Protein AF-A0A972ZQZ0-F1 (afdb_monomer_lite)

Radius of gyration: 25.95 Å; chains: 1; bounding box: 68×60×72 Å

Structure (mmCIF, N/CA/C/O backbone):
data_AF-A0A972ZQZ0-F1
#
_entry.id   AF-A0A972ZQZ0-F1
#
loop_
_atom_site.group_PDB
_atom_site.id
_atom_site.type_symbol
_atom_site.label_atom_id
_atom_site.label_alt_id
_atom_site.label_comp_id
_atom_site.label_asym_id
_atom_site.label_entity_id
_atom_site.label_seq_id
_atom_site.pdbx_PDB_ins_code
_atom_site.Cartn_x
_atom_site.Cartn_y
_atom_site.Cartn_z
_atom_site.occupancy
_atom_site.B_iso_or_equiv
_atom_site.auth_seq_id
_atom_site.auth_comp_id
_atom_site.auth_asym_id
_atom_site.auth_atom_id
_atom_site.pdbx_PDB_model_num
ATOM 1 N N . PRO A 1 1 ? -12.548 24.910 26.470 1.00 71.94 1 PRO A N 1
ATOM 2 C CA . PRO A 1 1 ? -13.348 24.689 25.246 1.00 71.94 1 PRO A CA 1
ATOM 3 C C . PRO A 1 1 ? -12.476 24.756 23.987 1.00 71.94 1 PRO A C 1
ATOM 5 O O . PRO A 1 1 ? -11.760 25.735 23.789 1.00 71.94 1 PRO A O 1
ATOM 8 N N . TYR A 1 2 ? -12.510 23.690 23.186 1.00 85.50 2 TYR A N 1
ATOM 9 C CA . TYR A 1 2 ? -11.886 23.642 21.864 1.00 85.50 2 TYR A CA 1
ATOM 10 C C . TYR A 1 2 ? -12.899 24.105 20.814 1.00 85.50 2 TYR A C 1
ATOM 12 O O . TYR A 1 2 ? -14.102 23.963 21.014 1.00 85.50 2 TYR A O 1
ATOM 20 N N . SER A 1 3 ? -12.414 24.681 19.718 1.00 85.44 3 SER A N 1
ATOM 21 C CA . SER A 1 3 ? -13.227 25.019 18.551 1.00 85.44 3 SER A CA 1
ATOM 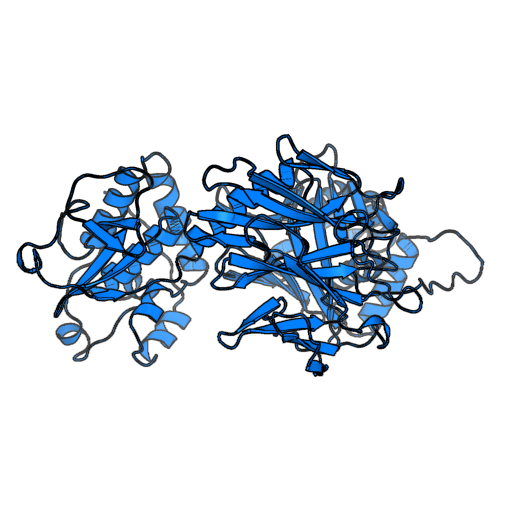22 C C . SER A 1 3 ? -12.524 24.463 17.324 1.00 85.44 3 SER A C 1
ATOM 24 O O . SER A 1 3 ? -11.323 24.682 17.158 1.00 85.44 3 SER A O 1
ATOM 26 N N . LEU A 1 4 ? -13.256 23.707 16.513 1.00 89.62 4 LEU A N 1
ATOM 27 C CA . LEU A 1 4 ? -12.742 22.997 15.349 1.00 89.62 4 LEU A CA 1
ATOM 28 C C . LEU A 1 4 ? -13.530 23.447 14.126 1.00 89.62 4 LEU A C 1
ATOM 30 O O . LEU A 1 4 ? -14.753 23.548 14.179 1.00 89.62 4 LEU A O 1
ATOM 34 N N . ASN A 1 5 ? -12.828 23.708 13.028 1.00 92.12 5 ASN A N 1
ATOM 35 C CA . ASN A 1 5 ? -13.459 23.991 11.747 1.00 92.12 5 ASN A CA 1
ATOM 36 C C . ASN A 1 5 ? -13.368 22.737 10.876 1.00 92.12 5 ASN A C 1
ATOM 38 O O . ASN A 1 5 ? -12.341 22.506 10.238 1.00 92.12 5 ASN A O 1
ATOM 42 N N . ILE A 1 6 ? -14.417 21.918 10.909 1.00 93.12 6 ILE A N 1
ATOM 43 C CA . ILE A 1 6 ? -14.504 20.696 10.110 1.00 93.12 6 ILE A CA 1
ATOM 44 C C . ILE A 1 6 ? -15.183 21.017 8.788 1.00 93.12 6 ILE A C 1
ATOM 46 O O . ILE A 1 6 ? -16.228 21.665 8.744 1.00 93.12 6 ILE A O 1
ATOM 50 N N . LYS A 1 7 ? -14.570 20.552 7.708 1.00 95.06 7 LYS A N 1
ATOM 51 C CA . LYS A 1 7 ? -15.108 20.677 6.361 1.00 95.06 7 LYS A CA 1
ATOM 52 C C . LYS A 1 7 ? -15.752 19.367 5.922 1.00 95.06 7 LYS A C 1
ATOM 54 O O . LYS A 1 7 ? -15.367 18.299 6.393 1.00 95.06 7 LYS A O 1
ATOM 59 N N . TYR A 1 8 ? -16.709 19.448 5.004 1.00 94.56 8 TYR A N 1
ATOM 60 C CA . TYR A 1 8 ? -17.386 18.287 4.431 1.00 94.56 8 TYR A CA 1
ATOM 61 C C . TYR A 1 8 ? -17.749 18.503 2.966 1.00 94.56 8 TYR A C 1
ATOM 63 O O . TYR A 1 8 ? -17.941 19.632 2.506 1.00 94.56 8 TYR A O 1
ATOM 71 N N . ASN A 1 9 ? -17.861 17.403 2.230 1.00 94.38 9 ASN A N 1
ATOM 72 C CA . ASN A 1 9 ? -18.181 17.402 0.816 1.00 94.38 9 ASN A CA 1
ATOM 73 C C . ASN A 1 9 ? -19.699 17.408 0.600 1.00 94.38 9 ASN A C 1
ATOM 75 O O . ASN A 1 9 ? -20.378 16.389 0.723 1.00 94.38 9 ASN A O 1
ATOM 79 N N . GLN A 1 10 ? -20.236 18.557 0.188 1.00 94.69 10 GLN A N 1
ATOM 80 C CA . GLN A 1 10 ? -21.672 18.723 -0.048 1.00 94.69 10 GLN A CA 1
ATOM 81 C C . GLN A 1 10 ? -22.249 17.751 -1.097 1.00 94.69 10 GLN A C 1
ATOM 83 O O . GLN A 1 10 ? -23.418 17.374 -0.996 1.00 94.69 10 GLN A O 1
ATOM 88 N N . ASN A 1 11 ? -21.465 17.327 -2.094 1.00 94.56 11 ASN A N 1
ATOM 89 C CA . ASN A 1 11 ? -21.932 16.361 -3.093 1.00 94.56 11 ASN A CA 1
ATOM 90 C C . ASN A 1 11 ? -22.111 14.969 -2.482 1.00 94.56 11 ASN A C 1
ATOM 92 O O . ASN A 1 11 ? -23.092 14.300 -2.802 1.00 94.56 11 ASN A O 1
ATOM 96 N N . LEU A 1 12 ? -21.218 14.562 -1.573 1.00 94.31 12 LEU A N 1
ATOM 97 C CA . LEU A 1 12 ? -21.374 13.311 -0.831 1.00 94.31 12 LEU A CA 1
ATOM 98 C C . LEU A 1 12 ? -22.579 13.371 0.105 1.00 94.31 12 LEU A C 1
ATOM 100 O O . LEU A 1 12 ? -23.392 12.459 0.078 1.00 94.31 12 LEU A O 1
ATOM 104 N N . ILE A 1 13 ? -22.781 14.476 0.829 1.00 95.69 13 ILE A N 1
ATOM 105 C CA . ILE A 1 13 ? -23.988 14.665 1.656 1.00 95.69 13 ILE A CA 1
ATOM 106 C C . ILE A 1 13 ? -25.270 14.523 0.819 1.00 95.69 13 ILE A C 1
ATOM 108 O O . ILE A 1 13 ? -26.214 13.838 1.214 1.00 95.69 13 ILE A O 1
ATOM 112 N N . ASN A 1 14 ? -25.304 15.132 -0.371 1.00 95.19 14 ASN A N 1
ATOM 113 C CA . ASN A 1 14 ? -26.447 15.009 -1.277 1.00 95.19 14 ASN A CA 1
ATOM 114 C C . ASN A 1 14 ? -26.666 13.564 -1.744 1.00 95.19 14 ASN A C 1
ATOM 116 O O . ASN A 1 14 ? -27.812 13.143 -1.871 1.00 95.19 14 ASN A O 1
ATOM 120 N N . PHE A 1 15 ? -25.587 12.821 -1.990 1.00 94.81 15 PHE A N 1
ATOM 121 C CA . PHE A 1 15 ? -25.642 11.406 -2.345 1.00 94.81 15 PHE A CA 1
ATOM 122 C C . PHE A 1 15 ? -26.149 10.543 -1.178 1.00 94.81 15 PHE A C 1
ATOM 124 O O . PHE A 1 15 ? -27.064 9.743 -1.369 1.00 94.81 15 PHE A O 1
ATOM 131 N N . TYR A 1 16 ? -25.630 10.742 0.037 1.00 95.00 16 TYR A N 1
ATOM 132 C CA . TYR A 1 16 ? -26.002 9.969 1.226 1.00 95.00 16 TYR A CA 1
ATOM 133 C C . TYR A 1 16 ? -27.465 10.143 1.638 1.00 95.00 16 TYR A C 1
ATOM 135 O O . TYR A 1 16 ? -28.089 9.208 2.142 1.00 95.00 16 TYR A O 1
ATOM 143 N N . ARG A 1 17 ? -28.055 11.312 1.367 1.00 90.56 17 ARG A N 1
ATOM 144 C CA . ARG A 1 17 ? -29.486 11.555 1.600 1.00 90.56 17 ARG A CA 1
ATOM 145 C C . ARG A 1 17 ? -30.377 10.532 0.889 1.00 90.56 17 ARG A C 1
ATOM 147 O O . ARG A 1 17 ? -31.392 10.117 1.450 1.00 90.56 17 ARG A O 1
ATOM 154 N N . ASP A 1 18 ? -29.988 10.148 -0.324 1.00 90.25 18 ASP A N 1
ATOM 155 C CA . ASP A 1 18 ? -30.760 9.273 -1.206 1.00 90.25 18 ASP A CA 1
ATOM 156 C C . ASP A 1 18 ? -30.187 7.834 -1.233 1.00 90.25 18 ASP A C 1
ATOM 158 O O . ASP A 1 18 ? -30.716 6.961 -1.927 1.00 90.25 18 ASP A O 1
ATOM 162 N N . TYR A 1 19 ? -29.127 7.567 -0.457 1.00 92.44 19 TYR A N 1
ATOM 163 C CA . TYR A 1 19 ? -28.485 6.257 -0.358 1.00 92.44 19 TYR A CA 1
ATOM 164 C C . TYR A 1 19 ? -29.377 5.258 0.404 1.00 92.44 19 TYR A C 1
ATOM 166 O O . TYR A 1 19 ? -29.914 5.597 1.464 1.00 92.44 19 TYR A O 1
ATOM 174 N N . PRO A 1 20 ? -29.571 4.025 -0.107 1.00 92.88 20 PRO A N 1
ATOM 175 C CA . PRO A 1 20 ? -30.397 3.031 0.569 1.00 92.88 20 PRO A CA 1
ATOM 176 C C . PRO A 1 20 ? -29.756 2.592 1.888 1.00 92.88 20 PRO A C 1
ATOM 178 O O . PRO A 1 20 ? -28.543 2.413 1.964 1.00 92.88 20 PRO A O 1
ATOM 181 N N . GLN A 1 21 ? -30.578 2.356 2.913 1.00 92.50 21 GLN A N 1
ATOM 182 C CA . GLN A 1 21 ? -30.082 1.814 4.175 1.00 92.50 21 GLN A CA 1
ATOM 183 C C . GLN A 1 21 ? -29.556 0.391 3.960 1.00 92.50 21 GLN A C 1
ATOM 185 O O . GLN A 1 21 ? -30.251 -0.471 3.414 1.00 92.50 21 GLN A O 1
ATOM 190 N N . VAL A 1 22 ? -28.311 0.166 4.369 1.00 94.75 22 VAL A N 1
ATOM 191 C CA . VAL A 1 22 ? -27.612 -1.122 4.270 1.00 94.75 22 VAL A CA 1
ATOM 192 C C . VAL A 1 22 ? -27.175 -1.594 5.657 1.00 94.75 22 VAL A C 1
ATOM 194 O O . VAL A 1 22 ? -27.547 -1.006 6.670 1.00 94.75 22 VAL A O 1
ATOM 197 N N . ASN A 1 23 ? -26.412 -2.685 5.724 1.00 94.31 23 ASN A N 1
ATOM 198 C CA . ASN A 1 23 ? -25.876 -3.162 6.993 1.00 94.31 23 ASN A CA 1
ATOM 199 C C . ASN A 1 23 ? -24.971 -2.096 7.638 1.00 94.31 23 ASN A C 1
ATOM 201 O O . ASN A 1 23 ? -24.177 -1.449 6.955 1.00 94.31 23 ASN A O 1
ATOM 205 N N . ILE A 1 24 ? -25.100 -1.935 8.956 1.00 95.00 24 ILE A N 1
ATOM 206 C CA . ILE A 1 24 ? -24.404 -0.918 9.746 1.00 95.00 24 ILE A CA 1
ATOM 207 C C . ILE A 1 24 ? -22.873 -1.008 9.636 1.00 95.00 24 ILE A C 1
ATOM 209 O O . ILE A 1 24 ? -22.195 0.014 9.706 1.00 95.00 24 ILE A O 1
ATOM 213 N N . ASN A 1 25 ? -22.309 -2.199 9.393 1.00 94.00 25 ASN A N 1
ATOM 214 C CA . ASN A 1 25 ? -20.861 -2.362 9.226 1.00 94.00 25 ASN A CA 1
ATOM 215 C C . ASN A 1 25 ? -20.307 -1.521 8.058 1.00 94.00 25 ASN A C 1
ATOM 217 O O . ASN A 1 25 ? -19.212 -0.977 8.165 1.00 94.00 25 ASN A O 1
ATOM 221 N N . ILE A 1 26 ? -21.093 -1.327 6.990 1.00 94.81 26 ILE A N 1
ATOM 222 C CA . ILE A 1 26 ? -20.721 -0.469 5.854 1.00 94.81 26 ILE A CA 1
ATOM 223 C C . ILE A 1 26 ? -20.531 0.989 6.289 1.00 94.81 26 ILE A C 1
ATOM 225 O O . ILE A 1 26 ? -19.649 1.668 5.774 1.00 94.81 26 ILE A O 1
ATOM 229 N N . TYR A 1 27 ? -21.323 1.469 7.249 1.00 96.81 27 TYR A N 1
ATOM 230 C CA . TYR A 1 27 ? -21.218 2.832 7.775 1.00 96.81 27 TYR A CA 1
ATOM 231 C C . TYR A 1 27 ? -20.006 2.974 8.691 1.00 96.81 27 TYR A C 1
ATOM 233 O O . TYR A 1 27 ? -19.242 3.927 8.554 1.00 96.81 27 TYR A O 1
ATOM 241 N N . PHE A 1 28 ? -19.780 1.992 9.572 1.00 96.38 28 PHE A N 1
ATOM 242 C CA . PHE A 1 28 ? -18.595 1.957 10.428 1.00 96.38 28 PHE A CA 1
ATOM 243 C C . PHE A 1 28 ? -17.288 1.944 9.628 1.00 96.38 28 PHE A C 1
ATOM 245 O O . PHE A 1 28 ? -16.308 2.555 10.060 1.00 96.38 28 PHE A O 1
ATOM 252 N N . ASP A 1 29 ? -17.247 1.239 8.496 1.00 93.44 29 ASP A N 1
ATOM 253 C CA . ASP A 1 29 ? -16.049 1.090 7.664 1.00 93.44 29 ASP A CA 1
ATOM 254 C C . ASP A 1 29 ? -15.950 2.076 6.500 1.00 93.44 29 ASP A C 1
ATOM 256 O O . ASP A 1 29 ? -14.954 2.071 5.776 1.00 93.44 29 ASP A O 1
ATOM 260 N N . ALA A 1 30 ? -16.909 2.991 6.370 1.00 92.25 30 ALA A N 1
ATOM 261 C CA . ALA A 1 30 ? -16.839 4.049 5.379 1.00 92.25 30 ALA A CA 1
ATOM 262 C C . ALA A 1 30 ? -15.668 5.010 5.642 1.00 92.25 30 ALA A C 1
ATOM 264 O O . ALA A 1 30 ? -15.423 5.457 6.767 1.00 92.25 30 ALA A O 1
ATOM 265 N N . ALA A 1 31 ? -14.969 5.368 4.566 1.00 89.81 31 ALA A N 1
ATOM 266 C CA . ALA A 1 31 ? -14.071 6.512 4.550 1.00 89.81 31 ALA A CA 1
ATOM 267 C C . ALA A 1 31 ? -14.872 7.822 4.443 1.00 89.81 31 ALA A C 1
ATOM 269 O O . ALA A 1 31 ? -16.035 7.832 4.037 1.00 89.81 31 ALA A O 1
ATOM 270 N N . VAL A 1 32 ? -14.228 8.937 4.780 1.00 92.06 32 VAL A N 1
ATOM 271 C CA . VAL A 1 32 ? -14.764 10.289 4.553 1.00 92.06 32 VAL A CA 1
ATOM 272 C C . VAL A 1 32 ? -14.061 10.939 3.367 1.00 92.06 32 VAL A C 1
ATOM 274 O O . VAL A 1 32 ? -13.000 10.479 2.935 1.00 92.06 32 VAL A O 1
ATOM 277 N N . SER A 1 33 ? -14.617 12.035 2.850 1.00 91.12 33 SER A N 1
ATOM 278 C CA . SER A 1 33 ? -13.927 12.828 1.835 1.00 91.12 33 SER A CA 1
ATOM 279 C C . SER A 1 33 ? -12.542 13.281 2.303 1.00 91.12 33 SER A C 1
ATOM 281 O O . SER A 1 33 ? -12.309 13.536 3.488 1.00 91.12 33 SER A O 1
ATOM 283 N N . LEU A 1 34 ? -11.613 13.446 1.358 1.00 86.31 34 LEU A N 1
ATOM 284 C CA . LEU A 1 34 ? -10.268 13.923 1.676 1.00 86.31 34 LEU A CA 1
ATOM 285 C C . LEU A 1 34 ? -10.286 15.263 2.426 1.00 86.31 34 LEU A C 1
ATOM 287 O O . LEU A 1 34 ? -9.530 15.444 3.374 1.00 86.31 34 LEU A O 1
ATOM 291 N N . GLU A 1 35 ? -11.163 16.190 2.039 1.00 89.00 35 GLU A N 1
ATOM 292 C CA . GLU A 1 35 ? -11.263 17.494 2.698 1.00 89.00 35 GLU A CA 1
ATOM 293 C C . GLU A 1 35 ? -11.736 17.365 4.160 1.00 89.00 35 GLU A C 1
ATOM 295 O O . GLU A 1 35 ? -11.209 18.041 5.052 1.00 89.00 35 GLU A O 1
ATOM 300 N N . THR A 1 36 ? -12.670 16.450 4.441 1.00 93.06 36 THR A N 1
ATOM 301 C CA . THR A 1 36 ? -13.059 16.109 5.816 1.00 93.06 36 THR A CA 1
ATOM 302 C C . THR A 1 36 ? -11.910 15.480 6.576 1.00 93.06 36 THR A C 1
ATOM 304 O O . THR A 1 36 ? -11.582 15.945 7.666 1.00 93.06 36 THR A O 1
ATOM 307 N N . LYS A 1 37 ? -11.251 14.477 5.992 1.00 91.00 37 LYS A N 1
ATOM 308 C CA . LYS A 1 37 ? -10.104 13.799 6.598 1.00 91.00 37 LYS A CA 1
ATOM 309 C C . LYS A 1 37 ? -9.005 14.794 6.972 1.00 91.00 37 LYS A C 1
ATOM 311 O O . LYS A 1 37 ? -8.588 14.829 8.126 1.00 91.00 37 LYS A O 1
ATOM 316 N N . GLU A 1 38 ? -8.585 15.647 6.037 1.00 88.25 38 GLU A N 1
ATOM 317 C CA . GLU A 1 38 ? -7.567 16.676 6.273 1.00 88.25 38 GLU A CA 1
ATOM 318 C C . GLU A 1 38 ? -7.996 17.643 7.386 1.00 88.25 38 GLU A C 1
ATOM 320 O O . GLU A 1 38 ? -7.231 17.851 8.325 1.00 88.25 38 GLU A O 1
ATOM 325 N N . SER A 1 39 ? -9.226 18.172 7.351 1.00 92.69 39 SER A N 1
ATOM 326 C CA . SER A 1 39 ? -9.695 19.126 8.372 1.00 92.69 39 SER A CA 1
ATOM 327 C C . SER A 1 39 ? -9.831 18.516 9.777 1.00 92.69 39 SER A C 1
ATOM 329 O O . SER A 1 39 ? -9.485 19.167 10.766 1.00 92.69 39 SER A O 1
ATOM 331 N N . ILE A 1 40 ? -10.255 17.250 9.885 1.00 93.94 40 ILE A N 1
ATOM 332 C CA . ILE A 1 40 ? -10.285 16.497 11.149 1.00 93.94 40 ILE A CA 1
ATOM 333 C C . ILE A 1 40 ? -8.867 16.323 11.689 1.00 93.94 40 ILE A C 1
ATOM 335 O O . ILE A 1 40 ? -8.610 16.614 12.860 1.00 93.94 40 ILE A O 1
ATOM 339 N N . VAL A 1 41 ? -7.937 15.863 10.847 1.00 91.00 41 VAL A N 1
ATOM 340 C CA . VAL A 1 41 ? -6.547 15.633 11.252 1.00 91.00 41 VAL A CA 1
ATOM 341 C C . VAL A 1 41 ? -5.886 16.952 11.667 1.00 91.00 41 VAL A C 1
ATOM 343 O O . VAL A 1 41 ? -5.242 16.997 12.714 1.00 91.00 41 VAL A O 1
ATOM 346 N N . GLU A 1 42 ? -6.076 18.035 10.913 1.00 90.12 42 GLU A N 1
ATOM 347 C CA . GLU A 1 42 ? -5.555 19.366 11.247 1.00 90.12 42 GLU A CA 1
ATOM 348 C C . GLU A 1 42 ? -6.120 19.907 12.569 1.00 90.12 42 GLU A C 1
ATOM 350 O O . GLU A 1 42 ? -5.384 20.524 13.343 1.00 90.12 42 GLU A O 1
ATOM 355 N N . GLY A 1 43 ? -7.403 19.663 12.851 1.00 91.62 43 GLY A N 1
ATOM 356 C CA . GLY A 1 43 ? -8.068 20.150 14.058 1.00 91.62 43 GLY A CA 1
ATOM 357 C C . GLY A 1 43 ? -7.754 19.343 15.321 1.00 91.62 43 GLY A C 1
ATOM 358 O O . GLY A 1 43 ? -7.494 19.921 16.377 1.00 91.62 43 GLY A O 1
ATOM 359 N N . LEU A 1 44 ? -7.780 18.010 15.234 1.00 93.94 44 LEU A N 1
ATOM 360 C CA . LEU A 1 44 ? -7.715 17.126 16.405 1.00 93.94 44 LEU A CA 1
ATOM 361 C C . LEU A 1 44 ? -6.310 16.602 16.700 1.00 93.94 44 LEU A C 1
ATOM 363 O O . LEU A 1 44 ? -5.927 16.510 17.869 1.00 93.94 44 LEU A O 1
ATOM 367 N N . LYS A 1 45 ? -5.513 16.281 15.674 1.00 90.62 45 LYS A N 1
ATOM 368 C CA . LYS A 1 45 ? -4.205 15.631 15.864 1.00 90.62 45 LYS A CA 1
ATOM 369 C C . LYS A 1 45 ? -3.227 16.466 16.707 1.00 90.62 45 LYS A C 1
ATOM 371 O O . LYS A 1 45 ? -2.598 15.897 17.599 1.00 90.62 45 LYS A O 1
ATOM 376 N N . PRO A 1 46 ? -3.128 17.804 16.543 1.00 90.88 46 PRO A N 1
ATOM 377 C CA . PRO A 1 46 ? -2.276 18.631 17.404 1.00 90.88 46 PRO A CA 1
ATOM 378 C C . PRO A 1 46 ? -2.657 18.601 18.891 1.00 90.88 46 PRO A C 1
ATOM 380 O O . PRO A 1 46 ? -1.795 18.829 19.738 1.00 90.88 46 PRO A O 1
ATOM 383 N N . ILE A 1 47 ? -3.928 18.330 19.211 1.00 92.69 47 ILE A N 1
ATOM 384 C CA . ILE A 1 47 ? -4.429 18.271 20.589 1.00 92.69 47 ILE A CA 1
ATOM 385 C C . ILE A 1 47 ? -4.025 16.941 21.232 1.00 92.69 47 ILE A C 1
ATOM 387 O O . ILE A 1 47 ? -3.450 16.925 22.319 1.00 92.69 47 ILE A O 1
ATOM 391 N N . ILE A 1 48 ? -4.295 15.833 20.541 1.00 95.00 48 ILE A N 1
ATOM 392 C CA . ILE A 1 48 ? -4.124 14.479 21.085 1.00 95.00 48 ILE A CA 1
ATOM 393 C C . ILE A 1 48 ? -2.683 13.957 21.010 1.00 95.00 48 ILE A C 1
ATOM 395 O O . ILE A 1 48 ? -2.330 13.067 21.770 1.00 95.00 48 ILE A O 1
ATOM 399 N N . ASN A 1 49 ? -1.817 14.510 20.150 1.00 90.31 49 ASN A N 1
ATOM 400 C CA . ASN A 1 49 ? -0.440 14.016 19.971 1.00 90.31 49 ASN A CA 1
ATOM 401 C C . ASN A 1 49 ? 0.424 14.046 21.246 1.00 90.31 49 ASN A C 1
ATOM 403 O O . ASN A 1 49 ? 1.421 13.334 21.321 1.00 90.31 49 ASN A O 1
ATOM 407 N N . ASN A 1 50 ? 0.080 14.891 22.220 1.00 90.81 50 ASN A N 1
ATOM 408 C CA . ASN A 1 50 ? 0.801 14.992 23.493 1.00 90.81 50 ASN A CA 1
ATOM 409 C C . ASN A 1 50 ? 0.142 14.179 24.621 1.00 90.81 50 ASN A C 1
ATOM 411 O O . ASN A 1 50 ? 0.582 14.269 25.765 1.00 90.81 50 ASN A O 1
ATOM 415 N N . MET A 1 51 ? -0.926 13.443 24.315 1.00 95.88 51 MET A N 1
ATOM 416 C CA . MET A 1 51 ? -1.674 12.623 25.263 1.00 95.88 51 MET A CA 1
ATOM 417 C C . MET A 1 51 ? -1.180 11.174 25.224 1.00 95.88 51 MET A C 1
ATOM 419 O O . MET A 1 51 ? -0.680 10.690 24.207 1.00 95.88 51 MET A O 1
ATOM 423 N N . THR A 1 52 ? -1.349 10.460 26.332 1.00 94.94 52 THR A N 1
ATOM 424 C CA . THR A 1 52 ? -1.289 8.993 26.331 1.00 94.94 52 THR A CA 1
ATOM 425 C C . THR A 1 52 ? -2.442 8.408 25.509 1.00 94.94 52 THR A C 1
ATOM 427 O O . THR A 1 52 ? -3.437 9.084 25.251 1.00 94.94 52 THR A O 1
ATOM 430 N N . GLU A 1 53 ? -2.342 7.133 25.119 1.00 94.38 53 GLU A N 1
ATOM 431 C CA . GLU A 1 53 ? -3.400 6.432 24.370 1.00 94.38 53 GLU A CA 1
ATOM 432 C C . GLU A 1 53 ? -4.777 6.567 25.044 1.00 94.38 53 GLU A C 1
ATOM 434 O O . GLU A 1 53 ? -5.746 6.976 24.407 1.00 94.38 53 GLU A O 1
ATOM 439 N N . THR A 1 54 ? -4.859 6.292 26.349 1.00 94.56 54 THR A N 1
ATOM 440 C CA . THR A 1 54 ? -6.115 6.350 27.109 1.00 94.56 54 THR A CA 1
ATOM 441 C C . THR A 1 54 ? -6.649 7.776 27.251 1.00 94.56 54 THR A C 1
ATOM 443 O O . THR A 1 54 ? -7.861 7.984 27.179 1.00 94.56 54 THR A O 1
ATOM 446 N N . GLU A 1 55 ? -5.775 8.772 27.432 1.00 95.88 55 GLU A N 1
ATOM 447 C CA . GLU A 1 55 ? -6.170 10.187 27.485 1.00 95.88 55 GLU A CA 1
ATOM 448 C C . GLU A 1 55 ? -6.716 10.661 26.136 1.00 95.88 55 GLU A C 1
ATOM 450 O O . GLU A 1 55 ? -7.772 11.289 26.091 1.00 95.88 55 GLU A O 1
ATOM 455 N N . ALA A 1 56 ? -6.040 10.309 25.040 1.00 97.06 56 ALA A N 1
ATOM 456 C CA . ALA A 1 56 ? -6.474 10.637 23.691 1.00 97.06 56 ALA A CA 1
ATOM 457 C C . ALA A 1 56 ? -7.816 9.969 23.356 1.00 97.06 56 ALA A C 1
ATOM 459 O O . ALA A 1 56 ? -8.724 10.623 22.843 1.00 97.06 56 ALA A O 1
ATOM 460 N N . LEU A 1 57 ? -7.979 8.689 23.702 1.00 96.94 57 LEU A N 1
ATOM 461 C CA . LEU A 1 57 ? -9.223 7.957 23.476 1.00 96.94 57 LEU A CA 1
ATOM 462 C C . LEU A 1 57 ? -10.380 8.527 24.307 1.00 96.94 57 LEU A C 1
ATOM 464 O O . LEU A 1 57 ? -11.474 8.726 23.781 1.00 96.94 57 LEU A O 1
ATOM 468 N N . SER A 1 58 ? -10.129 8.856 25.577 1.00 96.12 58 SER A N 1
ATOM 469 C CA . SER A 1 58 ? -11.119 9.509 26.445 1.00 96.12 58 SER A CA 1
ATOM 470 C C . SER A 1 58 ? -11.505 10.888 25.914 1.00 96.12 58 SER A C 1
ATOM 472 O O . SER A 1 58 ? -12.676 11.256 25.947 1.00 96.12 58 SER A O 1
ATOM 474 N N . PHE A 1 59 ? -10.534 11.645 25.395 1.00 97.00 59 PHE A N 1
ATOM 475 C CA . PHE A 1 59 ? -10.774 12.943 24.777 1.00 97.00 59 PHE A CA 1
ATOM 476 C C . PHE A 1 59 ? -11.679 12.826 23.546 1.00 97.00 59 PHE A C 1
ATOM 478 O O . PHE A 1 59 ? -12.647 13.576 23.439 1.00 97.00 59 PHE A O 1
ATOM 485 N N . LEU A 1 60 ? -11.406 11.876 22.643 1.00 97.56 60 LEU A N 1
ATOM 486 C CA . LEU A 1 60 ? -12.244 11.643 21.461 1.00 97.56 60 LEU A CA 1
ATOM 487 C C . LEU A 1 60 ? -13.647 11.153 21.839 1.00 97.56 60 LEU A C 1
ATOM 489 O O . LEU A 1 60 ? -14.624 11.586 21.232 1.00 97.56 60 LEU A O 1
ATOM 493 N N . LEU A 1 61 ? -13.759 10.298 22.859 1.00 97.62 61 LEU A N 1
ATOM 494 C CA . LEU A 1 61 ? -15.046 9.801 23.341 1.00 97.62 61 LEU A CA 1
ATOM 495 C C . LEU A 1 61 ? -15.896 10.954 23.881 1.00 97.62 61 LEU A C 1
ATOM 497 O O . LEU A 1 61 ? -17.035 11.149 23.459 1.00 97.62 61 LEU A O 1
ATOM 501 N N . TYR A 1 62 ? -15.301 11.771 24.749 1.00 96.12 62 TYR A N 1
ATOM 502 C CA . TYR A 1 62 ? -15.943 12.954 25.308 1.00 96.12 62 TYR A CA 1
ATOM 503 C C . TYR A 1 62 ? -16.303 13.988 24.233 1.00 96.12 62 TYR A C 1
ATOM 505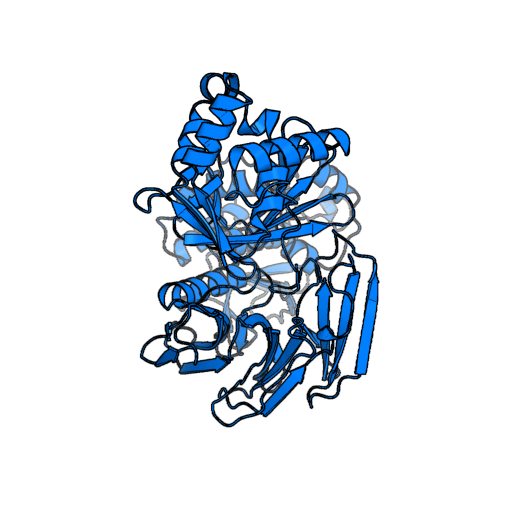 O O . TYR A 1 62 ? -17.376 14.592 24.280 1.00 96.12 62 TYR A O 1
ATOM 513 N N . PHE A 1 63 ? -15.430 14.174 23.237 1.00 95.25 63 PHE A N 1
ATOM 514 C CA . PHE A 1 63 ? -15.689 15.036 22.087 1.00 95.25 63 PHE A CA 1
ATOM 515 C C . PHE A 1 63 ? -16.972 14.616 21.362 1.00 95.25 63 PHE A C 1
ATOM 517 O O . PHE A 1 63 ? -17.845 15.460 21.168 1.00 95.25 63 PHE A O 1
ATOM 524 N N . VAL A 1 64 ? -17.140 13.333 21.027 1.00 96.12 64 VAL A N 1
ATOM 525 C CA . VAL A 1 64 ? -18.354 12.860 20.337 1.00 96.12 64 VAL A CA 1
ATOM 526 C C . VAL A 1 64 ? -19.588 12.938 21.243 1.00 96.12 64 VAL A C 1
ATOM 528 O O . VAL A 1 64 ? -20.642 13.378 20.790 1.00 96.12 64 VAL A O 1
ATOM 531 N N . GLN A 1 65 ? -19.461 12.602 22.530 1.00 95.38 65 GLN A N 1
ATOM 532 C CA . GLN A 1 65 ? -20.574 12.675 23.488 1.00 95.38 65 GLN A CA 1
ATOM 533 C C . GLN A 1 65 ? -21.168 14.088 23.615 1.00 95.38 65 GLN A C 1
ATOM 535 O O . GLN A 1 65 ? -22.373 14.218 23.832 1.00 95.38 65 GLN A O 1
ATOM 540 N N . THR A 1 66 ? -20.335 15.132 23.494 1.00 92.25 66 THR A N 1
ATOM 541 C CA . THR A 1 66 ? -20.699 16.514 23.863 1.00 92.25 66 THR A CA 1
ATOM 542 C C . THR A 1 66 ? -20.758 17.510 22.706 1.00 92.25 66 THR A C 1
ATOM 544 O O . THR A 1 66 ? -21.280 18.608 22.893 1.00 92.25 66 THR A O 1
ATOM 547 N N . SER A 1 67 ? -20.240 17.168 21.522 1.00 91.38 67 SER A N 1
ATOM 548 C CA . SER A 1 67 ? -20.195 18.105 20.384 1.00 91.38 67 SER A CA 1
ATOM 549 C C . SER A 1 67 ? -21.473 18.129 19.547 1.00 91.38 67 SER A C 1
ATOM 551 O O . SER A 1 67 ? -21.647 19.049 18.750 1.00 91.38 67 SER A O 1
ATOM 553 N N . PHE A 1 68 ? -22.353 17.142 19.718 1.00 91.25 68 PHE A N 1
ATOM 554 C CA . PHE A 1 68 ? -23.562 16.972 18.914 1.00 91.25 68 PHE A CA 1
ATOM 555 C C . PHE A 1 68 ? -24.780 16.828 19.823 1.00 91.25 68 PHE A C 1
ATOM 557 O O . PHE A 1 68 ? -24.731 16.110 20.827 1.00 91.25 68 PHE A O 1
ATOM 564 N N . ASP A 1 69 ? -25.887 17.473 19.463 1.00 93.44 69 ASP A N 1
ATOM 565 C CA . ASP A 1 69 ? -27.148 17.314 20.184 1.00 93.44 69 ASP A CA 1
ATOM 566 C C . ASP A 1 69 ? -27.757 15.930 19.882 1.00 93.44 69 ASP A C 1
ATOM 568 O O . ASP A 1 69 ? -27.595 15.380 18.790 1.00 93.44 69 ASP A O 1
ATOM 572 N N . TYR A 1 70 ? -28.427 15.324 20.866 1.00 93.81 70 TYR A N 1
ATOM 573 C CA . TYR A 1 70 ? -29.020 13.989 20.719 1.00 93.81 70 TYR A CA 1
ATOM 574 C C . TYR A 1 70 ? -30.483 14.063 20.276 1.00 93.81 70 TYR A C 1
ATOM 576 O O . TYR A 1 70 ? -31.308 14.696 20.943 1.00 93.81 70 TYR A O 1
ATOM 584 N N . GLN A 1 71 ? -30.833 13.348 19.207 1.00 94.00 71 GLN A N 1
ATOM 585 C CA . GLN A 1 71 ? -32.216 13.126 18.791 1.00 94.00 71 GLN A CA 1
ATOM 586 C C . GLN A 1 71 ? -32.313 11.829 17.989 1.00 94.00 71 GLN A C 1
ATOM 588 O O . GLN A 1 71 ? -31.537 11.628 17.071 1.00 94.00 71 GLN A O 1
ATOM 593 N N . THR A 1 72 ? -33.298 10.988 18.314 1.00 91.81 72 THR A N 1
ATOM 594 C CA . THR A 1 72 ? -33.576 9.751 17.570 1.00 91.81 72 THR A CA 1
ATOM 595 C C . THR A 1 72 ? -33.993 10.052 16.137 1.00 91.81 72 THR A C 1
ATOM 597 O O . THR A 1 72 ? -34.845 10.930 15.928 1.00 91.81 72 THR A O 1
ATOM 600 N N . ASP A 1 73 ? -33.556 9.221 15.206 1.00 89.00 73 ASP A N 1
ATOM 601 C CA . ASP A 1 73 ? -33.930 9.275 13.796 1.00 89.00 73 ASP A CA 1
ATOM 602 C C . ASP A 1 73 ? -35.431 9.405 13.524 1.00 89.00 73 ASP A C 1
ATOM 604 O O . ASP A 1 73 ? -35.861 10.265 12.755 1.00 89.00 73 ASP A O 1
ATOM 608 N N . GLU A 1 74 ? -36.272 8.644 14.228 1.00 91.50 74 GLU A N 1
ATOM 609 C CA . GLU A 1 74 ? -37.729 8.707 14.050 1.00 91.50 74 GLU A CA 1
ATOM 610 C C . GLU A 1 74 ? -38.283 10.124 14.291 1.00 91.50 74 GLU A C 1
ATOM 612 O O . GLU A 1 74 ? -39.221 10.566 13.631 1.00 91.50 74 GLU A O 1
ATOM 617 N N . LYS A 1 75 ? -37.668 10.894 15.197 1.00 91.56 75 LYS A N 1
ATOM 618 C CA . LYS A 1 75 ? -38.063 12.287 15.441 1.00 91.56 75 LYS A CA 1
ATOM 619 C C . LYS A 1 75 ? -37.516 13.247 14.387 1.00 91.56 75 LYS A C 1
ATOM 621 O O . LYS A 1 75 ? -38.105 14.309 14.204 1.00 91.56 75 LYS A O 1
ATOM 626 N N . GLN A 1 76 ? -36.373 12.944 13.777 1.00 92.44 76 GLN A N 1
ATOM 627 C CA . GLN A 1 76 ? -35.722 13.820 12.800 1.00 92.44 76 GLN A CA 1
ATOM 628 C C . GLN A 1 76 ? -36.219 13.570 11.371 1.00 92.44 76 GLN A C 1
ATOM 630 O O . GLN A 1 76 ? -36.484 14.519 10.634 1.00 92.44 76 GLN A O 1
ATOM 635 N N . PHE A 1 77 ? -36.380 12.305 10.990 1.00 91.50 77 PHE A N 1
ATOM 636 C CA . PHE A 1 77 ? -36.676 11.867 9.628 1.00 91.50 77 PHE A CA 1
ATOM 637 C C . PHE A 1 77 ? -37.970 11.059 9.494 1.00 91.50 77 PHE A C 1
ATOM 639 O O . PHE A 1 77 ? -38.383 10.801 8.362 1.00 91.50 77 PHE A O 1
ATOM 646 N N . ASN A 1 78 ? -38.622 10.676 10.602 1.00 91.81 78 ASN A N 1
ATOM 647 C CA . ASN A 1 78 ? -39.806 9.800 10.599 1.00 91.81 78 ASN A CA 1
ATOM 648 C C . ASN A 1 78 ? -39.532 8.438 9.920 1.00 91.81 78 ASN A C 1
ATOM 650 O O . ASN A 1 78 ? -40.379 7.891 9.205 1.00 91.81 78 ASN A O 1
ATOM 654 N N . LYS A 1 79 ? -38.290 7.968 10.064 1.00 90.25 79 LYS A N 1
ATOM 655 C CA . LYS A 1 79 ? -37.768 6.650 9.698 1.00 90.25 79 LYS A CA 1
ATOM 656 C C . LYS A 1 79 ? -36.392 6.482 10.347 1.00 90.25 79 LYS A C 1
ATOM 658 O O . LYS A 1 79 ? -35.763 7.490 10.649 1.00 90.25 79 LYS A O 1
ATOM 663 N N . GLU A 1 80 ? -35.914 5.247 10.450 1.00 90.44 80 GLU A N 1
ATOM 664 C CA . GLU A 1 80 ? -34.504 4.934 10.734 1.00 90.44 80 GLU A CA 1
ATOM 665 C C . GLU A 1 80 ? -33.603 5.398 9.566 1.00 90.44 80 GLU A C 1
ATOM 667 O O . GLU A 1 80 ? -33.984 5.285 8.390 1.00 90.44 80 GLU A O 1
ATOM 672 N N . LYS A 1 81 ? -32.443 5.982 9.880 1.00 92.38 81 LYS A N 1
ATOM 673 C CA . LYS A 1 81 ? -31.424 6.469 8.943 1.00 92.38 81 LYS A CA 1
ATOM 674 C C . LYS A 1 81 ? -30.052 6.565 9.632 1.00 92.38 81 LYS A C 1
ATOM 676 O O . LYS A 1 81 ? -29.649 7.615 10.106 1.00 92.38 81 LYS A O 1
ATOM 681 N N . PHE A 1 82 ? -29.239 5.537 9.432 1.00 95.06 82 PHE A N 1
ATOM 682 C CA . PHE A 1 82 ? -27.835 5.580 9.841 1.00 95.06 82 PHE A CA 1
ATOM 683 C C . PHE A 1 82 ? -27.034 6.614 9.039 1.00 95.06 82 PHE A C 1
ATOM 685 O O . PHE A 1 82 ? -27.204 6.732 7.814 1.00 95.06 82 PHE A O 1
ATOM 692 N N . PHE A 1 83 ? -26.134 7.327 9.715 1.00 96.94 83 PHE A N 1
ATOM 693 C CA . PHE A 1 83 ? -25.217 8.278 9.097 1.00 96.94 83 PHE A CA 1
ATOM 694 C C . PHE A 1 83 ? -23.875 7.650 8.746 1.00 96.94 83 PHE A C 1
ATOM 696 O O . PHE A 1 83 ? -23.278 6.887 9.506 1.00 96.94 83 PHE A O 1
ATOM 703 N N . PHE A 1 84 ? -23.341 8.045 7.592 1.00 97.38 84 PHE A N 1
ATOM 704 C CA . PHE A 1 84 ? -21.905 7.940 7.351 1.00 97.38 84 PHE A CA 1
ATOM 705 C C . PHE A 1 84 ? -21.142 8.909 8.277 1.00 97.38 84 PHE A C 1
ATOM 707 O O . PHE A 1 84 ? -21.693 9.953 8.636 1.00 97.38 84 PHE A O 1
ATOM 714 N N . PRO A 1 85 ? -19.862 8.652 8.626 1.00 95.94 85 PRO A N 1
ATOM 715 C CA . PRO A 1 85 ? -19.125 9.502 9.570 1.00 95.94 85 PRO A CA 1
ATOM 716 C C . PRO A 1 85 ? -19.114 10.993 9.187 1.00 95.94 85 PRO A C 1
ATOM 718 O O . PRO A 1 85 ? -19.130 11.865 10.052 1.00 95.94 85 PRO A O 1
ATOM 721 N N . GLU A 1 86 ? -19.109 11.293 7.885 1.00 95.69 86 GLU A N 1
ATOM 722 C CA . GLU A 1 86 ? -19.126 12.660 7.356 1.00 95.69 86 GLU A CA 1
ATOM 723 C C . GLU A 1 86 ? -20.498 13.355 7.503 1.00 95.69 86 GLU A C 1
ATOM 725 O O . GLU A 1 86 ? -20.541 14.572 7.677 1.00 95.69 86 GLU A O 1
ATOM 730 N N . GLU A 1 87 ? -21.615 12.611 7.498 1.00 96.12 87 GLU A N 1
ATOM 731 C CA . GLU A 1 87 ? -22.973 13.170 7.664 1.00 96.12 87 GLU A CA 1
ATOM 732 C C . GLU A 1 87 ? -23.212 13.737 9.069 1.00 96.12 87 GLU A C 1
ATOM 734 O O . GLU A 1 87 ? -23.985 14.688 9.217 1.00 96.12 87 GLU A O 1
ATOM 739 N N . VAL A 1 88 ? -22.508 13.220 10.084 1.00 95.94 88 VAL A N 1
ATOM 740 C CA . VAL A 1 88 ? -22.615 13.680 11.481 1.00 95.94 88 VAL A CA 1
ATOM 741 C C . VAL A 1 88 ? -22.220 15.156 11.629 1.00 95.94 88 VAL A C 1
ATOM 743 O O . VAL A 1 88 ? -22.732 15.854 12.498 1.00 95.94 88 VAL A O 1
ATOM 746 N N . PHE A 1 89 ? -21.349 15.673 10.755 1.00 95.31 89 PHE A N 1
ATOM 747 C CA . PHE A 1 89 ? -20.961 17.090 10.752 1.00 95.31 89 PHE A CA 1
ATOM 748 C C . PHE A 1 89 ? -21.948 18.003 10.007 1.00 95.31 89 PHE A C 1
ATOM 750 O O . PHE A 1 89 ? -21.818 19.226 10.077 1.00 95.31 89 PHE A O 1
ATOM 757 N N . TYR A 1 90 ? -22.903 17.430 9.271 1.00 95.31 90 TYR A N 1
ATOM 758 C CA . TYR A 1 90 ? -23.893 18.173 8.494 1.00 95.31 90 TYR A CA 1
ATOM 759 C C . TYR A 1 90 ? -25.225 18.315 9.235 1.00 95.31 90 TYR A C 1
ATOM 761 O O . TYR A 1 90 ? -25.799 19.407 9.277 1.00 95.31 90 TYR A O 1
ATOM 769 N N . TYR A 1 91 ? -25.736 17.218 9.797 1.00 94.19 91 TYR A N 1
ATOM 770 C CA . TYR A 1 91 ? -27.019 17.225 10.491 1.00 94.19 91 TYR A CA 1
ATOM 771 C C . TYR A 1 91 ? -26.897 17.798 11.915 1.00 94.19 91 TYR A C 1
ATOM 773 O O . TYR A 1 91 ? -25.879 17.613 12.575 1.00 94.19 91 TYR A O 1
ATOM 781 N N . PRO A 1 92 ? -27.930 18.507 12.411 1.00 91.81 92 PRO A N 1
ATOM 782 C CA . PRO A 1 92 ? -27.879 19.161 13.721 1.00 91.81 92 PRO A CA 1
ATOM 783 C C . PRO A 1 92 ? -27.972 18.192 14.908 1.00 91.81 92 PRO A C 1
ATOM 785 O O . PRO A 1 92 ? -27.606 18.573 16.018 1.00 91.81 92 PRO A O 1
ATOM 788 N N . TYR A 1 93 ? -28.459 16.969 14.686 1.00 95.44 93 TYR A N 1
ATOM 789 C CA . TYR A 1 93 ? -28.582 15.943 15.716 1.00 95.44 93 TYR A CA 1
ATOM 790 C C . TYR A 1 93 ? -28.038 14.603 15.224 1.00 95.44 93 TYR A C 1
ATOM 792 O O . TYR A 1 93 ? -27.946 14.379 14.018 1.00 95.44 93 TYR A O 1
ATOM 800 N N . SER A 1 94 ? -27.689 13.744 16.180 1.00 95.50 94 SER A N 1
ATOM 801 C CA . SER A 1 94 ? -27.227 12.366 15.973 1.00 95.50 94 SER A CA 1
ATOM 802 C C . SER A 1 94 ? -27.688 11.476 17.124 1.00 95.50 94 SER A C 1
ATOM 804 O O . SER A 1 94 ? -27.760 11.942 18.273 1.00 95.50 94 SER A O 1
ATOM 806 N N . ASP A 1 95 ? -27.948 10.202 16.851 1.00 93.75 95 ASP A N 1
ATOM 807 C CA . ASP A 1 95 ? -28.235 9.193 17.871 1.00 93.75 95 ASP A CA 1
ATOM 808 C C . ASP A 1 95 ? -27.103 8.157 18.012 1.00 93.75 95 ASP A C 1
ATOM 810 O O . ASP A 1 95 ? -25.924 8.517 17.931 1.00 93.75 95 ASP A O 1
ATOM 814 N N . CYS A 1 96 ? -27.416 6.924 18.428 1.00 96.38 96 CYS A N 1
ATOM 815 C CA . CYS A 1 96 ? -26.413 6.041 19.025 1.00 96.38 96 CYS A CA 1
ATOM 816 C C . CYS A 1 96 ? -25.470 5.409 18.002 1.00 96.38 96 CYS A C 1
ATOM 818 O O . CYS A 1 96 ? -24.255 5.334 18.221 1.00 96.38 96 CYS A O 1
ATOM 820 N N . GLU A 1 97 ? -26.016 5.006 16.865 1.00 96.25 97 GLU A N 1
ATOM 821 C CA . GLU A 1 97 ? -25.302 4.474 15.720 1.00 96.25 97 GLU A CA 1
ATOM 822 C C . GLU A 1 97 ? -24.400 5.532 15.091 1.00 96.25 97 GLU A C 1
ATOM 824 O O . GLU A 1 97 ? -23.223 5.257 14.876 1.00 96.25 97 GLU A O 1
ATOM 829 N N . ASP A 1 98 ? -24.892 6.755 14.895 1.00 97.50 98 ASP A N 1
ATOM 830 C CA . ASP A 1 98 ? -24.185 7.845 14.225 1.00 97.50 98 ASP A CA 1
ATOM 831 C C . ASP A 1 98 ? -22.937 8.244 15.012 1.00 97.50 98 ASP A C 1
ATOM 833 O O . ASP A 1 98 ? -21.827 8.363 14.480 1.00 97.50 98 ASP A O 1
ATOM 837 N N . ARG A 1 99 ? -23.112 8.400 16.329 1.00 97.81 99 ARG A N 1
ATOM 838 C CA . ARG A 1 99 ? -22.028 8.707 17.266 1.00 97.81 99 ARG A CA 1
ATOM 839 C C . ARG A 1 99 ? -21.020 7.570 17.328 1.00 97.81 99 ARG A C 1
ATOM 841 O O . ARG A 1 99 ? -19.816 7.827 17.353 1.00 97.81 99 ARG A O 1
ATOM 848 N N . SER A 1 100 ? -21.488 6.324 17.331 1.00 98.12 100 SER A N 1
ATOM 849 C CA . SER A 1 100 ? -20.619 5.145 17.335 1.00 98.12 100 SER A CA 1
ATOM 850 C C . SER A 1 100 ? -19.811 5.030 16.041 1.00 98.12 100 SER A C 1
ATOM 852 O O . SER A 1 100 ? -18.610 4.763 16.097 1.00 98.12 100 SER A O 1
ATOM 854 N N . VAL A 1 101 ? -20.433 5.296 14.890 1.00 98.06 101 VAL A N 1
ATOM 855 C CA . VAL A 1 101 ? -19.795 5.321 13.569 1.00 98.06 101 VAL A CA 1
ATOM 856 C C . VAL A 1 101 ? -18.722 6.411 13.506 1.00 98.06 101 VAL A C 1
ATOM 858 O O . VAL A 1 101 ? -17.575 6.118 13.153 1.00 98.06 101 VAL A O 1
ATOM 861 N N . LEU A 1 102 ? -19.032 7.646 13.925 1.00 98.12 102 LEU A N 1
ATOM 862 C CA . LEU A 1 102 ? -18.044 8.728 13.969 1.00 98.12 102 LEU A CA 1
ATOM 863 C C . LEU A 1 102 ? -16.902 8.420 14.945 1.00 98.12 102 LEU A C 1
ATOM 865 O O . LEU A 1 102 ? -15.732 8.602 14.604 1.00 98.12 102 LEU A O 1
ATOM 869 N N . PHE A 1 103 ? -17.211 7.941 16.151 1.00 98.25 103 PHE A N 1
ATOM 870 C CA . PHE A 1 103 ? -16.186 7.608 17.136 1.00 98.25 103 PHE A CA 1
ATOM 871 C C . PHE A 1 103 ? -15.255 6.503 16.622 1.00 98.25 103 PHE A C 1
ATOM 873 O O . PHE A 1 103 ? -14.036 6.660 16.679 1.00 98.25 103 PHE A O 1
ATOM 880 N N . ALA A 1 104 ? -15.797 5.432 16.036 1.00 98.06 104 ALA A N 1
ATOM 881 C CA . ALA A 1 104 ? -14.993 4.375 15.433 1.00 98.06 104 ALA A CA 1
ATOM 882 C C . ALA A 1 104 ? -14.090 4.899 14.305 1.00 98.06 104 ALA A C 1
ATOM 884 O O . ALA A 1 104 ? -12.923 4.507 14.233 1.00 98.06 104 ALA A O 1
ATOM 885 N N . TYR A 1 105 ? -14.587 5.807 13.455 1.00 97.06 105 TYR A N 1
ATOM 886 C CA . TYR A 1 105 ? -13.765 6.478 12.446 1.00 97.06 105 TYR A CA 1
ATOM 887 C C . TYR A 1 105 ? -12.608 7.258 13.090 1.00 97.06 105 TYR A C 1
ATOM 889 O O . TYR A 1 105 ? -11.455 7.045 12.722 1.00 97.06 105 TYR A O 1
ATOM 897 N N . LEU A 1 106 ? -12.881 8.101 14.093 1.00 97.12 106 LEU A N 1
ATOM 898 C CA . LEU A 1 106 ? -11.854 8.906 14.768 1.00 97.12 106 LEU A CA 1
ATOM 899 C C . LEU A 1 106 ? -10.793 8.038 15.455 1.00 97.12 106 LEU A C 1
ATOM 901 O O . LEU A 1 106 ? -9.604 8.343 15.381 1.00 97.12 106 LEU A O 1
ATOM 905 N N . VAL A 1 107 ? -11.202 6.941 16.093 1.00 96.88 107 VAL A N 1
ATOM 906 C CA . VAL A 1 107 ? -10.289 5.991 16.742 1.00 96.88 107 VAL A CA 1
ATOM 907 C C . VAL A 1 107 ? -9.382 5.306 15.720 1.00 96.88 107 VAL A C 1
ATOM 909 O O . VAL A 1 107 ? -8.167 5.245 15.929 1.00 96.88 107 VAL A O 1
ATOM 912 N N . LYS A 1 108 ? -9.942 4.842 14.594 1.00 94.06 108 LYS A N 1
ATOM 913 C CA . LYS A 1 108 ? -9.160 4.252 13.497 1.00 94.06 108 LYS A CA 1
ATOM 914 C C . LYS A 1 108 ? -8.194 5.277 12.902 1.00 94.06 108 LYS A C 1
ATOM 916 O O . LYS A 1 108 ? -7.001 5.001 12.821 1.00 94.06 108 LYS A O 1
ATOM 921 N N . GLU A 1 109 ? -8.692 6.455 12.533 1.00 91.56 109 GLU A N 1
ATOM 922 C CA . GLU A 1 109 ? -7.949 7.485 11.796 1.00 91.56 109 GLU A CA 1
ATOM 923 C C . GLU A 1 109 ? -6.850 8.152 12.631 1.00 91.56 109 GLU A C 1
ATOM 925 O O . GLU A 1 109 ? -5.736 8.381 12.153 1.00 91.56 109 GLU A O 1
ATOM 930 N N . LEU A 1 110 ? -7.155 8.497 13.883 1.00 93.00 110 LEU A N 1
ATOM 931 C CA . LEU A 1 110 ? -6.295 9.369 14.680 1.00 93.00 110 LEU A CA 1
ATOM 932 C C . LEU A 1 110 ? -5.416 8.617 15.671 1.00 93.00 110 LEU A C 1
ATOM 934 O O . LEU A 1 110 ? -4.294 9.061 15.922 1.00 93.00 110 LEU A O 1
ATOM 938 N N . LEU A 1 111 ? -5.912 7.509 16.225 1.00 92.94 111 LEU A N 1
ATOM 939 C CA . LEU A 1 111 ? -5.207 6.740 17.255 1.00 92.94 111 LEU A CA 1
ATOM 940 C C . LEU A 1 111 ? -4.669 5.410 16.745 1.00 92.94 111 LEU A C 1
ATOM 942 O O . LEU A 1 111 ? -3.776 4.838 17.367 1.00 92.94 111 LEU A O 1
ATOM 946 N N . ASN A 1 112 ? -5.159 4.948 15.590 1.00 91.62 112 ASN A N 1
ATOM 947 C CA . ASN A 1 112 ? -4.738 3.690 14.998 1.00 91.62 112 ASN A CA 1
ATOM 948 C C . ASN A 1 112 ? -4.975 2.498 15.951 1.00 91.62 112 ASN A C 1
ATOM 950 O O . ASN A 1 112 ? -4.162 1.584 16.063 1.00 91.62 112 ASN A O 1
ATOM 954 N N . ASN A 1 113 ? -6.103 2.499 16.661 1.00 93.75 113 ASN A N 1
ATOM 955 C CA . ASN A 1 113 ? -6.523 1.379 17.501 1.00 93.75 113 ASN A CA 1
ATOM 956 C C . ASN A 1 113 ? -7.490 0.462 16.747 1.00 93.75 113 ASN A C 1
ATOM 958 O O . ASN A 1 113 ? -8.235 0.919 15.877 1.00 93.75 113 ASN A O 1
ATOM 962 N N . LYS A 1 114 ? -7.524 -0.829 17.119 1.00 94.75 114 LYS A N 1
ATOM 963 C CA . LYS A 1 114 ? -8.637 -1.687 16.694 1.00 94.75 114 LYS A CA 1
ATOM 964 C C . LYS A 1 114 ? -9.908 -1.256 17.421 1.00 94.75 114 LYS A C 1
ATOM 966 O O . LYS A 1 114 ? -9.888 -1.052 18.634 1.00 94.75 114 LYS A O 1
ATOM 971 N N . VAL A 1 115 ? -11.012 -1.206 16.698 1.00 96.94 115 VAL A N 1
ATOM 972 C CA . VAL A 1 115 ? -12.350 -0.939 17.219 1.00 96.94 115 VAL A CA 1
ATOM 973 C C . VAL A 1 115 ? -13.317 -1.987 16.680 1.00 96.94 115 VAL A C 1
ATOM 975 O O . VAL A 1 115 ? -13.146 -2.496 15.570 1.00 96.94 115 VAL A O 1
ATOM 978 N N . ILE A 1 116 ? -14.314 -2.324 17.489 1.00 98.00 116 ILE A N 1
ATOM 979 C CA . ILE A 1 116 ? -15.459 -3.151 17.109 1.00 98.00 116 ILE A CA 1
ATOM 980 C C . ILE A 1 116 ? -16.745 -2.398 17.440 1.00 98.00 116 ILE A C 1
ATOM 982 O O . ILE A 1 116 ? -16.785 -1.625 18.403 1.00 98.00 116 ILE A O 1
ATOM 986 N N . GLY A 1 117 ? -17.793 -2.631 16.656 1.00 97.94 117 GLY A N 1
ATOM 987 C CA . GLY A 1 117 ? -19.135 -2.195 17.021 1.00 97.94 117 GLY A CA 1
ATOM 988 C C . GLY A 1 117 ? -19.793 -3.207 17.958 1.00 97.94 117 GLY A C 1
ATOM 989 O O . GLY A 1 117 ? -19.486 -4.402 17.933 1.00 97.94 117 GLY A O 1
ATOM 990 N N . ILE A 1 118 ? -20.702 -2.718 18.792 1.00 96.94 118 ILE A N 1
ATOM 991 C CA . ILE A 1 118 ? -21.492 -3.521 19.720 1.00 96.94 118 ILE A CA 1
ATOM 992 C C . ILE A 1 118 ? -22.964 -3.224 19.462 1.00 96.94 118 ILE A C 1
ATOM 994 O O . ILE A 1 118 ? -23.380 -2.071 19.546 1.00 96.94 118 ILE A O 1
ATOM 998 N N . GLU A 1 119 ? -23.749 -4.262 19.197 1.00 96.81 119 GLU A N 1
ATOM 999 C CA . GLU A 1 119 ? -25.205 -4.173 19.096 1.00 96.81 119 GLU A CA 1
ATOM 1000 C C . GLU A 1 119 ? -25.843 -4.794 20.344 1.00 96.81 119 GLU A C 1
ATOM 1002 O O . GLU A 1 119 ? -25.821 -6.015 20.541 1.00 96.81 119 GLU A O 1
ATOM 1007 N N . TYR A 1 120 ? -26.430 -3.940 21.179 1.00 95.44 120 TYR A N 1
ATOM 1008 C CA . TYR A 1 120 ? -27.388 -4.328 22.208 1.00 95.44 120 TYR A CA 1
ATOM 1009 C C . TYR A 1 120 ? -28.816 -4.240 21.646 1.00 95.44 120 TYR A C 1
ATOM 1011 O O . TYR A 1 120 ? -29.050 -3.564 20.642 1.00 95.44 120 TYR A O 1
ATOM 1019 N N . PRO A 1 121 ? -29.817 -4.872 22.288 1.00 91.62 121 PRO A N 1
ATOM 1020 C CA . PRO A 1 121 ? -31.212 -4.690 21.897 1.00 91.62 121 PRO A CA 1
ATOM 1021 C C . PRO A 1 121 ? -31.642 -3.213 21.975 1.00 91.62 121 PRO A C 1
ATOM 1023 O O . PRO A 1 121 ? -31.940 -2.715 23.058 1.00 91.62 121 PRO A O 1
ATOM 1026 N N . GLY A 1 122 ? -31.697 -2.540 20.821 1.00 90.00 122 GLY A N 1
ATOM 1027 C CA . GLY A 1 122 ? -32.106 -1.138 20.688 1.00 90.00 122 GLY A CA 1
ATOM 1028 C C . GLY A 1 122 ? -31.011 -0.097 20.945 1.00 90.00 122 GLY A C 1
ATOM 1029 O O . GLY A 1 122 ? -31.356 1.067 21.116 1.00 90.00 122 GLY A O 1
ATOM 1030 N N . HIS A 1 123 ? -29.731 -0.487 20.998 1.00 95.81 123 HIS A N 1
ATOM 1031 C CA . HIS A 1 123 ? -28.625 0.451 21.225 1.00 95.81 123 HIS A CA 1
ATOM 1032 C C . HIS A 1 123 ? -27.329 -0.009 20.561 1.00 95.81 123 HIS A C 1
ATOM 1034 O O . HIS A 1 123 ? -26.947 -1.177 20.676 1.00 95.81 123 HIS A O 1
ATOM 1040 N N . ILE A 1 124 ? -26.638 0.922 19.910 1.00 96.94 124 ILE A N 1
ATOM 1041 C CA . ILE A 1 124 ? -25.332 0.703 19.290 1.00 96.94 124 ILE A CA 1
ATOM 1042 C C . ILE A 1 124 ? -24.259 1.443 20.091 1.00 96.94 124 ILE A C 1
ATOM 1044 O O . ILE A 1 124 ? -24.416 2.607 20.457 1.00 96.94 124 ILE A O 1
ATOM 1048 N N . ALA A 1 125 ? -23.151 0.753 20.347 1.00 97.50 125 ALA A N 1
ATOM 1049 C CA . ALA A 1 125 ? -21.969 1.301 21.003 1.00 97.50 125 ALA A CA 1
ATOM 1050 C C . ALA A 1 125 ? -20.690 0.790 20.323 1.00 97.50 125 ALA A C 1
ATOM 1052 O O . ALA A 1 125 ? -20.736 0.057 19.331 1.00 97.50 125 ALA A O 1
ATOM 1053 N N . THR A 1 126 ? -19.526 1.138 20.876 1.00 98.25 126 THR A N 1
ATOM 1054 C CA . THR A 1 126 ? -18.236 0.612 20.411 1.00 98.25 126 THR A CA 1
ATOM 1055 C C . THR A 1 126 ? -17.420 0.007 21.546 1.00 98.25 126 THR A C 1
ATOM 1057 O O . THR A 1 126 ? -17.653 0.279 22.726 1.00 98.25 126 THR A O 1
ATOM 1060 N N . ALA A 1 127 ? -16.444 -0.821 21.182 1.00 97.88 127 ALA A N 1
ATOM 1061 C CA . ALA A 1 127 ? -15.386 -1.274 22.073 1.00 97.88 127 ALA A CA 1
ATOM 1062 C C . ALA A 1 127 ? -14.026 -1.094 21.390 1.00 97.88 127 ALA A C 1
ATOM 1064 O O . ALA A 1 127 ? -13.892 -1.355 20.194 1.00 97.88 127 ALA A O 1
ATOM 1065 N N . VAL A 1 128 ? -13.002 -0.685 22.136 1.00 97.81 128 VAL A N 1
ATOM 1066 C CA . VAL A 1 128 ? -11.679 -0.355 21.585 1.00 97.81 128 VAL A CA 1
ATOM 1067 C C . VAL A 1 128 ? -10.603 -1.235 22.205 1.00 97.81 128 VAL A C 1
ATOM 1069 O O . VAL A 1 128 ? -10.563 -1.435 23.418 1.00 97.81 128 VAL A O 1
ATOM 1072 N N . LYS A 1 129 ? -9.704 -1.766 21.376 1.00 95.44 129 LYS A N 1
ATOM 1073 C CA . LYS A 1 129 ? -8.517 -2.479 21.845 1.00 95.44 129 LYS A CA 1
ATOM 1074 C C . LYS A 1 129 ? -7.435 -1.471 22.210 1.00 95.44 129 LYS A C 1
ATOM 1076 O O . LYS A 1 129 ? -6.969 -0.722 21.350 1.00 95.44 129 LYS A O 1
ATOM 1081 N N . LEU A 1 130 ? -7.006 -1.511 23.464 1.00 92.56 130 LEU A N 1
ATOM 1082 C CA . LEU A 1 130 ? -5.884 -0.722 23.966 1.00 92.56 130 LEU A CA 1
ATOM 1083 C C . LEU A 1 130 ? -4.576 -1.511 23.866 1.00 92.56 130 LEU A C 1
ATOM 1085 O O . LEU A 1 130 ? -4.575 -2.743 23.915 1.00 92.56 130 LEU A O 1
ATOM 1089 N N . ASN A 1 131 ? -3.455 -0.800 23.739 1.00 86.00 131 ASN A N 1
ATOM 1090 C CA . ASN A 1 131 ? -2.125 -1.410 23.759 1.00 86.00 131 ASN A CA 1
ATOM 1091 C C . ASN A 1 131 ? -1.721 -1.858 25.169 1.00 86.00 131 ASN A C 1
ATOM 1093 O O . ASN A 1 131 ? -0.911 -2.773 25.326 1.00 86.00 131 ASN A O 1
ATOM 1097 N N . GLN A 1 132 ? -2.277 -1.209 26.193 1.00 85.00 132 GLN A N 1
ATOM 1098 C CA . GLN A 1 132 ? -2.095 -1.567 27.596 1.00 85.00 132 GLN A CA 1
ATOM 1099 C C . GLN A 1 132 ? -3.427 -1.968 28.221 1.00 85.00 132 GLN A C 1
ATOM 1101 O O . GLN A 1 132 ? -4.487 -1.461 27.855 1.00 85.00 132 GLN A O 1
ATOM 1106 N N . ASP A 1 133 ? -3.364 -2.881 29.187 1.00 80.81 133 ASP A N 1
ATOM 1107 C CA . ASP A 1 133 ? -4.541 -3.286 29.940 1.00 80.81 133 ASP A CA 1
ATOM 1108 C C . ASP A 1 133 ? -5.163 -2.084 30.663 1.00 80.81 133 ASP A C 1
ATOM 1110 O O . ASP A 1 133 ? -4.488 -1.367 31.401 1.00 80.81 133 ASP A O 1
ATOM 1114 N N . SER A 1 134 ? -6.468 -1.896 30.469 1.00 85.06 134 SER A N 1
ATOM 1115 C CA . SER A 1 134 ? -7.263 -0.890 31.175 1.00 85.06 134 SER A CA 1
ATOM 1116 C C . SER A 1 134 ? -8.262 -1.547 32.119 1.00 85.06 134 SER A C 1
ATOM 1118 O O . SER A 1 134 ? -8.763 -2.653 31.861 1.00 85.06 134 SER A O 1
ATOM 1120 N N . GLU A 1 135 ? -8.556 -0.839 33.206 1.00 88.31 135 GLU A N 1
ATOM 1121 C CA . GLU A 1 135 ? -9.693 -1.113 34.080 1.00 88.31 135 GLU A CA 1
ATOM 1122 C C . GLU A 1 135 ? -11.005 -0.696 33.393 1.00 88.31 135 GLU A C 1
ATOM 1124 O O . GLU A 1 135 ? -10.994 0.122 32.470 1.00 88.31 135 GLU A O 1
ATOM 1129 N N . GLY A 1 136 ? -12.123 -1.268 33.847 1.00 92.88 136 GLY A N 1
ATOM 1130 C CA . GLY A 1 136 ? -13.466 -1.029 33.311 1.00 92.88 136 GLY A CA 1
ATOM 1131 C C . GLY A 1 136 ? -14.112 -2.271 32.694 1.00 92.88 136 GLY A C 1
ATOM 1132 O O . GLY A 1 136 ? -13.509 -3.344 32.626 1.00 92.88 136 GLY A O 1
ATOM 1133 N N . ASP A 1 137 ? -15.368 -2.129 32.282 1.00 94.69 137 ASP A N 1
ATOM 1134 C CA . ASP A 1 137 ? -16.114 -3.155 31.563 1.00 94.69 137 ASP A CA 1
ATOM 1135 C C . ASP A 1 137 ? -15.510 -3.360 30.161 1.00 94.69 137 ASP A C 1
ATOM 1137 O O . ASP A 1 137 ? -15.133 -2.410 29.466 1.00 94.69 137 ASP A O 1
ATOM 1141 N N . TYR A 1 138 ? -15.421 -4.621 29.743 1.00 94.31 138 TYR A N 1
ATOM 1142 C CA . TYR A 1 138 ? -14.794 -5.031 28.490 1.00 94.31 138 TYR A CA 1
ATOM 1143 C C . TYR A 1 138 ? -15.522 -6.225 27.871 1.00 94.31 138 TYR A C 1
ATOM 1145 O O . TYR A 1 138 ? -16.271 -6.938 28.541 1.00 94.31 138 TYR A O 1
ATOM 1153 N N . LEU A 1 139 ? -15.233 -6.471 26.597 1.00 92.81 139 LEU A N 1
ATOM 1154 C CA . LEU A 1 139 ? -15.586 -7.690 25.875 1.00 92.81 139 LEU A CA 1
ATOM 1155 C C . LEU A 1 139 ? -14.307 -8.387 25.405 1.00 92.81 139 LEU A C 1
ATOM 1157 O O . LEU A 1 139 ? -13.279 -7.742 25.196 1.00 92.81 139 LEU A O 1
ATOM 1161 N N . VAL A 1 140 ? -14.368 -9.708 25.248 1.00 92.38 140 VAL A N 1
ATOM 1162 C CA . VAL A 1 140 ? -13.298 -10.486 24.613 1.00 92.38 140 VAL A CA 1
ATOM 1163 C C . VAL A 1 140 ? -13.807 -10.965 23.266 1.00 92.38 140 VAL A C 1
ATOM 1165 O O . VAL A 1 140 ? -14.805 -11.680 23.203 1.00 92.38 140 VAL A O 1
ATOM 1168 N N . TYR A 1 141 ? -13.123 -10.565 22.202 1.00 91.69 141 TYR A N 1
ATOM 1169 C CA . TYR A 1 141 ? -13.436 -10.941 20.830 1.00 91.69 141 TYR A CA 1
ATOM 1170 C C . TYR A 1 141 ? -12.147 -11.356 20.128 1.00 91.69 141 TYR A C 1
ATOM 1172 O O . TYR A 1 141 ? -11.147 -10.649 20.223 1.00 91.69 141 TYR A O 1
ATOM 1180 N N . ASP A 1 142 ? -12.163 -12.518 19.471 1.00 87.75 142 ASP A N 1
ATOM 1181 C CA . ASP A 1 142 ? -10.995 -13.082 18.779 1.00 87.75 142 ASP A CA 1
ATOM 1182 C C . ASP A 1 142 ? -9.734 -13.167 19.670 1.00 87.75 142 ASP A C 1
ATOM 1184 O O . ASP A 1 142 ? -8.638 -12.759 19.306 1.00 87.75 142 ASP A O 1
ATOM 1188 N N . GLY A 1 143 ? -9.917 -13.609 20.922 1.00 86.56 143 GLY A N 1
ATOM 1189 C CA . GLY A 1 143 ? -8.835 -13.719 21.913 1.00 86.56 143 GLY A CA 1
ATOM 1190 C C . GLY A 1 143 ? -8.313 -12.386 22.464 1.00 86.56 143 GLY A C 1
ATOM 1191 O O . GLY A 1 143 ? -7.431 -12.387 23.321 1.00 86.56 143 GLY A O 1
ATOM 1192 N N . GLU A 1 144 ? -8.871 -11.258 22.027 1.00 89.62 144 GLU A N 1
ATOM 1193 C CA . GLU A 1 144 ? -8.407 -9.916 22.362 1.00 89.62 144 GLU A CA 1
ATOM 1194 C C . GLU A 1 144 ? -9.420 -9.170 23.233 1.00 89.62 144 GLU A C 1
ATOM 1196 O O . GLU A 1 144 ? -10.634 -9.283 23.057 1.00 89.62 144 GLU A O 1
ATOM 1201 N N . LYS A 1 145 ? -8.915 -8.388 24.191 1.00 94.00 145 LYS A N 1
ATOM 1202 C CA . LYS A 1 145 ? -9.731 -7.588 25.111 1.00 94.00 145 LYS A CA 1
ATOM 1203 C C . LYS A 1 145 ? -10.020 -6.210 24.513 1.00 94.00 145 LYS A C 1
ATOM 1205 O O . LYS A 1 145 ? -9.094 -5.480 24.164 1.00 94.00 145 LYS A O 1
ATOM 1210 N N . TYR A 1 146 ? -11.297 -5.835 24.469 1.00 96.44 146 TYR A N 1
ATOM 1211 C CA . TYR A 1 146 ? -11.768 -4.527 24.015 1.00 96.44 146 TYR A CA 1
ATOM 1212 C C . TYR A 1 146 ? -12.526 -3.820 25.137 1.00 96.44 146 TYR A C 1
ATOM 1214 O O . TYR A 1 146 ? -13.500 -4.358 25.665 1.00 96.44 146 TYR A O 1
ATOM 1222 N N . ILE A 1 147 ? -12.088 -2.617 25.505 1.00 97.06 147 ILE A N 1
ATOM 1223 C CA . ILE A 1 147 ? -12.740 -1.804 26.534 1.00 97.06 147 ILE A CA 1
ATOM 1224 C C . ILE A 1 147 ? -13.994 -1.139 25.959 1.00 97.06 147 ILE A C 1
ATOM 1226 O O . ILE A 1 147 ? -13.963 -0.657 24.827 1.00 97.06 147 ILE A O 1
ATOM 1230 N N . ILE A 1 148 ? -15.092 -1.105 26.718 1.00 97.06 148 ILE A N 1
ATOM 1231 C CA . ILE A 1 148 ? -16.331 -0.445 26.280 1.00 97.06 148 ILE A CA 1
ATOM 1232 C C . ILE A 1 148 ? -16.094 1.061 26.100 1.00 97.06 148 ILE A C 1
ATOM 1234 O O . ILE A 1 148 ? -15.510 1.711 26.965 1.00 97.06 148 ILE A O 1
ATOM 1238 N N . ALA A 1 149 ? -16.561 1.624 24.991 1.00 97.50 149 ALA A N 1
ATOM 1239 C CA . ALA A 1 149 ? -16.495 3.048 24.691 1.00 97.50 149 ALA A CA 1
ATOM 1240 C C . ALA A 1 149 ? -17.821 3.489 24.054 1.00 97.50 149 ALA A C 1
ATOM 1242 O O . ALA A 1 149 ? -18.053 3.337 22.853 1.00 97.50 149 ALA A O 1
ATOM 1243 N N . ASP A 1 150 ? -18.727 3.993 24.887 1.00 97.06 150 ASP A N 1
ATOM 1244 C CA . ASP A 1 150 ? -20.067 4.385 24.462 1.00 97.06 150 ASP A CA 1
ATOM 1245 C C . ASP A 1 150 ? -20.126 5.888 24.162 1.00 97.06 150 ASP A C 1
ATOM 1247 O O . ASP A 1 150 ? -20.068 6.728 25.065 1.00 97.06 150 ASP A O 1
ATOM 1251 N N . ALA A 1 151 ? -20.222 6.230 22.878 1.00 96.44 151 ALA A N 1
ATOM 1252 C CA . ALA A 1 151 ? -20.238 7.612 22.404 1.00 96.44 151 ALA A CA 1
ATOM 1253 C C . ALA A 1 151 ? -21.575 8.338 22.661 1.00 96.44 151 ALA A C 1
ATOM 1255 O O . ALA A 1 151 ? -21.686 9.544 22.429 1.00 96.44 151 ALA A O 1
ATOM 1256 N N . THR A 1 152 ? -22.580 7.624 23.169 1.00 94.69 152 THR A N 1
ATOM 1257 C CA . THR A 1 152 ? -23.923 8.142 23.460 1.00 94.69 152 THR A CA 1
ATOM 1258 C C . THR A 1 152 ? -24.142 8.331 24.953 1.00 94.69 152 THR A C 1
ATOM 1260 O O . THR A 1 152 ? -24.916 9.197 25.360 1.00 94.69 152 THR A O 1
ATOM 1263 N N . PHE A 1 153 ? -23.458 7.546 25.790 1.00 94.00 153 PHE A N 1
ATOM 1264 C CA . PHE A 1 153 ? -23.564 7.678 27.236 1.00 94.00 153 PHE A CA 1
ATOM 1265 C C . PHE A 1 153 ? -22.860 8.951 27.716 1.00 94.00 153 PHE A C 1
ATOM 1267 O O . PHE A 1 153 ? -21.652 8.982 27.925 1.00 94.00 153 PHE A O 1
ATOM 1274 N N . GLU A 1 154 ? -23.631 10.023 27.880 1.00 90.81 154 GLU A N 1
ATOM 1275 C CA . GLU A 1 154 ? -23.110 11.350 28.200 1.00 90.81 154 GLU A CA 1
ATOM 1276 C C . GLU A 1 154 ? -22.186 11.347 29.433 1.00 90.81 154 GLU A C 1
ATOM 1278 O O . GLU A 1 154 ? -22.563 10.893 30.516 1.00 90.81 154 GLU A O 1
ATOM 1283 N N . ASN A 1 155 ? -20.979 11.900 29.271 1.00 90.69 155 ASN A N 1
ATOM 1284 C CA . ASN A 1 155 ? -19.931 11.988 30.295 1.00 90.69 155 ASN A CA 1
ATOM 1285 C C . ASN A 1 155 ? -19.412 10.632 30.815 1.00 90.69 155 ASN A C 1
ATOM 1287 O O . ASN A 1 155 ? -18.700 10.598 31.825 1.00 90.69 155 ASN A O 1
ATOM 1291 N N . ALA A 1 156 ? -19.749 9.518 30.163 1.00 93.50 156 ALA A N 1
ATOM 1292 C CA . ALA A 1 156 ? -19.258 8.211 30.562 1.00 93.50 156 ALA A CA 1
ATOM 1293 C C . ALA A 1 156 ? -17.768 8.063 30.217 1.00 93.50 156 ALA A C 1
ATOM 1295 O O . ALA A 1 156 ? -17.380 8.307 29.069 1.00 93.50 156 ALA A O 1
ATOM 1296 N N . PRO A 1 157 ? -16.921 7.654 31.180 1.00 94.88 157 PRO A N 1
ATOM 1297 C CA . PRO A 1 157 ? -15.529 7.344 30.903 1.00 94.88 157 PRO A CA 1
ATOM 1298 C C . PRO A 1 157 ? -15.404 6.034 30.117 1.00 94.88 157 PRO A C 1
ATOM 1300 O O . PRO A 1 157 ? -16.337 5.229 30.035 1.00 94.88 157 PRO A O 1
ATOM 1303 N N . LEU A 1 158 ? -14.201 5.786 29.597 1.00 95.38 158 LEU A N 1
ATOM 1304 C CA . LEU A 1 158 ? -13.850 4.489 29.024 1.00 95.38 158 LEU A CA 1
ATOM 1305 C C . LEU A 1 158 ? -14.103 3.357 30.024 1.00 95.38 158 LEU A C 1
ATOM 1307 O O . LEU A 1 158 ? -13.819 3.474 31.216 1.00 95.38 158 LEU A O 1
ATOM 1311 N N . GLY A 1 159 ? -14.636 2.251 29.517 1.00 95.69 159 GLY A N 1
ATOM 1312 C CA . GLY A 1 159 ? -14.978 1.072 30.299 1.00 95.69 159 GLY A CA 1
ATOM 1313 C C . GLY A 1 159 ? -16.262 1.201 31.113 1.00 95.69 159 GLY A C 1
ATOM 1314 O O . GLY A 1 159 ? -16.504 0.364 31.979 1.00 95.69 159 GLY A O 1
ATOM 1315 N N . MET A 1 160 ? -17.094 2.217 30.878 1.00 96.00 160 MET A N 1
ATOM 1316 C CA . MET A 1 160 ? -18.399 2.315 31.527 1.00 96.00 160 MET A CA 1
ATOM 1317 C C . MET A 1 160 ? -19.511 1.845 30.587 1.00 96.00 160 MET A C 1
ATOM 1319 O O . MET A 1 160 ? -19.881 2.542 29.646 1.00 96.00 160 MET A O 1
ATOM 1323 N N . THR A 1 161 ? -20.090 0.677 30.874 1.00 94.62 161 THR A N 1
ATOM 1324 C CA . THR A 1 161 ? -21.325 0.239 30.207 1.00 94.62 161 THR A CA 1
ATOM 1325 C C . THR A 1 161 ? -22.512 1.004 30.782 1.00 94.62 161 THR A C 1
ATOM 1327 O O . THR A 1 161 ? -22.603 1.182 32.004 1.00 94.62 161 THR A O 1
ATOM 1330 N N . MET A 1 162 ? -23.465 1.411 29.938 1.00 94.31 162 MET A N 1
ATOM 1331 C CA . MET A 1 162 ? -24.732 1.946 30.438 1.00 94.31 162 MET A CA 1
ATOM 1332 C C . MET A 1 162 ? -25.394 0.936 31.396 1.00 94.31 162 MET A C 1
ATOM 1334 O O . MET A 1 162 ? -25.449 -0.261 31.086 1.00 94.31 162 MET A O 1
ATOM 1338 N N . PRO A 1 163 ? -25.929 1.380 32.551 1.00 94.06 163 PRO A N 1
ATOM 1339 C CA . PRO A 1 163 ? -26.483 0.474 33.556 1.00 94.06 163 PRO A CA 1
ATOM 1340 C C . PRO A 1 163 ? -27.550 -0.497 33.030 1.00 94.06 163 PRO A C 1
ATOM 1342 O O . PRO A 1 163 ? -27.628 -1.628 33.505 1.00 94.06 163 PRO A O 1
ATOM 1345 N N . GLU A 1 164 ? -28.352 -0.079 32.047 1.00 94.31 164 GLU A N 1
ATOM 1346 C CA . GLU A 1 164 ? -29.429 -0.887 31.460 1.00 94.31 164 GLU A CA 1
ATOM 1347 C C . GLU A 1 164 ? -28.943 -2.061 30.594 1.00 94.31 164 GLU A C 1
ATOM 1349 O O . GLU A 1 164 ? -29.624 -3.090 30.514 1.00 94.31 164 GLU A O 1
ATOM 1354 N N . TYR A 1 165 ? -27.744 -1.949 30.011 1.00 93.75 165 TYR A N 1
ATOM 1355 C CA . TYR A 1 165 ? -27.140 -2.988 29.170 1.00 93.75 165 TYR A CA 1
ATOM 1356 C C . TYR A 1 165 ? -26.170 -3.891 29.933 1.00 93.75 165 TYR A C 1
ATOM 1358 O O . TYR A 1 165 ? -25.687 -4.890 29.396 1.00 93.75 165 TYR A O 1
ATOM 1366 N N . ARG A 1 166 ? -25.912 -3.612 31.216 1.00 89.75 166 ARG A N 1
ATOM 1367 C CA . ARG A 1 166 ? -25.003 -4.430 32.019 1.00 89.75 166 ARG A CA 1
ATOM 1368 C C . ARG A 1 166 ? -25.518 -5.868 32.144 1.00 89.75 166 ARG A C 1
ATOM 1370 O O . ARG A 1 166 ? -26.615 -6.114 32.641 1.00 89.75 166 ARG A O 1
ATOM 1377 N N . GLY A 1 167 ? -24.700 -6.829 31.710 1.00 85.94 167 GLY A N 1
ATOM 1378 C CA . GLY A 1 167 ? -25.043 -8.256 31.717 1.00 85.94 167 GLY A CA 1
ATOM 1379 C C . GLY A 1 167 ? -26.049 -8.678 30.640 1.00 85.94 167 GLY A C 1
ATOM 1380 O O . GLY A 1 167 ? -26.512 -9.819 30.670 1.00 85.94 167 GLY A O 1
ATOM 1381 N N . LYS A 1 168 ? -26.406 -7.788 29.705 1.00 90.69 168 LYS A N 1
ATOM 1382 C CA . LYS A 1 168 ? -27.147 -8.153 28.494 1.00 90.69 168 LYS A CA 1
ATOM 1383 C C . LYS A 1 168 ? -26.199 -8.782 27.479 1.00 90.69 168 LYS A C 1
ATOM 1385 O O . LYS A 1 168 ? -25.019 -8.447 27.426 1.00 90.69 168 LYS A O 1
ATOM 1390 N N . GLU A 1 169 ? -26.731 -9.698 26.680 1.00 90.25 169 GLU A N 1
ATOM 1391 C CA . GLU A 1 169 ? -26.009 -10.240 25.534 1.00 90.25 169 GLU A CA 1
ATOM 1392 C C . GLU A 1 169 ? -25.881 -9.157 24.456 1.00 90.25 169 GLU A C 1
ATOM 1394 O O . GLU A 1 169 ? -26.844 -8.440 24.173 1.00 90.25 169 GLU A O 1
ATOM 1399 N N . ALA A 1 170 ? -24.688 -9.048 23.883 1.00 92.19 170 ALA A N 1
ATOM 1400 C CA . ALA A 1 170 ? -24.362 -8.131 22.806 1.00 92.19 170 ALA A CA 1
ATOM 1401 C C . ALA A 1 170 ? -23.869 -8.916 21.594 1.00 92.19 170 ALA A C 1
ATOM 1403 O O . ALA A 1 170 ? -23.131 -9.894 21.744 1.00 92.19 170 ALA A O 1
ATOM 1404 N N . LYS A 1 171 ? -24.234 -8.461 20.396 1.00 96.00 171 LYS A N 1
ATOM 1405 C CA . LYS A 1 171 ? -23.624 -8.949 19.158 1.00 96.00 171 LYS A CA 1
ATOM 1406 C C . LYS A 1 171 ? -22.438 -8.067 18.796 1.00 96.00 171 LYS A C 1
ATOM 1408 O O . LYS A 1 171 ? -22.489 -6.849 18.960 1.00 96.00 171 LYS A O 1
ATOM 1413 N N . ILE A 1 172 ? -21.385 -8.690 18.282 1.00 97.12 172 ILE A N 1
ATOM 1414 C CA . ILE A 1 172 ? -20.224 -7.975 17.756 1.00 97.12 172 ILE A CA 1
ATOM 1415 C C . ILE A 1 172 ? -20.482 -7.611 16.297 1.00 97.12 172 ILE A C 1
ATOM 1417 O O . ILE A 1 172 ? -20.860 -8.469 15.498 1.00 97.12 172 ILE A O 1
ATOM 1421 N N . ILE A 1 173 ? -20.244 -6.347 15.962 1.00 97.12 173 ILE A N 1
ATOM 1422 C CA . ILE A 1 173 ? -20.151 -5.862 14.589 1.00 97.12 173 ILE A CA 1
ATOM 1423 C C . ILE A 1 173 ? -18.655 -5.798 14.266 1.00 97.12 173 ILE A C 1
ATOM 1425 O O . ILE A 1 173 ? -17.934 -4.936 14.775 1.00 97.12 173 ILE A O 1
ATOM 1429 N N . GLU A 1 174 ? -18.177 -6.758 13.476 1.00 95.00 174 GLU A N 1
ATOM 1430 C CA . GLU A 1 174 ? -16.782 -6.807 13.033 1.00 95.00 174 GLU A CA 1
ATOM 1431 C C . GLU A 1 174 ? -16.493 -5.690 12.026 1.00 95.00 174 GLU A C 1
ATOM 1433 O O . GLU A 1 174 ? -17.298 -5.447 11.127 1.00 95.00 174 GLU A O 1
ATOM 1438 N N . LEU A 1 175 ? -15.342 -5.033 12.197 1.00 94.50 175 LEU A N 1
ATOM 1439 C CA . LEU A 1 175 ? -14.914 -3.876 11.412 1.00 94.50 175 LEU A CA 1
ATOM 1440 C C . LEU A 1 175 ? -13.568 -4.139 10.726 1.00 94.50 175 LEU A C 1
ATOM 1442 O O . LEU A 1 175 ? -12.673 -4.766 11.308 1.00 94.50 175 LEU A O 1
ATOM 1446 N N . ASP A 1 176 ? -13.369 -3.574 9.536 1.00 86.81 176 ASP A N 1
ATOM 1447 C CA . ASP A 1 176 ? -12.191 -3.815 8.694 1.00 86.81 176 ASP A CA 1
ATOM 1448 C C . ASP A 1 176 ? -10.870 -3.324 9.304 1.00 86.81 176 ASP A C 1
ATOM 1450 O O . ASP A 1 176 ? -9.805 -3.846 8.956 1.00 86.81 176 ASP A O 1
ATOM 1454 N N . ASN A 1 177 ? -10.911 -2.369 10.244 1.00 89.38 177 ASN A N 1
ATOM 1455 C CA . ASN A 1 177 ? -9.743 -1.874 10.993 1.00 89.38 177 ASN A CA 1
ATOM 1456 C C . ASN A 1 177 ? -8.527 -1.547 10.091 1.00 89.38 177 ASN A C 1
ATOM 1458 O O . ASN A 1 177 ? -7.373 -1.820 10.439 1.00 89.38 177 ASN A O 1
ATOM 1462 N N . TYR A 1 178 ? -8.792 -0.974 8.912 1.00 84.56 178 TYR A N 1
ATOM 1463 C CA . TYR A 1 178 ? -7.814 -0.780 7.837 1.00 84.56 178 TYR A CA 1
ATOM 1464 C C . TYR A 1 178 ? -6.591 0.044 8.268 1.00 84.56 178 TYR A C 1
ATOM 1466 O O . TYR A 1 178 ? -5.470 -0.348 7.952 1.00 84.56 178 TYR A O 1
ATOM 1474 N N . LYS A 1 179 ? -6.770 1.111 9.065 1.00 85.69 179 LYS A N 1
ATOM 1475 C CA . LYS A 1 179 ? -5.651 1.901 9.609 1.00 85.69 179 LYS A CA 1
ATOM 1476 C C . LYS A 1 179 ? -4.732 1.062 10.475 1.00 85.69 179 LYS A C 1
ATOM 1478 O O . LYS A 1 179 ? -3.536 1.023 10.213 1.00 85.69 179 LYS A O 1
ATOM 1483 N N . TYR A 1 180 ? -5.300 0.324 11.431 1.00 84.50 180 TYR A N 1
ATOM 1484 C CA . TYR A 1 180 ? -4.537 -0.557 12.316 1.00 84.50 180 TYR A CA 1
ATOM 1485 C C . TYR A 1 180 ? -3.711 -1.571 11.517 1.00 84.50 180 TYR A C 1
ATOM 1487 O O . TYR A 1 180 ? -2.512 -1.733 11.758 1.00 84.50 180 TYR A O 1
ATOM 1495 N N . LYS A 1 181 ? -4.338 -2.217 10.521 1.00 85.00 181 LYS A N 1
ATOM 1496 C CA . LYS A 1 181 ? -3.654 -3.130 9.592 1.00 85.00 181 LYS A CA 1
ATOM 1497 C C . LYS A 1 181 ? -2.532 -2.404 8.844 1.00 85.00 181 LYS A C 1
ATOM 1499 O O . LYS A 1 181 ? -1.397 -2.867 8.853 1.00 85.00 181 LYS A O 1
ATOM 1504 N N . GLY A 1 182 ? -2.818 -1.239 8.270 1.00 84.88 182 GLY A N 1
ATOM 1505 C CA . GLY A 1 182 ? -1.863 -0.419 7.533 1.00 84.88 182 GLY A CA 1
ATOM 1506 C C . GLY A 1 182 ? -0.670 0.065 8.365 1.00 84.88 182 GLY A C 1
ATOM 1507 O O . GLY A 1 182 ? 0.469 0.011 7.906 1.00 84.88 182 GLY A O 1
ATOM 1508 N N . HIS A 1 183 ? -0.887 0.459 9.618 1.00 86.44 183 HIS A N 1
ATOM 1509 C CA . HIS A 1 183 ? 0.188 0.818 10.539 1.00 86.44 183 HIS A CA 1
ATOM 1510 C C . HIS A 1 183 ? 1.054 -0.383 10.909 1.00 86.44 183 HIS A C 1
ATOM 1512 O O . HIS A 1 183 ? 2.277 -0.264 10.914 1.00 86.44 183 HIS A O 1
ATOM 1518 N N . ASN A 1 184 ? 0.455 -1.543 11.198 1.00 89.06 184 ASN A N 1
ATOM 1519 C CA . ASN A 1 184 ? 1.231 -2.759 11.440 1.00 89.06 184 ASN A CA 1
ATOM 1520 C C . ASN A 1 184 ? 2.048 -3.140 10.204 1.00 89.06 184 ASN A C 1
ATOM 1522 O O . ASN A 1 184 ? 3.242 -3.412 10.329 1.00 89.06 184 ASN A O 1
ATOM 1526 N N . ASN A 1 185 ? 1.448 -3.080 9.012 1.00 91.06 185 ASN A N 1
ATOM 1527 C CA . ASN A 1 185 ? 2.157 -3.292 7.752 1.00 91.06 185 ASN A CA 1
ATOM 1528 C C . ASN A 1 185 ? 3.364 -2.352 7.656 1.00 91.06 185 ASN A C 1
ATOM 1530 O O . ASN A 1 185 ? 4.485 -2.816 7.458 1.00 91.06 185 ASN A O 1
ATOM 1534 N N . LYS A 1 186 ? 3.161 -1.049 7.884 1.00 89.75 186 LYS A N 1
ATOM 1535 C CA . LYS A 1 186 ? 4.229 -0.041 7.875 1.00 89.75 186 LYS A CA 1
ATOM 1536 C C . LYS A 1 186 ? 5.319 -0.325 8.910 1.00 89.75 186 LYS A C 1
ATOM 1538 O O . LYS A 1 186 ? 6.497 -0.243 8.575 1.00 89.75 186 LYS A O 1
ATOM 1543 N N . TYR A 1 187 ? 4.948 -0.698 10.134 1.00 92.94 187 TYR A N 1
ATOM 1544 C CA . TYR A 1 187 ? 5.886 -1.040 11.204 1.00 92.94 187 TYR A CA 1
ATOM 1545 C C . TYR A 1 187 ? 6.819 -2.190 10.800 1.00 92.94 187 TYR A C 1
ATOM 1547 O O . TYR A 1 187 ? 8.042 -2.055 10.891 1.00 92.94 187 TYR A O 1
ATOM 1555 N N . PHE A 1 188 ? 6.273 -3.297 10.289 1.00 95.88 188 PHE A N 1
ATOM 1556 C CA . PHE A 1 188 ? 7.093 -4.430 9.855 1.00 95.88 188 PHE A CA 1
ATOM 1557 C C . PHE A 1 188 ? 7.886 -4.125 8.579 1.00 95.88 188 PHE A C 1
ATOM 1559 O O . PHE A 1 188 ? 9.050 -4.518 8.469 1.00 95.88 188 PHE A O 1
ATOM 1566 N N . TRP A 1 189 ? 7.320 -3.359 7.646 1.00 93.94 189 TRP A N 1
ATOM 1567 C CA . TRP A 1 189 ? 8.045 -2.914 6.458 1.00 93.94 189 TRP A CA 1
ATOM 1568 C C . TRP A 1 189 ? 9.189 -1.948 6.776 1.00 93.94 189 TRP A C 1
ATOM 1570 O O . TRP A 1 189 ? 10.227 -1.991 6.115 1.00 93.94 189 TRP A O 1
ATOM 1580 N N . ASP A 1 190 ? 9.074 -1.132 7.824 1.00 93.44 190 ASP A N 1
ATOM 1581 C CA . ASP A 1 190 ? 10.176 -0.305 8.318 1.00 93.44 190 ASP A CA 1
ATOM 1582 C C . ASP A 1 190 ? 11.346 -1.142 8.844 1.00 93.44 190 ASP A C 1
ATOM 1584 O O . ASP A 1 190 ? 12.506 -0.772 8.627 1.00 93.44 190 ASP A O 1
ATOM 1588 N N . ILE A 1 191 ? 11.061 -2.271 9.501 1.00 96.44 191 ILE A N 1
ATOM 1589 C CA . ILE A 1 191 ? 12.078 -3.241 9.929 1.00 96.44 191 ILE A CA 1
ATOM 1590 C C . ILE A 1 191 ? 12.735 -3.874 8.697 1.00 96.44 191 ILE A C 1
ATOM 1592 O O . ILE A 1 191 ? 13.952 -3.780 8.535 1.00 96.44 191 ILE A O 1
ATOM 1596 N N . VAL A 1 192 ? 11.936 -4.441 7.787 1.00 96.44 192 VAL A N 1
ATOM 1597 C CA . VAL A 1 192 ? 12.420 -5.104 6.563 1.00 96.44 192 VAL A CA 1
ATOM 1598 C C . VAL A 1 192 ? 13.276 -4.170 5.704 1.00 96.44 192 VAL A C 1
ATOM 1600 O O . VAL A 1 192 ? 14.333 -4.573 5.213 1.00 96.44 192 VAL A O 1
ATOM 1603 N N . ARG A 1 193 ? 12.882 -2.901 5.570 1.00 93.25 193 ARG A N 1
ATOM 1604 C CA . ARG A 1 193 ? 13.635 -1.901 4.803 1.00 93.25 193 ARG A CA 1
ATOM 1605 C C . ARG A 1 193 ? 15.000 -1.604 5.399 1.00 93.25 193 ARG A C 1
ATOM 1607 O O . ARG A 1 193 ? 15.978 -1.494 4.660 1.00 93.25 193 ARG A O 1
ATOM 1614 N N . LYS A 1 194 ? 15.086 -1.488 6.727 1.00 93.50 194 LYS A N 1
ATOM 1615 C CA . LYS A 1 194 ? 16.367 -1.317 7.435 1.00 93.50 194 LYS A CA 1
ATOM 1616 C C . LYS A 1 194 ? 17.260 -2.550 7.287 1.00 93.50 194 LYS A C 1
ATOM 1618 O O . LYS A 1 194 ? 18.473 -2.397 7.225 1.00 93.50 194 LYS A O 1
ATOM 1623 N N . SER A 1 195 ? 16.657 -3.729 7.156 1.00 95.56 195 SER A N 1
ATOM 1624 C CA . SER A 1 195 ? 17.332 -4.994 6.853 1.00 95.56 195 SER A CA 1
ATOM 1625 C C . SER A 1 195 ? 17.783 -5.147 5.392 1.00 95.56 195 SER A C 1
ATOM 1627 O O . SER A 1 195 ? 18.432 -6.136 5.066 1.00 95.56 195 SER A O 1
ATOM 1629 N N . GLY A 1 196 ? 17.468 -4.202 4.497 1.00 93.50 196 GLY A N 1
ATOM 1630 C CA . GLY A 1 196 ? 17.829 -4.270 3.072 1.00 93.50 196 GLY A CA 1
ATOM 1631 C C . GLY A 1 196 ? 16.809 -4.990 2.179 1.00 93.50 196 GLY A C 1
ATOM 1632 O O . GLY A 1 196 ? 17.093 -5.238 1.005 1.00 93.50 196 GLY A O 1
ATOM 1633 N N . GLY A 1 197 ? 15.628 -5.318 2.710 1.00 94.25 197 GLY A N 1
ATOM 1634 C CA . GLY A 1 197 ? 14.489 -5.816 1.939 1.00 94.25 197 GLY A CA 1
ATOM 1635 C C . GLY A 1 197 ? 13.596 -4.686 1.418 1.00 94.25 197 GLY A C 1
ATOM 1636 O O . GLY A 1 197 ? 13.520 -3.607 1.999 1.00 94.25 197 GLY A O 1
ATOM 1637 N N . TYR A 1 198 ? 12.899 -4.928 0.315 1.00 92.19 198 TYR A N 1
ATOM 1638 C CA . TYR A 1 198 ? 12.031 -3.957 -0.344 1.00 92.19 198 TYR A CA 1
ATOM 1639 C C . TYR A 1 198 ? 10.756 -4.624 -0.865 1.00 92.19 198 TYR A C 1
ATOM 1641 O O . TYR A 1 198 ? 10.763 -5.804 -1.230 1.00 92.19 198 TYR A O 1
ATOM 1649 N N . HIS A 1 199 ? 9.684 -3.837 -0.927 1.00 91.00 199 HIS A N 1
ATOM 1650 C CA . HIS A 1 199 ? 8.407 -4.209 -1.528 1.00 91.00 199 HIS A CA 1
ATOM 1651 C C . HIS A 1 199 ? 8.584 -4.664 -2.978 1.00 91.00 199 HIS A C 1
ATOM 1653 O O . HIS A 1 199 ? 9.310 -4.032 -3.747 1.00 91.00 199 HIS A O 1
ATOM 1659 N N . GLY A 1 200 ? 7.911 -5.744 -3.374 1.00 85.94 200 GLY A N 1
ATOM 1660 C CA . GLY A 1 200 ? 7.834 -6.144 -4.784 1.00 85.94 200 GLY A CA 1
ATOM 1661 C C . GLY A 1 200 ? 6.672 -5.513 -5.550 1.00 85.94 200 GLY A C 1
ATOM 1662 O O . GLY A 1 200 ? 6.685 -5.524 -6.780 1.00 85.94 200 GLY A O 1
ATOM 1663 N N . ASN A 1 201 ? 5.676 -4.998 -4.835 1.00 79.62 201 ASN A N 1
ATOM 1664 C CA . ASN A 1 201 ? 4.561 -4.170 -5.294 1.00 79.62 201 ASN A CA 1
ATOM 1665 C C . ASN A 1 201 ? 3.915 -3.509 -4.053 1.00 79.62 201 ASN A C 1
ATOM 1667 O O . ASN A 1 201 ? 4.422 -3.678 -2.950 1.00 79.62 201 ASN A O 1
ATOM 1671 N N . ASN A 1 202 ? 2.781 -2.830 -4.234 1.00 69.12 202 ASN A N 1
ATOM 1672 C CA . ASN A 1 202 ? 2.004 -2.228 -3.142 1.00 69.12 202 ASN A CA 1
ATOM 1673 C C . ASN A 1 202 ? 0.718 -3.009 -2.824 1.00 69.12 202 ASN A C 1
ATOM 1675 O O . ASN A 1 202 ? -0.289 -2.423 -2.439 1.00 69.12 202 ASN A O 1
ATOM 1679 N N . LEU A 1 203 ? 0.717 -4.321 -3.071 1.00 74.31 203 LEU A N 1
ATOM 1680 C CA . LEU A 1 203 ? -0.433 -5.196 -2.834 1.00 74.31 203 LEU A CA 1
ATOM 1681 C C . LEU A 1 203 ? -0.233 -5.964 -1.520 1.00 74.31 203 LEU A C 1
ATOM 1683 O O . LEU A 1 203 ? 0.504 -5.540 -0.634 1.00 74.31 203 LEU A O 1
ATOM 1687 N N . GLN A 1 204 ? -0.903 -7.109 -1.375 1.00 87.56 204 GLN A N 1
ATOM 1688 C CA . GLN A 1 204 ? -0.793 -7.954 -0.191 1.00 87.56 204 GLN A CA 1
ATOM 1689 C C . GLN A 1 204 ? 0.557 -8.687 -0.135 1.00 87.56 204 GLN A C 1
ATOM 1691 O O . GLN A 1 204 ? 0.679 -9.833 -0.561 1.00 87.56 204 GLN A O 1
ATOM 1696 N N . ASP A 1 205 ? 1.571 -8.027 0.413 1.00 92.19 205 ASP A N 1
ATOM 1697 C CA . ASP A 1 205 ? 2.936 -8.538 0.595 1.00 92.19 205 ASP A CA 1
ATOM 1698 C C . ASP A 1 205 ? 3.284 -8.871 2.062 1.00 92.19 205 ASP A C 1
ATOM 1700 O O . ASP A 1 205 ? 4.388 -9.340 2.364 1.00 92.19 205 ASP A O 1
ATOM 1704 N N . VAL A 1 206 ? 2.296 -8.717 2.951 1.00 94.56 206 VAL A N 1
ATOM 1705 C CA . VAL A 1 206 ? 2.323 -9.107 4.360 1.00 94.56 206 VAL A CA 1
ATOM 1706 C C . VAL A 1 206 ? 1.013 -9.781 4.777 1.00 94.56 206 VAL A C 1
ATOM 1708 O O . VAL A 1 206 ? -0.082 -9.361 4.399 1.00 94.56 206 VAL A O 1
ATOM 1711 N N . VAL A 1 207 ? 1.125 -10.834 5.586 1.00 94.69 207 VAL A N 1
ATOM 1712 C CA . VAL A 1 207 ? 0.006 -11.491 6.283 1.00 94.69 207 VAL A CA 1
ATOM 1713 C C . VAL A 1 207 ? 0.379 -11.751 7.738 1.00 94.69 207 VAL A C 1
ATOM 1715 O O . VAL A 1 207 ? 1.558 -11.885 8.062 1.00 94.69 207 VAL A O 1
ATOM 1718 N N . PHE A 1 208 ? -0.620 -11.847 8.613 1.00 92.62 208 PHE A N 1
ATOM 1719 C CA . PHE A 1 208 ? -0.428 -12.120 10.039 1.00 92.62 208 PHE A CA 1
ATOM 1720 C C . PHE A 1 208 ? -1.016 -13.479 10.414 1.00 92.62 208 PHE A C 1
ATOM 1722 O O . PHE A 1 208 ? -2.007 -13.898 9.807 1.00 92.62 208 PHE A O 1
ATOM 1729 N N . ASP A 1 209 ? -0.405 -14.157 11.390 1.00 90.62 209 ASP A N 1
ATOM 1730 C CA . ASP A 1 209 ? -1.080 -15.241 12.107 1.00 90.62 209 ASP A CA 1
ATOM 1731 C C . ASP A 1 209 ? -1.937 -14.732 13.272 1.00 90.62 209 ASP A C 1
ATOM 1733 O O . ASP A 1 209 ? -1.958 -13.537 13.582 1.00 90.62 209 ASP A O 1
ATOM 1737 N N . ASP A 1 210 ? -2.674 -15.654 13.888 1.00 85.44 210 ASP A N 1
ATOM 1738 C CA . ASP A 1 210 ? -3.645 -15.359 14.942 1.00 85.44 210 ASP A CA 1
ATOM 1739 C C . ASP A 1 210 ? -2.929 -14.934 16.242 1.00 85.44 210 ASP A C 1
ATOM 1741 O O . ASP A 1 210 ? -3.499 -14.251 17.088 1.00 85.44 210 ASP A O 1
ATOM 1745 N N . GLU A 1 211 ? -1.635 -15.252 16.380 1.00 85.88 211 GLU A N 1
ATOM 1746 C CA . GLU A 1 211 ? -0.767 -14.763 17.455 1.00 85.88 211 GLU A CA 1
ATOM 1747 C C . GLU A 1 211 ? -0.167 -13.367 17.178 1.00 85.88 211 GLU A C 1
ATOM 1749 O O . GLU A 1 211 ? 0.533 -12.804 18.031 1.00 85.88 211 GLU A O 1
ATOM 1754 N N . GLY A 1 212 ? -0.435 -12.792 16.001 1.00 87.12 212 GLY A N 1
ATOM 1755 C CA . GLY A 1 212 ? 0.051 -11.481 15.574 1.00 87.12 212 GLY A CA 1
ATOM 1756 C C . GLY A 1 212 ? 1.476 -11.484 15.017 1.00 87.12 212 GLY A C 1
ATOM 1757 O O . GLY A 1 212 ? 2.073 -10.416 14.872 1.00 87.12 212 GLY A O 1
ATOM 1758 N N . ASN A 1 213 ? 2.043 -12.650 14.704 1.00 93.81 213 ASN A N 1
ATOM 1759 C CA . ASN A 1 213 ? 3.322 -12.730 14.008 1.00 93.81 213 ASN A CA 1
ATOM 1760 C C . ASN A 1 213 ? 3.132 -12.340 12.540 1.00 93.81 213 ASN A C 1
ATOM 1762 O O . ASN A 1 213 ? 2.176 -12.762 11.888 1.00 93.81 213 ASN A O 1
ATOM 1766 N N . ALA A 1 214 ? 4.071 -11.569 12.004 1.00 96.75 214 ALA A N 1
ATOM 1767 C CA . ALA A 1 214 ? 4.016 -11.068 10.640 1.00 96.75 214 ALA A CA 1
ATOM 1768 C C . ALA A 1 214 ? 4.847 -11.939 9.698 1.00 96.75 214 ALA A C 1
ATOM 1770 O O . ALA A 1 214 ? 5.994 -12.270 10.002 1.00 96.75 214 ALA A O 1
ATOM 1771 N N . TYR A 1 215 ? 4.296 -12.247 8.528 1.00 97.75 215 TYR A N 1
ATOM 1772 C CA . TYR A 1 215 ? 4.977 -12.908 7.422 1.00 97.75 215 TYR A CA 1
ATOM 1773 C C . TYR A 1 215 ? 5.053 -11.944 6.249 1.00 97.75 215 TYR A C 1
ATOM 1775 O O . TYR A 1 215 ? 4.014 -11.520 5.749 1.00 97.75 215 TYR A O 1
ATOM 1783 N N . LEU A 1 216 ? 6.262 -11.614 5.801 1.00 97.56 216 LEU A N 1
ATOM 1784 C CA . LEU A 1 216 ? 6.489 -10.644 4.731 1.00 97.56 216 LEU A CA 1
ATOM 1785 C C . LEU A 1 216 ? 7.277 -11.269 3.591 1.00 97.56 216 LEU A C 1
ATOM 1787 O O . LEU A 1 216 ? 8.201 -12.056 3.821 1.00 97.56 216 LEU A O 1
ATOM 1791 N N . THR A 1 217 ? 6.953 -10.877 2.363 1.00 97.12 217 THR A N 1
ATOM 1792 C CA . THR A 1 217 ? 7.715 -11.250 1.171 1.00 97.12 217 THR A CA 1
ATOM 1793 C C . THR A 1 217 ? 8.026 -10.034 0.311 1.00 97.12 217 THR A C 1
ATOM 1795 O O . THR A 1 217 ? 7.375 -9.001 0.394 1.00 97.12 217 THR A O 1
ATOM 1798 N N . GLY A 1 218 ? 9.056 -10.147 -0.515 1.00 95.25 218 GLY A N 1
ATOM 1799 C CA . GLY A 1 218 ? 9.517 -9.052 -1.350 1.00 95.25 218 GLY A CA 1
ATOM 1800 C C . GLY A 1 218 ? 10.816 -9.420 -2.037 1.00 95.25 218 GLY A C 1
ATOM 1801 O O . GLY A 1 218 ? 11.067 -10.590 -2.352 1.00 95.25 218 GLY A O 1
ATOM 1802 N N . TYR A 1 219 ? 11.675 -8.426 -2.235 1.00 93.31 219 TYR A N 1
ATOM 1803 C CA . TYR A 1 219 ? 13.002 -8.646 -2.787 1.00 93.31 219 TYR A CA 1
ATOM 1804 C C . TYR A 1 219 ? 14.112 -7.963 -1.985 1.00 93.31 219 TYR A C 1
ATOM 1806 O O . TYR A 1 219 ? 13.884 -7.007 -1.252 1.00 93.31 219 TYR A O 1
ATOM 1814 N N . PHE A 1 220 ? 15.341 -8.430 -2.165 1.00 92.94 220 PHE A N 1
ATOM 1815 C CA . PHE A 1 220 ? 16.564 -7.770 -1.709 1.00 92.94 220 PHE A CA 1
ATOM 1816 C C . PHE A 1 220 ? 17.613 -7.800 -2.826 1.00 92.94 220 PHE A C 1
ATOM 1818 O O . PHE A 1 220 ? 17.457 -8.536 -3.801 1.00 92.94 220 PHE A O 1
ATOM 1825 N N . MET A 1 221 ? 18.672 -6.998 -2.714 1.00 88.12 221 MET A N 1
ATOM 1826 C CA . MET A 1 221 ? 19.738 -6.922 -3.720 1.00 88.12 221 MET A CA 1
ATOM 1827 C C . MET A 1 221 ? 21.079 -7.334 -3.129 1.00 88.12 221 MET A C 1
ATOM 1829 O O . MET A 1 221 ? 21.596 -6.649 -2.252 1.00 88.12 221 MET A O 1
ATOM 1833 N N . GLY A 1 222 ? 21.660 -8.422 -3.639 1.00 88.88 222 GLY A N 1
ATOM 1834 C CA . GLY A 1 222 ? 22.938 -8.9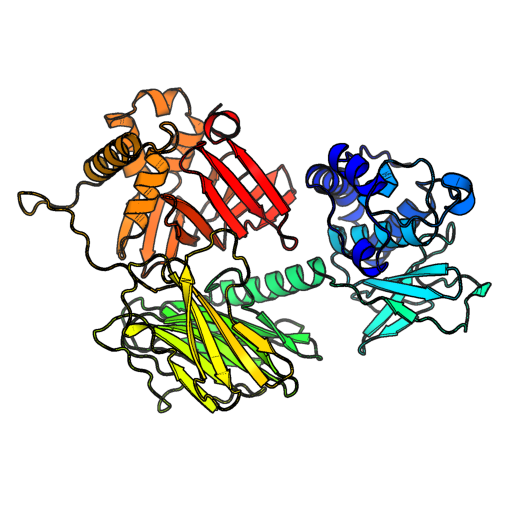55 -3.164 1.00 88.88 222 GLY A CA 1
ATOM 1835 C C . GLY A 1 222 ? 22.845 -9.594 -1.778 1.00 88.88 222 GLY A C 1
ATOM 1836 O O . GLY A 1 222 ? 22.977 -10.810 -1.650 1.00 88.88 222 GLY A O 1
ATOM 1837 N N . GLU A 1 223 ? 22.598 -8.789 -0.746 1.00 91.94 223 GLU A N 1
ATOM 1838 C CA . GLU A 1 223 ? 22.558 -9.205 0.655 1.00 91.94 223 GLU A CA 1
ATOM 1839 C C . GLU A 1 223 ? 21.503 -8.422 1.448 1.00 91.94 223 GLU A C 1
ATOM 1841 O O . GLU A 1 223 ? 21.291 -7.234 1.210 1.00 91.94 223 GLU A O 1
ATOM 1846 N N . ALA A 1 224 ? 20.842 -9.105 2.382 1.00 94.75 224 ALA A N 1
ATOM 1847 C CA . ALA A 1 224 ? 19.949 -8.521 3.378 1.00 94.75 224 ALA A CA 1
ATOM 1848 C C . ALA A 1 224 ? 20.209 -9.147 4.755 1.00 94.75 224 ALA A C 1
ATOM 1850 O O . ALA A 1 224 ? 20.512 -10.339 4.865 1.00 94.75 224 ALA A O 1
ATOM 1851 N N . GLU A 1 225 ? 20.065 -8.342 5.802 1.00 96.88 225 GLU A N 1
ATOM 1852 C CA . GLU A 1 225 ? 20.338 -8.695 7.196 1.00 96.88 225 GLU A CA 1
ATOM 1853 C C . GLU A 1 225 ? 19.050 -8.620 8.017 1.00 96.88 225 GLU A C 1
ATOM 1855 O O . GLU A 1 225 ? 18.685 -7.579 8.570 1.00 96.88 225 GLU A O 1
ATOM 1860 N N . PHE A 1 226 ? 18.328 -9.736 8.098 1.00 96.81 226 PHE A N 1
ATOM 1861 C CA . PHE A 1 226 ? 17.115 -9.827 8.902 1.00 96.81 226 PHE A CA 1
ATOM 1862 C C . PHE A 1 226 ? 17.499 -10.242 10.328 1.00 96.81 226 PHE A C 1
ATOM 1864 O O . PHE A 1 226 ? 17.665 -11.424 10.613 1.00 96.81 226 PHE A O 1
ATOM 1871 N N . GLY A 1 227 ? 17.697 -9.269 11.220 1.00 93.62 227 GLY A N 1
ATOM 1872 C CA . GLY A 1 227 ? 18.192 -9.533 12.576 1.00 93.62 227 GLY A CA 1
ATOM 1873 C C . GLY A 1 227 ? 19.572 -10.197 12.553 1.00 93.62 227 GLY A C 1
ATOM 1874 O O . GLY A 1 227 ? 20.514 -9.642 11.999 1.00 93.62 227 GLY A O 1
ATOM 1875 N N . ASP A 1 228 ? 19.691 -11.391 13.132 1.00 93.88 228 ASP A N 1
ATOM 1876 C CA . ASP A 1 228 ? 20.911 -12.209 13.108 1.00 93.88 228 ASP A CA 1
ATOM 1877 C C . ASP A 1 228 ? 21.001 -13.154 11.889 1.00 93.88 228 ASP A C 1
ATOM 1879 O O . ASP A 1 228 ? 21.960 -13.919 11.761 1.00 93.88 228 ASP A O 1
ATOM 1883 N N . GLN A 1 229 ? 20.028 -13.106 10.969 1.00 96.06 229 GLN A N 1
ATOM 1884 C CA . GLN A 1 229 ? 19.953 -13.980 9.796 1.00 96.06 229 GLN A CA 1
ATOM 1885 C C . GLN A 1 229 ? 20.268 -13.229 8.500 1.00 96.06 229 GLN A C 1
ATOM 1887 O O . GLN A 1 229 ? 19.414 -12.578 7.894 1.00 96.06 229 GLN A O 1
ATOM 1892 N N . THR A 1 230 ? 21.489 -13.410 8.006 1.00 95.31 230 THR A N 1
ATOM 1893 C CA . THR A 1 230 ? 21.913 -12.899 6.699 1.00 95.31 230 THR A CA 1
ATOM 1894 C C . THR A 1 230 ? 21.404 -13.779 5.555 1.00 95.31 230 THR A C 1
ATOM 1896 O O . THR A 1 230 ? 21.556 -15.005 5.579 1.00 95.31 230 THR A O 1
ATOM 1899 N N . LYS A 1 231 ? 20.850 -13.155 4.510 1.00 94.31 231 LYS A N 1
ATOM 1900 C CA . LYS A 1 231 ? 20.473 -13.801 3.243 1.00 94.31 231 LYS A CA 1
ATOM 1901 C C . LYS A 1 231 ? 21.235 -13.177 2.090 1.00 94.31 231 LYS A C 1
ATOM 1903 O O . LYS A 1 231 ? 21.394 -11.964 2.040 1.00 94.31 231 LYS A O 1
ATOM 1908 N N . LYS A 1 232 ? 21.713 -14.019 1.172 1.00 92.31 232 LYS A N 1
ATOM 1909 C CA . LYS A 1 232 ? 22.535 -13.609 0.028 1.00 92.31 232 LYS A CA 1
ATOM 1910 C C . LYS A 1 232 ? 21.992 -14.209 -1.255 1.00 92.31 232 LYS A C 1
ATOM 1912 O O . LYS A 1 232 ? 21.460 -15.317 -1.241 1.00 92.31 232 LYS A O 1
ATOM 1917 N N . THR A 1 233 ? 22.154 -13.489 -2.355 1.00 88.62 233 THR A N 1
ATOM 1918 C CA . THR A 1 233 ? 21.942 -14.035 -3.695 1.00 88.62 233 THR A CA 1
ATOM 1919 C C . THR A 1 233 ? 23.147 -14.863 -4.130 1.00 88.62 233 THR A C 1
ATOM 1921 O O . THR A 1 233 ? 24.279 -14.532 -3.785 1.00 88.62 233 THR A O 1
ATOM 1924 N N . ASP A 1 234 ? 22.932 -15.880 -4.963 1.00 78.38 234 ASP A N 1
ATOM 1925 C CA . ASP A 1 234 ? 24.012 -16.731 -5.495 1.00 78.38 234 ASP A CA 1
ATOM 1926 C C . ASP A 1 234 ? 24.885 -16.052 -6.574 1.00 78.38 234 ASP A C 1
ATOM 1928 O O . ASP A 1 234 ? 25.823 -16.659 -7.092 1.00 78.38 234 ASP A O 1
ATOM 1932 N N . SER A 1 235 ? 24.591 -14.798 -6.933 1.00 70.12 235 SER A N 1
ATOM 1933 C CA . SER A 1 235 ? 25.333 -14.024 -7.932 1.00 70.12 235 SER A CA 1
ATOM 1934 C C . SER A 1 235 ? 26.249 -12.989 -7.284 1.00 70.12 235 SER A C 1
ATOM 1936 O O . SER A 1 235 ? 25.899 -12.355 -6.293 1.00 70.12 235 SER A O 1
ATOM 1938 N N . THR A 1 236 ? 27.414 -12.770 -7.897 1.00 61.03 236 THR A N 1
ATOM 1939 C CA . THR A 1 236 ? 28.323 -11.661 -7.566 1.00 61.03 236 THR A CA 1
ATOM 1940 C C . THR A 1 236 ? 27.918 -10.344 -8.239 1.00 61.03 236 THR A C 1
ATOM 1942 O O . THR A 1 236 ? 28.556 -9.319 -8.014 1.00 61.03 236 THR A O 1
ATOM 1945 N N . GLN A 1 237 ? 26.909 -10.371 -9.117 1.00 64.50 237 GLN A N 1
ATOM 1946 C CA . GLN A 1 237 ? 26.303 -9.184 -9.724 1.00 64.50 237 GLN A CA 1
ATOM 1947 C C . GLN A 1 237 ? 25.132 -8.697 -8.860 1.00 64.50 237 GLN A C 1
ATOM 1949 O O . GLN A 1 237 ? 24.570 -9.474 -8.091 1.00 64.50 237 GLN A O 1
ATOM 1954 N N . ALA A 1 238 ? 24.739 -7.429 -9.007 1.00 67.75 238 ALA A N 1
ATOM 1955 C CA . ALA A 1 238 ? 23.617 -6.820 -8.287 1.00 67.75 238 ALA A CA 1
ATOM 1956 C C . ALA A 1 238 ? 22.250 -7.348 -8.778 1.00 67.75 238 ALA A C 1
ATOM 1958 O O . ALA A 1 238 ? 21.451 -6.608 -9.342 1.00 67.75 238 ALA A O 1
ATOM 1959 N N . VAL A 1 239 ? 21.994 -8.646 -8.599 1.00 82.62 239 VAL A N 1
ATOM 1960 C CA . VAL A 1 239 ? 20.712 -9.286 -8.920 1.00 82.62 239 VAL A CA 1
ATOM 1961 C C . VAL A 1 239 ? 19.771 -9.217 -7.724 1.00 82.62 239 VAL A C 1
ATOM 1963 O O . VAL A 1 239 ? 20.205 -9.181 -6.567 1.00 82.62 239 VAL A O 1
ATOM 1966 N N . ARG A 1 240 ? 18.466 -9.237 -8.001 1.00 89.19 240 ARG A N 1
ATOM 1967 C CA . ARG A 1 240 ? 17.456 -9.361 -6.949 1.00 89.19 240 ARG A CA 1
ATOM 1968 C C . ARG A 1 240 ? 17.219 -10.811 -6.545 1.00 89.19 240 ARG A C 1
ATOM 1970 O O . ARG A 1 240 ? 17.033 -11.669 -7.407 1.00 89.19 240 ARG A O 1
ATOM 1977 N N . GLY A 1 241 ? 17.169 -11.052 -5.240 1.00 92.50 241 GLY A N 1
ATOM 1978 C CA . GLY A 1 241 ? 16.652 -12.281 -4.642 1.00 92.50 241 GLY A CA 1
ATOM 1979 C C . GLY A 1 241 ? 15.296 -12.043 -3.989 1.00 92.50 241 GLY A C 1
ATOM 1980 O O . GLY A 1 241 ? 15.003 -10.936 -3.544 1.00 92.50 241 GLY A O 1
ATOM 1981 N N . VAL A 1 242 ? 14.484 -13.090 -3.903 1.00 95.00 242 VAL A N 1
ATOM 1982 C CA . VAL A 1 242 ? 13.224 -13.103 -3.151 1.00 95.00 242 VAL A CA 1
ATOM 1983 C C . VAL A 1 242 ? 13.525 -13.356 -1.682 1.00 95.00 242 VAL A C 1
ATOM 1985 O O . VAL A 1 242 ? 14.328 -14.240 -1.387 1.00 95.00 242 VAL A O 1
ATOM 1988 N N . PHE A 1 243 ? 12.850 -12.668 -0.762 1.00 96.94 243 PHE A N 1
ATOM 1989 C CA . PHE A 1 243 ? 12.832 -13.058 0.651 1.00 96.94 243 PHE A CA 1
ATOM 1990 C C . PHE A 1 243 ? 11.436 -13.500 1.098 1.00 96.94 243 PHE A C 1
ATOM 1992 O O . PHE A 1 243 ? 10.421 -13.072 0.548 1.00 96.94 243 PHE A O 1
ATOM 1999 N N . LEU A 1 244 ? 11.401 -14.335 2.132 1.00 97.88 244 LEU A N 1
ATOM 2000 C CA . LEU A 1 244 ? 10.230 -14.596 2.962 1.00 97.88 244 LEU A CA 1
ATOM 2001 C C . LEU A 1 244 ? 10.702 -14.583 4.416 1.00 97.88 244 LEU A C 1
ATOM 2003 O O . LEU A 1 244 ? 11.618 -15.327 4.766 1.00 97.88 244 LEU A O 1
ATOM 2007 N N . VAL A 1 245 ? 10.124 -13.730 5.249 1.00 98.00 245 VAL A N 1
ATOM 2008 C CA . VAL A 1 245 ? 10.562 -13.534 6.637 1.00 98.00 245 VAL A CA 1
ATOM 2009 C C . VAL A 1 245 ? 9.373 -13.591 7.581 1.00 98.00 245 VAL A C 1
ATOM 2011 O O . VAL A 1 245 ? 8.297 -13.101 7.242 1.00 98.00 245 VAL A O 1
ATOM 2014 N N . LYS A 1 246 ? 9.578 -14.188 8.758 1.00 98.00 246 LYS A N 1
ATOM 2015 C CA . LYS A 1 246 ? 8.630 -14.175 9.870 1.00 98.00 246 LYS A CA 1
ATOM 2016 C C . LYS A 1 246 ? 9.206 -13.394 11.046 1.00 98.00 246 LYS A C 1
ATOM 2018 O O . LYS A 1 246 ? 10.306 -13.706 11.513 1.00 98.00 246 LYS A O 1
ATOM 2023 N N . TYR A 1 247 ? 8.430 -12.446 11.553 1.00 98.06 247 TYR A N 1
ATOM 2024 C CA . TYR A 1 247 ? 8.687 -11.726 12.798 1.00 98.06 247 TYR A CA 1
ATOM 2025 C C . TYR A 1 247 ? 7.611 -12.044 13.824 1.00 98.06 247 TYR A C 1
ATOM 2027 O O . TYR A 1 247 ? 6.460 -12.265 13.455 1.00 98.06 247 TYR A O 1
ATOM 2035 N N . ASP A 1 248 ? 7.965 -12.035 15.105 1.00 95.81 248 ASP A N 1
ATOM 2036 C CA . ASP A 1 248 ? 6.959 -11.993 16.159 1.00 95.81 248 ASP A CA 1
ATOM 2037 C C . ASP A 1 248 ? 6.245 -10.629 16.199 1.00 95.81 248 ASP A C 1
ATOM 2039 O O . ASP A 1 248 ? 6.674 -9.662 15.562 1.00 95.81 248 ASP A O 1
ATOM 2043 N N . LYS A 1 249 ? 5.163 -10.527 16.977 1.00 91.25 249 LYS A N 1
ATOM 2044 C CA . LYS A 1 249 ? 4.396 -9.277 17.133 1.00 91.25 249 LYS A CA 1
ATOM 2045 C C . LYS A 1 249 ? 5.207 -8.077 17.656 1.00 91.25 249 LYS A C 1
ATOM 2047 O O . LYS A 1 249 ? 4.745 -6.947 17.554 1.00 91.25 249 LYS A O 1
ATOM 2052 N N . ASN A 1 250 ? 6.391 -8.315 18.227 1.00 92.06 250 ASN A N 1
ATOM 2053 C CA . ASN A 1 250 ? 7.287 -7.288 18.760 1.00 92.06 250 ASN A CA 1
ATOM 2054 C C . ASN A 1 250 ? 8.412 -6.918 17.776 1.00 92.06 250 ASN A C 1
ATOM 2056 O O . ASN A 1 250 ? 9.314 -6.162 18.141 1.00 92.06 250 ASN A O 1
ATOM 2060 N N . GLY A 1 251 ? 8.403 -7.473 16.560 1.00 95.44 251 GLY A N 1
ATOM 2061 C CA . GLY A 1 251 ? 9.434 -7.225 15.557 1.00 95.44 251 GLY A CA 1
ATOM 2062 C C . GLY A 1 251 ? 10.712 -8.048 15.739 1.00 95.44 251 GLY A C 1
ATOM 2063 O O . GLY A 1 251 ? 11.694 -7.786 15.041 1.00 95.44 251 GLY A O 1
ATOM 2064 N N . ASN A 1 252 ? 10.738 -9.049 16.627 1.00 96.81 252 ASN A N 1
ATOM 2065 C CA . ASN A 1 252 ? 11.876 -9.964 16.723 1.00 96.81 252 ASN A CA 1
ATOM 2066 C C . ASN A 1 252 ? 11.810 -10.991 15.595 1.00 96.81 252 ASN A C 1
ATOM 2068 O O . ASN A 1 252 ? 10.754 -11.567 15.328 1.00 96.81 252 ASN A O 1
ATOM 2072 N N . ILE A 1 253 ? 12.936 -11.247 14.929 1.00 97.75 253 ILE A N 1
ATOM 2073 C CA . ILE A 1 253 ? 12.970 -1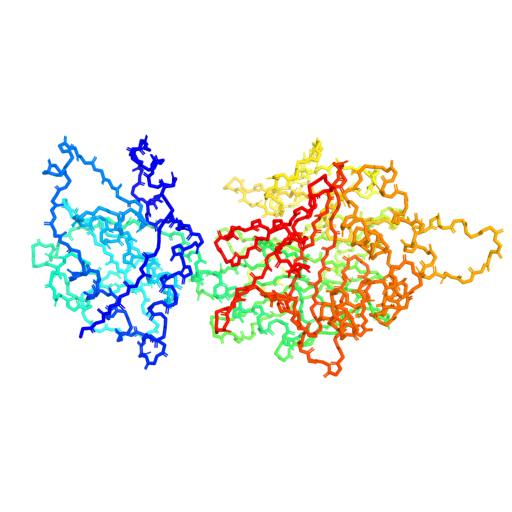2.253 13.867 1.00 97.75 253 ILE A CA 1
ATOM 2074 C C . ILE A 1 253 ? 12.767 -13.659 14.439 1.00 97.75 253 ILE A C 1
ATOM 2076 O O . ILE A 1 253 ? 13.421 -14.054 15.402 1.00 97.75 253 ILE A O 1
ATOM 2080 N N . LEU A 1 254 ? 11.894 -14.435 13.796 1.00 97.31 254 LEU A N 1
ATOM 2081 C CA . LEU A 1 254 ? 11.731 -15.865 14.053 1.00 97.31 254 LEU A CA 1
ATOM 2082 C C . LEU A 1 254 ? 12.493 -16.689 13.011 1.00 97.31 254 LEU A C 1
ATOM 2084 O O . LEU A 1 254 ? 13.263 -17.586 13.356 1.00 97.31 254 LEU A O 1
ATOM 2088 N N . TRP A 1 255 ? 12.322 -16.371 11.726 1.00 97.44 255 TRP A N 1
ATOM 2089 C CA . TRP A 1 255 ? 13.080 -16.993 10.642 1.00 97.44 255 TRP A CA 1
ATOM 2090 C C . TRP A 1 255 ? 13.072 -16.139 9.373 1.00 97.44 255 TRP A C 1
ATOM 2092 O O . TRP A 1 255 ? 12.129 -15.399 9.113 1.00 97.44 255 TRP A O 1
ATOM 2102 N N . ALA A 1 256 ? 14.102 -16.294 8.542 1.00 97.19 256 ALA A N 1
ATOM 2103 C CA . ALA A 1 256 ? 14.158 -15.758 7.185 1.00 97.19 256 ALA A CA 1
ATOM 2104 C C . ALA A 1 256 ? 14.532 -16.849 6.171 1.00 97.19 256 ALA A C 1
ATOM 2106 O O . ALA A 1 256 ? 15.363 -17.728 6.431 1.00 97.19 256 ALA A O 1
ATOM 2107 N N . LYS A 1 257 ? 13.964 -16.748 4.972 1.00 96.06 257 LYS A N 1
ATOM 2108 C CA . LYS A 1 257 ? 14.189 -17.600 3.799 1.00 96.06 257 LYS A CA 1
ATOM 2109 C C . LYS A 1 257 ? 14.465 -16.724 2.585 1.00 96.06 257 LYS A C 1
ATOM 2111 O O . LYS A 1 257 ? 14.043 -15.569 2.547 1.00 96.06 257 LYS A O 1
ATOM 2116 N N . ASN A 1 258 ? 15.166 -17.268 1.598 1.00 94.56 258 ASN A N 1
ATOM 2117 C CA . ASN A 1 258 ? 15.372 -16.585 0.332 1.00 94.56 258 ASN A CA 1
ATOM 2118 C C . ASN A 1 258 ? 15.323 -17.548 -0.847 1.00 94.56 258 ASN A C 1
ATOM 2120 O O . ASN A 1 258 ? 15.768 -18.684 -0.724 1.00 94.56 258 ASN A O 1
ATOM 2124 N N . ALA A 1 259 ? 14.848 -17.042 -1.981 1.00 94.12 259 ALA A N 1
ATOM 2125 C CA . ALA A 1 259 ? 15.002 -17.686 -3.274 1.00 94.12 259 ALA A CA 1
ATOM 2126 C C . ALA A 1 259 ? 15.903 -16.826 -4.161 1.00 94.12 259 ALA A C 1
ATOM 2128 O O . ALA A 1 259 ? 15.745 -15.604 -4.221 1.00 94.12 259 ALA A O 1
ATOM 2129 N N . SER A 1 260 ? 16.847 -17.447 -4.856 1.00 91.38 260 SER A N 1
ATOM 2130 C CA . SER A 1 260 ? 17.743 -16.751 -5.778 1.00 91.38 260 SER A CA 1
ATOM 2131 C C . SER A 1 260 ? 18.039 -17.584 -7.013 1.00 91.38 260 SER A C 1
ATOM 2133 O O . SER A 1 260 ? 17.768 -18.781 -7.079 1.00 91.38 260 SER A O 1
ATOM 2135 N N . GLY A 1 261 ? 18.541 -16.913 -8.040 1.00 85.75 261 GLY A N 1
ATOM 2136 C CA . GLY A 1 261 ? 18.950 -17.537 -9.282 1.00 85.75 261 GLY A CA 1
ATOM 2137 C C . GLY A 1 261 ? 20.076 -16.764 -9.947 1.00 85.75 261 GLY A C 1
ATOM 2138 O O . GLY A 1 261 ? 20.703 -15.889 -9.351 1.00 85.75 261 GLY A O 1
ATOM 2139 N N . ASN A 1 262 ? 20.335 -17.089 -11.210 1.00 82.56 262 ASN A N 1
ATOM 2140 C CA . ASN A 1 262 ? 21.363 -16.427 -12.015 1.00 82.56 262 ASN A CA 1
ATOM 2141 C C . ASN A 1 262 ? 20.946 -15.029 -12.512 1.00 82.56 262 ASN A C 1
ATOM 2143 O O . ASN A 1 262 ? 21.803 -14.281 -12.978 1.00 82.56 262 ASN A O 1
ATOM 2147 N N . LYS A 1 263 ? 19.656 -14.686 -12.434 1.00 85.62 263 LYS A N 1
ATOM 2148 C CA . LYS A 1 263 ? 19.105 -13.359 -12.730 1.00 85.62 263 LYS A CA 1
ATOM 2149 C C . LYS A 1 263 ? 18.094 -12.950 -11.652 1.00 85.62 263 LYS A C 1
ATOM 2151 O O . LYS A 1 263 ? 17.830 -13.707 -10.720 1.00 85.62 263 LYS A O 1
ATOM 2156 N N . SER A 1 264 ? 17.555 -11.740 -11.779 1.00 86.25 264 SER A N 1
ATOM 2157 C CA . SER A 1 264 ? 16.643 -11.144 -10.807 1.00 86.25 264 SER A CA 1
ATOM 2158 C C . SER A 1 264 ? 15.312 -11.890 -10.688 1.00 86.25 264 SER A C 1
ATOM 2160 O O . SER A 1 264 ? 14.708 -12.298 -11.688 1.00 86.25 264 SER A O 1
ATOM 2162 N N . ALA A 1 265 ? 14.844 -11.993 -9.445 1.00 89.69 265 ALA A N 1
ATOM 2163 C CA . ALA A 1 265 ? 13.510 -12.432 -9.064 1.00 89.69 265 ALA A CA 1
ATOM 2164 C C . ALA A 1 265 ? 12.925 -11.496 -7.996 1.00 89.69 265 ALA A C 1
ATOM 2166 O O . ALA A 1 265 ? 13.657 -10.914 -7.192 1.00 89.69 265 ALA A O 1
ATOM 2167 N N . THR A 1 266 ? 11.604 -11.348 -7.992 1.00 90.44 266 THR A N 1
ATOM 2168 C CA . THR A 1 266 ? 10.880 -10.457 -7.079 1.00 90.44 266 THR A CA 1
ATOM 2169 C C . THR A 1 266 ? 9.575 -11.118 -6.666 1.00 90.44 266 THR A C 1
ATOM 2171 O O . THR A 1 266 ? 8.738 -11.387 -7.522 1.00 90.44 266 THR A O 1
ATOM 2174 N N . ALA A 1 267 ? 9.390 -11.367 -5.367 1.00 92.81 267 ALA A N 1
ATOM 2175 C CA . ALA A 1 267 ? 8.078 -11.710 -4.829 1.00 92.81 267 ALA A CA 1
ATOM 2176 C C . ALA A 1 267 ? 7.269 -10.442 -4.620 1.00 92.81 267 ALA A C 1
ATOM 2178 O O . ALA A 1 267 ? 7.832 -9.416 -4.247 1.00 92.81 267 ALA A O 1
ATOM 2179 N N . TYR A 1 268 ? 5.970 -10.522 -4.869 1.00 88.25 268 TYR A N 1
ATOM 2180 C CA . TYR A 1 268 ? 5.083 -9.371 -4.797 1.00 88.25 268 TYR A CA 1
ATOM 2181 C C . TYR A 1 268 ? 3.757 -9.678 -4.094 1.00 88.25 268 TYR A C 1
ATOM 2183 O O . TYR A 1 268 ? 2.988 -8.767 -3.849 1.00 88.25 268 TYR A O 1
ATOM 2191 N N . ALA A 1 269 ? 3.434 -10.930 -3.765 1.00 92.69 269 ALA A N 1
ATOM 2192 C CA . ALA A 1 269 ? 2.283 -11.180 -2.900 1.00 92.69 269 ALA A CA 1
ATOM 2193 C C . ALA A 1 269 ? 2.432 -12.450 -2.068 1.00 92.69 269 ALA A C 1
ATOM 2195 O O . ALA A 1 269 ? 3.135 -13.386 -2.464 1.00 92.69 269 ALA A O 1
ATOM 2196 N N . ILE A 1 270 ? 1.739 -12.467 -0.931 1.00 95.62 270 ILE A N 1
ATOM 2197 C CA . ILE A 1 270 ? 1.665 -13.574 0.017 1.00 95.62 270 ILE A CA 1
ATOM 2198 C C . ILE A 1 270 ? 0.229 -13.777 0.508 1.00 95.62 270 ILE A C 1
ATOM 2200 O O . ILE A 1 270 ? -0.466 -12.821 0.835 1.00 95.62 270 ILE A O 1
ATOM 2204 N N . VAL A 1 271 ? -0.200 -15.035 0.610 1.00 95.94 271 VAL A N 1
ATOM 2205 C CA . VAL A 1 271 ? -1.448 -15.428 1.285 1.00 95.94 271 VAL A CA 1
ATOM 2206 C C . VAL A 1 271 ? -1.207 -16.579 2.256 1.00 95.94 271 VAL A C 1
ATOM 2208 O O . VAL A 1 271 ? -0.269 -17.363 2.086 1.00 95.94 271 VAL A O 1
ATOM 2211 N N . ARG A 1 272 ? -2.070 -16.687 3.268 1.00 94.62 272 ARG A N 1
ATOM 2212 C CA . ARG A 1 272 ? -2.052 -17.723 4.309 1.00 94.62 272 ARG A CA 1
ATOM 2213 C C . ARG A 1 272 ? -3.316 -18.578 4.192 1.00 94.62 272 ARG A C 1
ATOM 2215 O O . ARG A 1 272 ? -4.395 -18.024 4.012 1.00 94.62 272 ARG A O 1
ATOM 2222 N N . ASP A 1 273 ? -3.194 -19.902 4.285 1.00 93.00 273 ASP A N 1
ATOM 2223 C CA . ASP A 1 273 ? -4.360 -20.780 4.471 1.00 93.00 273 ASP A CA 1
ATOM 2224 C C . ASP A 1 273 ? -4.709 -20.981 5.952 1.00 93.00 273 ASP A C 1
ATOM 2226 O O . ASP A 1 273 ? -3.933 -20.638 6.838 1.00 93.00 273 ASP A O 1
ATOM 2230 N N . ASN A 1 274 ? -5.865 -21.585 6.237 1.00 89.25 274 ASN A N 1
ATOM 2231 C CA . ASN A 1 274 ? -6.333 -21.819 7.612 1.00 89.25 274 ASN A CA 1
ATOM 2232 C C . ASN A 1 274 ? -5.411 -22.734 8.445 1.00 89.25 274 ASN A C 1
ATOM 2234 O O . ASN A 1 274 ? -5.580 -22.830 9.654 1.00 89.25 274 ASN A O 1
ATOM 2238 N N . ASN A 1 275 ? -4.452 -23.423 7.817 1.00 89.81 275 ASN A N 1
ATOM 2239 C CA . ASN A 1 275 ? -3.442 -24.233 8.502 1.00 89.81 275 ASN A CA 1
ATOM 2240 C C . ASN A 1 275 ? -2.105 -23.485 8.638 1.00 89.81 275 ASN A C 1
ATOM 2242 O O . ASN A 1 275 ? -1.073 -24.108 8.888 1.00 89.81 275 ASN A O 1
ATOM 2246 N N . ASN A 1 276 ? -2.098 -22.167 8.428 1.00 90.62 276 ASN A N 1
ATOM 2247 C CA . ASN A 1 276 ? -0.915 -21.315 8.450 1.00 90.62 276 ASN A CA 1
ATOM 2248 C C . ASN A 1 276 ? 0.144 -21.657 7.391 1.00 90.62 276 ASN A C 1
ATOM 2250 O O . ASN A 1 276 ? 1.289 -21.215 7.510 1.00 90.62 276 ASN A O 1
ATOM 2254 N N . ASN A 1 277 ? -0.203 -22.401 6.331 1.00 96.06 277 ASN A N 1
ATOM 2255 C CA . ASN A 1 277 ? 0.700 -22.510 5.188 1.00 96.06 277 ASN A CA 1
ATOM 2256 C C . ASN A 1 277 ? 0.684 -21.206 4.401 1.00 96.06 277 ASN A C 1
ATOM 2258 O O . ASN A 1 277 ? -0.357 -20.572 4.229 1.00 96.06 277 ASN A O 1
ATOM 2262 N N . LEU A 1 278 ? 1.848 -20.854 3.877 1.00 97.75 278 LEU A N 1
ATOM 2263 C CA . LEU A 1 278 ? 2.086 -19.625 3.147 1.00 97.75 278 LEU A CA 1
ATOM 2264 C C . LEU A 1 278 ? 2.222 -19.942 1.666 1.00 97.75 278 LEU A C 1
ATOM 2266 O O . LEU A 1 278 ? 2.906 -20.896 1.286 1.00 97.75 278 LEU A O 1
ATOM 2270 N N . TYR A 1 279 ? 1.629 -19.098 0.837 1.00 97.44 279 TYR A N 1
ATOM 2271 C CA . TYR A 1 279 ? 1.793 -19.126 -0.605 1.00 97.44 279 TYR A CA 1
ATOM 2272 C C . TYR A 1 279 ? 2.333 -17.773 -1.022 1.00 97.44 279 TYR A C 1
ATOM 2274 O O . TYR A 1 279 ? 1.704 -16.757 -0.744 1.00 97.44 279 TYR A O 1
ATOM 2282 N N . ILE A 1 280 ? 3.494 -17.763 -1.669 1.00 96.38 280 ILE A N 1
ATOM 2283 C CA . ILE A 1 280 ? 4.079 -16.550 -2.237 1.00 96.38 280 ILE A CA 1
ATOM 2284 C C . ILE A 1 280 ? 4.065 -16.626 -3.755 1.00 96.38 280 ILE A C 1
ATOM 2286 O O . ILE A 1 280 ? 4.252 -17.699 -4.334 1.00 96.38 280 ILE A O 1
ATOM 2290 N N . THR A 1 281 ? 3.882 -15.479 -4.394 1.00 94.19 281 THR A N 1
ATOM 2291 C CA . THR A 1 281 ? 3.994 -15.328 -5.844 1.00 94.19 281 THR A CA 1
ATOM 2292 C C . THR A 1 281 ? 4.944 -14.195 -6.191 1.00 94.19 281 THR A C 1
ATOM 2294 O O . THR A 1 281 ? 5.170 -13.266 -5.408 1.00 94.19 281 THR A O 1
ATOM 2297 N N . GLY A 1 282 ? 5.507 -14.277 -7.383 1.00 91.25 282 GLY A N 1
ATOM 2298 C CA . GLY A 1 282 ? 6.476 -13.322 -7.865 1.00 91.25 282 GLY A CA 1
ATOM 2299 C C . GLY A 1 282 ? 6.845 -13.565 -9.309 1.00 91.25 282 GLY A C 1
ATOM 2300 O O . GLY A 1 282 ? 6.442 -14.558 -9.908 1.00 91.25 282 GLY A O 1
ATOM 2301 N N . SER A 1 283 ? 7.652 -12.681 -9.870 1.00 88.31 283 SER A N 1
ATOM 2302 C CA . SER A 1 283 ? 8.288 -12.922 -11.157 1.00 88.31 283 SER A CA 1
ATOM 2303 C C . SER A 1 283 ? 9.723 -13.380 -10.983 1.00 88.31 283 SER A C 1
ATOM 2305 O O . SER A 1 283 ? 10.392 -13.104 -9.980 1.00 88.31 283 SER A O 1
ATOM 2307 N N . PHE A 1 284 ? 10.212 -14.078 -11.995 1.00 88.69 284 PHE A N 1
ATOM 2308 C CA . PHE A 1 284 ? 11.611 -14.434 -12.098 1.00 88.69 284 PHE A CA 1
ATOM 2309 C C . PHE A 1 284 ? 12.035 -14.532 -13.555 1.00 88.69 284 PHE A C 1
ATOM 2311 O O . PHE A 1 284 ? 11.221 -14.695 -14.465 1.00 88.69 284 PHE A O 1
ATOM 2318 N N . SER A 1 285 ? 13.342 -14.441 -13.760 1.00 83.88 285 SER A N 1
ATOM 2319 C CA . SER A 1 285 ? 13.965 -14.536 -15.070 1.00 83.88 285 SER A CA 1
ATOM 2320 C C . SER A 1 285 ? 15.009 -15.648 -15.072 1.00 83.88 285 SER A C 1
ATOM 2322 O O . SER A 1 285 ? 15.716 -15.865 -14.091 1.00 83.88 285 SER A O 1
ATOM 2324 N N . SER A 1 286 ? 15.122 -16.360 -16.194 1.00 87.25 286 SER A N 1
ATOM 2325 C CA . SER A 1 286 ? 16.046 -17.487 -16.373 1.00 87.25 286 SER A CA 1
ATOM 2326 C C . SER A 1 286 ? 15.830 -18.635 -15.368 1.00 87.25 286 SER A C 1
ATOM 2328 O O . SER A 1 286 ? 15.065 -19.548 -15.678 1.00 87.25 286 SER A O 1
ATOM 2330 N N . LYS A 1 287 ? 16.465 -18.627 -14.188 1.00 90.06 287 LYS A N 1
ATOM 2331 C CA . LYS A 1 287 ? 16.339 -19.673 -13.157 1.00 90.06 287 LYS A CA 1
ATOM 2332 C C . LYS A 1 287 ? 15.972 -19.083 -11.803 1.00 90.06 287 LYS A C 1
ATOM 2334 O O . LYS A 1 287 ? 16.430 -17.996 -11.474 1.00 90.06 287 LYS A O 1
ATOM 2339 N N . LEU A 1 288 ? 15.229 -19.839 -10.999 1.00 92.56 288 LEU A N 1
ATOM 2340 C CA . LEU A 1 288 ? 14.966 -19.516 -9.595 1.00 92.56 288 LEU A CA 1
ATOM 2341 C C . LEU A 1 288 ? 14.985 -20.780 -8.732 1.00 92.56 288 LEU A C 1
ATOM 2343 O O . LEU A 1 288 ? 14.345 -21.774 -9.072 1.00 92.56 288 LEU A O 1
ATOM 2347 N N . GLU A 1 289 ? 15.687 -20.722 -7.606 1.00 93.31 289 GLU A N 1
ATOM 2348 C CA . GLU A 1 289 ? 15.813 -21.790 -6.614 1.00 93.31 289 GLU A CA 1
ATOM 2349 C C . GLU A 1 289 ? 15.384 -21.264 -5.232 1.00 93.31 289 GLU A C 1
ATOM 2351 O O . GLU A 1 289 ? 15.859 -20.216 -4.808 1.00 93.31 289 GLU A O 1
ATOM 2356 N N . PHE A 1 290 ? 14.468 -21.958 -4.538 1.00 91.19 290 PHE A N 1
ATOM 2357 C CA . PHE A 1 290 ? 13.806 -21.463 -3.306 1.00 91.19 290 PHE A CA 1
ATOM 2358 C C . PHE A 1 290 ? 14.494 -21.831 -1.991 1.00 91.19 290 PHE A C 1
ATOM 2360 O O . PHE A 1 290 ? 14.302 -21.166 -0.978 1.00 91.19 290 PHE A O 1
ATOM 2367 N N . GLU A 1 291 ? 15.272 -22.902 -2.007 1.00 84.12 291 GLU A N 1
ATOM 2368 C CA . GLU A 1 291 ? 16.212 -23.310 -0.969 1.00 84.12 291 GLU A CA 1
ATOM 2369 C C . GLU A 1 291 ? 17.356 -24.041 -1.676 1.00 84.12 291 GLU A C 1
ATOM 2371 O O . GLU A 1 291 ? 17.130 -24.739 -2.668 1.00 84.12 291 GLU A O 1
ATOM 2376 N N . LYS A 1 292 ? 18.586 -23.904 -1.186 1.00 81.50 292 LYS A N 1
ATOM 2377 C CA . LYS A 1 292 ? 19.743 -24.545 -1.817 1.00 81.50 292 LYS A CA 1
ATOM 2378 C C . LYS A 1 292 ? 19.573 -26.070 -1.865 1.00 81.50 292 LYS A C 1
ATOM 2380 O O . LYS A 1 292 ? 19.427 -26.711 -0.827 1.00 81.50 292 LYS A O 1
ATOM 2385 N N . GLY A 1 293 ? 19.640 -26.646 -3.061 1.00 81.00 293 GLY A N 1
ATOM 2386 C CA . GLY A 1 293 ? 19.399 -28.062 -3.341 1.00 81.00 293 GLY A CA 1
ATOM 2387 C C . GLY A 1 293 ? 17.925 -28.438 -3.543 1.00 81.00 293 GLY A C 1
ATOM 2388 O O . GLY A 1 293 ? 17.618 -29.630 -3.580 1.00 81.00 293 GLY A O 1
ATOM 2389 N N . SER A 1 294 ? 17.014 -27.466 -3.647 1.00 85.94 294 SER A N 1
ATOM 2390 C CA . SER A 1 294 ? 15.572 -27.701 -3.820 1.00 85.94 294 SER A CA 1
ATOM 2391 C C . SER A 1 294 ? 15.130 -27.654 -5.293 1.00 85.94 294 SER A C 1
ATOM 2393 O O . SER A 1 294 ? 15.915 -27.858 -6.218 1.00 85.94 294 SER A O 1
ATOM 2395 N N . THR A 1 295 ? 13.830 -27.437 -5.527 1.00 83.81 295 THR A N 1
ATOM 2396 C CA . THR A 1 295 ? 13.272 -27.311 -6.877 1.00 83.81 295 THR A CA 1
ATOM 2397 C C . THR A 1 295 ? 13.819 -26.061 -7.561 1.00 83.81 295 THR A C 1
ATOM 2399 O O . THR A 1 295 ? 13.683 -24.956 -7.039 1.00 83.81 295 THR A O 1
ATOM 2402 N N . VAL A 1 296 ? 14.355 -26.238 -8.768 1.00 91.94 296 VAL A N 1
ATOM 2403 C CA . VAL A 1 296 ? 14.775 -25.142 -9.647 1.00 91.94 296 VAL A CA 1
ATOM 2404 C C . VAL A 1 296 ? 13.699 -24.915 -10.703 1.00 91.94 296 VAL A C 1
ATOM 2406 O O . VAL A 1 296 ? 13.415 -25.801 -11.513 1.00 91.94 296 VAL A O 1
ATOM 2409 N N . LEU A 1 297 ? 13.100 -23.727 -10.706 1.00 94.31 297 LEU A N 1
ATOM 2410 C CA . LEU A 1 297 ? 12.248 -23.275 -11.800 1.00 94.31 297 LEU A CA 1
ATOM 2411 C C . LEU A 1 297 ? 13.112 -22.719 -12.935 1.00 94.31 297 LEU A C 1
ATOM 2413 O O . LEU A 1 297 ? 14.132 -22.077 -12.694 1.00 94.31 297 LEU A O 1
ATOM 2417 N N . GLN A 1 298 ? 12.688 -22.958 -14.176 1.00 92.81 298 GLN A N 1
ATOM 2418 C CA . GLN A 1 298 ? 13.396 -22.541 -15.384 1.00 92.81 298 GLN A CA 1
ATOM 2419 C C . GLN A 1 298 ? 12.419 -21.913 -16.378 1.00 92.81 298 GLN A C 1
ATOM 2421 O O . GLN A 1 298 ? 11.429 -22.544 -16.769 1.00 92.81 298 GLN A O 1
ATOM 2426 N N . CYS A 1 299 ? 12.742 -20.707 -16.831 1.00 88.62 299 CYS A N 1
ATOM 2427 C CA . CYS A 1 299 ? 12.062 -20.052 -17.937 1.00 88.62 299 CYS A CA 1
ATOM 2428 C C . CYS A 1 299 ? 12.575 -20.544 -19.294 1.00 88.62 299 CYS A C 1
ATOM 2430 O O . CYS A 1 299 ? 13.744 -20.916 -19.448 1.00 88.62 299 CYS A O 1
ATOM 2432 N N . LYS A 1 300 ? 11.712 -20.485 -20.304 1.00 85.12 300 LYS A N 1
ATOM 2433 C CA . LYS A 1 300 ? 12.033 -20.690 -21.717 1.00 85.12 300 LYS A CA 1
ATOM 2434 C C . LYS A 1 300 ? 12.554 -19.389 -22.333 1.00 85.12 300 LYS A C 1
ATOM 2436 O O . LYS A 1 300 ? 12.022 -18.319 -22.068 1.00 85.12 300 LYS A O 1
ATOM 2441 N N . ASN A 1 301 ? 13.574 -19.498 -23.188 1.00 72.56 301 ASN A N 1
ATOM 2442 C CA . ASN A 1 301 ? 14.134 -18.394 -23.987 1.00 72.56 301 ASN A CA 1
ATOM 2443 C C . ASN A 1 301 ? 14.559 -17.144 -23.191 1.00 72.56 301 ASN A C 1
ATOM 2445 O O . ASN A 1 301 ? 14.589 -16.055 -23.753 1.00 72.56 301 ASN A O 1
ATOM 2449 N N . ASP A 1 302 ? 14.879 -17.292 -21.899 1.00 69.81 302 ASP A N 1
ATOM 2450 C CA . ASP A 1 302 ? 15.136 -16.181 -20.968 1.00 69.81 302 ASP A CA 1
ATOM 2451 C C . ASP A 1 302 ? 13.988 -15.158 -20.832 1.00 69.81 302 ASP A C 1
ATOM 2453 O O . ASP A 1 302 ? 14.199 -14.092 -20.255 1.00 69.81 302 ASP A O 1
ATOM 2457 N N . ASN A 1 303 ? 12.776 -15.488 -21.293 1.00 75.50 303 ASN A N 1
ATOM 2458 C CA . ASN A 1 303 ? 11.580 -14.704 -21.002 1.00 75.50 303 ASN A CA 1
ATOM 2459 C C . ASN A 1 303 ? 11.234 -14.825 -19.520 1.00 75.50 303 ASN A C 1
ATOM 2461 O O . ASN A 1 303 ? 11.487 -15.852 -18.889 1.00 75.50 303 ASN A O 1
ATOM 2465 N N . ASN A 1 304 ? 10.632 -13.793 -18.951 1.00 81.06 304 ASN A N 1
ATOM 2466 C CA . ASN A 1 304 ? 10.297 -13.814 -17.535 1.00 81.06 304 ASN A CA 1
ATOM 2467 C C . ASN A 1 304 ? 9.037 -14.674 -17.318 1.00 81.06 304 ASN A C 1
ATOM 2469 O O . ASN A 1 304 ? 8.167 -14.732 -18.181 1.00 81.06 304 ASN A O 1
ATOM 2473 N N . ASP A 1 305 ? 8.937 -15.384 -16.201 1.00 89.12 305 ASP A N 1
ATOM 2474 C CA . ASP A 1 305 ? 7.732 -16.142 -15.835 1.00 89.12 305 ASP A CA 1
ATOM 2475 C C . ASP A 1 305 ? 7.302 -15.728 -14.430 1.00 89.12 305 ASP A C 1
ATOM 2477 O O . ASP A 1 305 ? 8.023 -15.036 -13.706 1.00 89.12 305 ASP A O 1
ATOM 2481 N N . VAL A 1 306 ? 6.118 -16.174 -14.040 1.00 90.31 306 VAL A N 1
ATOM 2482 C CA . VAL A 1 306 ? 5.578 -15.966 -12.705 1.00 90.31 306 VAL A CA 1
ATOM 2483 C C . VAL A 1 306 ? 5.662 -17.276 -11.946 1.00 90.31 306 VAL A C 1
ATOM 2485 O O . VAL A 1 306 ? 5.313 -18.333 -12.474 1.00 90.31 306 VAL A O 1
ATOM 2488 N N . PHE A 1 307 ? 6.164 -17.228 -10.720 1.00 93.44 307 PHE A N 1
ATOM 2489 C CA . PHE A 1 307 ? 6.222 -18.377 -9.831 1.00 93.44 307 PHE A CA 1
ATOM 2490 C C . PHE A 1 307 ? 5.099 -18.328 -8.805 1.00 93.44 307 PHE A C 1
ATOM 2492 O O . PHE A 1 307 ? 4.642 -17.262 -8.417 1.00 93.44 307 PHE A O 1
ATOM 2499 N N . ILE A 1 308 ? 4.743 -19.498 -8.291 1.00 95.88 308 ILE A N 1
ATOM 2500 C CA . ILE A 1 308 ? 4.042 -19.657 -7.024 1.00 95.88 308 ILE A CA 1
ATOM 2501 C C . ILE A 1 308 ? 4.784 -20.702 -6.193 1.00 95.88 308 ILE A C 1
ATOM 2503 O O . ILE A 1 308 ? 5.199 -21.739 -6.719 1.00 95.88 308 ILE A O 1
ATOM 2507 N N . ALA A 1 309 ? 4.983 -20.432 -4.908 1.00 97.06 309 ALA A N 1
ATOM 2508 C CA . ALA A 1 309 ? 5.662 -21.339 -3.992 1.00 97.06 309 ALA A CA 1
ATOM 2509 C C . ALA A 1 309 ? 4.902 -21.475 -2.677 1.00 97.06 309 ALA A C 1
ATOM 2511 O O . ALA A 1 309 ? 4.350 -20.499 -2.174 1.00 97.06 309 ALA A O 1
ATOM 2512 N N . LYS A 1 310 ? 4.905 -22.690 -2.126 1.00 97.50 310 LYS A N 1
ATOM 2513 C CA . LYS A 1 310 ? 4.275 -23.030 -0.852 1.00 97.50 310 LYS A CA 1
ATOM 2514 C C . LYS A 1 310 ? 5.319 -23.304 0.222 1.00 97.50 310 LYS A C 1
ATOM 2516 O O . LYS A 1 310 ? 6.245 -24.093 0.011 1.00 97.50 310 LYS A O 1
ATOM 2521 N N . TYR A 1 311 ? 5.082 -22.734 1.394 1.00 97.69 311 TYR A N 1
ATOM 2522 C CA . TYR A 1 311 ? 5.795 -22.996 2.639 1.00 97.69 311 TYR A CA 1
ATOM 2523 C C . TYR A 1 311 ? 4.799 -23.395 3.724 1.00 97.69 311 TYR A C 1
ATOM 2525 O O . TYR A 1 311 ? 3.634 -23.010 3.663 1.00 97.69 311 TYR A O 1
ATOM 2533 N N . ASN A 1 312 ? 5.234 -24.155 4.724 1.00 95.69 312 ASN A N 1
ATOM 2534 C CA . ASN A 1 312 ? 4.436 -24.317 5.939 1.00 95.69 312 ASN A CA 1
ATOM 2535 C C . ASN A 1 312 ? 4.661 -23.145 6.921 1.00 95.69 312 ASN A C 1
ATOM 2537 O O . ASN A 1 312 ? 5.481 -22.256 6.679 1.00 95.69 312 ASN A O 1
ATOM 2541 N N . ASN A 1 313 ? 3.947 -23.162 8.042 1.00 88.62 313 ASN A N 1
ATOM 2542 C CA . ASN A 1 313 ? 4.010 -22.164 9.116 1.00 88.62 313 ASN A CA 1
ATOM 2543 C C . ASN A 1 313 ? 5.391 -22.051 9.800 1.00 88.62 313 ASN A C 1
ATOM 2545 O O . ASN A 1 313 ? 5.721 -20.979 10.314 1.00 88.62 313 ASN A O 1
ATOM 2549 N N . GLU A 1 314 ? 6.215 -23.107 9.778 1.00 93.31 314 GLU A N 1
ATOM 2550 C CA . GLU A 1 314 ? 7.616 -23.072 10.238 1.00 93.31 314 GLU A CA 1
ATOM 2551 C C . GLU A 1 314 ? 8.610 -22.593 9.159 1.00 93.31 314 GLU A C 1
ATOM 2553 O O . GLU A 1 314 ? 9.825 -22.613 9.369 1.00 93.31 314 GLU A O 1
ATOM 2558 N N . GLY A 1 315 ? 8.126 -22.179 7.985 1.00 94.31 315 GLY A N 1
ATOM 2559 C CA . GLY A 1 315 ? 8.967 -21.709 6.884 1.00 94.31 315 GLY A CA 1
ATOM 2560 C C . GLY A 1 315 ? 9.688 -22.831 6.130 1.00 94.31 315 GLY A C 1
ATOM 2561 O O . GLY A 1 315 ? 10.667 -22.576 5.427 1.00 94.31 315 GLY A O 1
ATOM 2562 N N . LYS A 1 316 ? 9.250 -24.087 6.253 1.00 95.38 316 LYS A N 1
ATOM 2563 C CA . LYS A 1 316 ? 9.757 -25.203 5.444 1.00 95.38 316 LYS A CA 1
ATOM 2564 C C . LYS A 1 316 ? 9.185 -25.122 4.030 1.00 95.38 316 LYS A C 1
ATOM 2566 O O . LYS A 1 316 ? 7.966 -25.108 3.859 1.00 95.38 316 LYS A O 1
ATOM 2571 N N . PHE A 1 317 ? 10.058 -25.127 3.025 1.00 96.69 317 PHE A N 1
ATOM 2572 C CA . PHE A 1 317 ? 9.663 -25.201 1.619 1.00 96.69 317 PHE A CA 1
ATOM 2573 C C . PHE A 1 317 ? 8.942 -26.522 1.300 1.00 96.69 317 PHE A C 1
ATOM 2575 O O . PHE A 1 317 ? 9.404 -27.599 1.686 1.00 96.69 317 PHE A O 1
ATOM 2582 N N . ILE A 1 318 ? 7.815 -26.442 0.583 1.00 96.31 318 ILE A N 1
ATOM 2583 C CA . ILE A 1 318 ? 7.003 -27.605 0.192 1.00 96.31 318 ILE A CA 1
ATOM 2584 C C . ILE A 1 318 ? 7.074 -27.840 -1.320 1.00 96.31 318 ILE A C 1
ATOM 2586 O O . ILE A 1 318 ? 7.446 -28.929 -1.757 1.00 96.31 318 ILE A O 1
ATOM 2590 N N . TRP A 1 319 ? 6.715 -26.841 -2.129 1.00 96.50 319 TRP A N 1
ATOM 2591 C CA . TRP A 1 319 ? 6.774 -26.925 -3.589 1.00 96.50 319 TRP A CA 1
ATOM 2592 C C . TRP A 1 319 ? 6.869 -25.540 -4.232 1.00 96.50 319 TRP A C 1
ATOM 2594 O O . TRP A 1 319 ? 6.473 -24.541 -3.637 1.00 96.50 319 TRP A O 1
ATOM 2604 N N . ALA A 1 320 ? 7.342 -25.495 -5.480 1.00 96.75 320 ALA A N 1
ATOM 2605 C CA . ALA A 1 320 ? 7.265 -24.325 -6.353 1.00 96.75 320 ALA A CA 1
ATOM 2606 C C . ALA A 1 320 ? 6.795 -24.730 -7.754 1.00 96.75 320 ALA A C 1
ATOM 2608 O O . ALA A 1 320 ? 7.104 -25.827 -8.233 1.00 96.75 320 ALA A O 1
ATOM 2609 N N . LYS A 1 321 ? 6.047 -23.843 -8.413 1.00 95.75 321 LYS A N 1
ATOM 2610 C CA . LYS A 1 321 ? 5.540 -23.994 -9.783 1.00 95.75 321 LYS A CA 1
ATOM 2611 C C . LYS A 1 321 ? 5.677 -22.674 -10.531 1.00 95.75 321 LYS A C 1
ATOM 2613 O O . LYS A 1 321 ? 5.715 -21.617 -9.914 1.00 95.75 321 LYS A O 1
ATOM 2618 N N . LYS A 1 322 ? 5.718 -22.746 -11.860 1.00 92.44 322 LYS A N 1
ATOM 2619 C CA . LYS A 1 322 ? 5.636 -21.573 -12.736 1.00 92.44 322 LYS A CA 1
ATOM 2620 C C . LYS A 1 322 ? 4.280 -21.517 -13.437 1.00 92.44 322 LYS A C 1
ATOM 2622 O O . LYS A 1 322 ? 3.688 -22.566 -13.706 1.00 92.44 322 LYS A O 1
ATOM 2627 N N . ALA A 1 323 ? 3.803 -20.312 -13.727 1.00 91.19 323 ALA A N 1
ATOM 2628 C CA . ALA A 1 323 ? 2.540 -20.061 -14.410 1.00 91.19 323 ALA A CA 1
ATOM 2629 C C . ALA A 1 323 ? 2.590 -20.462 -15.893 1.00 91.19 323 ALA A C 1
ATOM 2631 O O . ALA A 1 323 ? 1.565 -20.859 -16.441 1.00 91.19 323 ALA A O 1
ATOM 2632 N N . GLY A 1 324 ? 3.777 -20.439 -16.514 1.00 89.88 324 GLY A N 1
ATOM 2633 C CA . GLY A 1 324 ? 3.961 -20.765 -17.930 1.00 89.88 324 GLY A CA 1
ATOM 2634 C C . GLY A 1 324 ? 3.783 -19.561 -18.856 1.00 89.88 324 GLY A C 1
ATOM 2635 O O . GLY A 1 324 ? 3.553 -19.735 -20.055 1.00 89.88 324 GLY A O 1
ATOM 2636 N N . LEU A 1 325 ? 3.889 -18.348 -18.308 1.00 88.00 325 LEU A N 1
ATOM 2637 C CA . LEU A 1 325 ? 3.699 -17.086 -19.025 1.00 88.00 325 LEU A CA 1
ATOM 2638 C C . LEU A 1 325 ? 4.895 -16.720 -19.919 1.00 88.00 325 LEU A C 1
ATOM 2640 O O . LEU A 1 325 ? 4.764 -15.928 -20.848 1.00 88.00 325 LEU A O 1
ATOM 2644 N N . ASP A 1 326 ? 6.043 -17.361 -19.703 1.00 86.06 326 ASP A N 1
ATOM 2645 C CA . ASP A 1 326 ? 7.261 -17.235 -20.516 1.00 86.06 326 ASP A CA 1
ATOM 2646 C C . ASP A 1 326 ? 7.098 -17.671 -21.983 1.00 86.06 326 ASP A C 1
ATOM 2648 O O . ASP A 1 326 ? 7.964 -17.405 -22.820 1.00 86.06 326 ASP A O 1
ATOM 2652 N N . THR A 1 327 ? 5.993 -18.350 -22.303 1.00 84.56 327 THR A N 1
ATOM 2653 C CA . THR A 1 327 ? 5.649 -18.788 -23.663 1.00 84.56 327 THR A CA 1
ATOM 2654 C C . THR A 1 327 ? 4.744 -17.828 -24.432 1.00 84.56 327 THR A C 1
ATOM 2656 O O . THR A 1 327 ? 4.554 -18.030 -25.631 1.00 84.56 327 THR A O 1
ATOM 2659 N N . PHE A 1 328 ? 4.212 -16.796 -23.777 1.00 79.12 328 PHE A N 1
ATOM 2660 C CA . PHE A 1 328 ? 3.311 -15.822 -24.391 1.00 79.12 328 PHE A CA 1
ATOM 2661 C C . PHE A 1 328 ? 4.062 -14.536 -24.775 1.00 79.12 328 PHE A C 1
ATOM 2663 O O . PHE A 1 328 ? 5.074 -14.214 -24.146 1.00 79.12 328 PHE A O 1
ATOM 2670 N N . PRO A 1 329 ? 3.592 -13.787 -25.791 1.00 74.25 329 PRO A N 1
ATOM 2671 C CA . PRO A 1 329 ? 4.113 -12.453 -26.081 1.00 74.25 329 PRO A CA 1
ATOM 2672 C C . PRO A 1 329 ? 3.823 -11.514 -24.902 1.00 74.25 329 PRO A C 1
ATOM 2674 O O . PRO A 1 329 ? 2.664 -11.304 -24.548 1.00 74.25 329 PRO A O 1
ATOM 2677 N N . GLN A 1 330 ? 4.875 -10.993 -24.266 1.00 68.81 330 GLN A N 1
ATOM 2678 C CA . GLN A 1 330 ? 4.769 -10.142 -23.068 1.00 68.81 330 GLN A CA 1
ATOM 2679 C C . GLN A 1 330 ? 4.754 -8.642 -23.404 1.00 68.81 330 GLN A C 1
ATOM 2681 O O . GLN A 1 330 ? 4.895 -7.805 -22.525 1.00 68.81 330 GLN A O 1
ATOM 2686 N N . ASP A 1 331 ? 4.682 -8.306 -24.687 1.00 65.94 331 ASP A N 1
ATOM 2687 C CA . ASP A 1 331 ? 4.527 -6.962 -25.242 1.00 65.94 331 ASP A CA 1
ATOM 2688 C C . ASP A 1 331 ? 3.055 -6.582 -25.483 1.00 65.94 331 ASP A C 1
ATOM 2690 O O . ASP A 1 331 ? 2.774 -5.477 -25.936 1.00 65.94 331 ASP A O 1
ATOM 2694 N N . ASN A 1 332 ? 2.114 -7.471 -25.152 1.00 70.94 332 ASN A N 1
ATOM 2695 C CA . ASN A 1 332 ? 0.682 -7.209 -25.253 1.00 70.94 332 ASN A CA 1
ATOM 2696 C C . ASN A 1 332 ? 0.108 -6.656 -23.938 1.00 70.94 332 ASN A C 1
ATOM 2698 O O . ASN A 1 332 ? 0.419 -7.161 -22.856 1.00 70.94 332 ASN A O 1
ATOM 2702 N N . TYR A 1 333 ? -0.818 -5.702 -24.051 1.00 77.19 333 TYR A N 1
ATOM 2703 C CA . TYR A 1 333 ? -1.640 -5.176 -22.956 1.00 77.19 333 TYR A CA 1
ATOM 2704 C C . TYR A 1 333 ? -2.726 -6.192 -22.560 1.00 77.19 333 TYR A C 1
ATOM 2706 O O . TYR A 1 333 ? -3.902 -6.067 -22.903 1.00 77.19 333 TYR A O 1
ATOM 2714 N N . LEU A 1 334 ? -2.310 -7.275 -21.898 1.00 82.31 334 LEU A N 1
ATOM 2715 C CA . LEU A 1 334 ? -3.199 -8.348 -21.450 1.00 82.31 334 LEU A CA 1
ATOM 2716 C C . LEU A 1 334 ? -3.064 -8.594 -19.953 1.00 82.31 334 LEU A C 1
ATOM 2718 O O . LEU A 1 334 ? -1.966 -8.812 -19.431 1.00 82.31 334 LEU A O 1
ATOM 2722 N N . THR A 1 335 ? -4.217 -8.701 -19.303 1.00 85.44 335 THR A N 1
ATOM 2723 C CA . THR A 1 335 ? -4.347 -9.241 -17.954 1.00 85.44 335 THR A CA 1
ATOM 2724 C C . THR A 1 335 ? -4.440 -10.761 -18.038 1.00 85.44 335 THR A C 1
ATOM 2726 O O . THR A 1 335 ? -5.179 -11.309 -18.856 1.00 85.44 335 THR A O 1
ATOM 2729 N N . TYR A 1 336 ? -3.715 -11.468 -17.180 1.00 87.50 336 TYR A N 1
ATOM 2730 C CA . TYR A 1 336 ? -3.835 -12.908 -17.012 1.00 87.50 336 TYR A CA 1
ATOM 2731 C C . TYR A 1 336 ? -4.460 -13.245 -15.658 1.00 87.50 336 TYR A C 1
ATOM 2733 O O . TYR A 1 336 ? -4.222 -12.582 -14.649 1.00 87.50 336 TYR A O 1
ATOM 2741 N N . LEU A 1 337 ? -5.216 -14.336 -15.639 1.00 91.12 337 LEU A N 1
ATOM 2742 C CA . LEU A 1 337 ? -5.667 -15.030 -14.442 1.00 91.12 337 LEU A CA 1
ATOM 2743 C C . LEU A 1 337 ? -5.198 -16.476 -14.542 1.00 91.12 337 LEU A C 1
ATOM 2745 O O . LEU A 1 337 ? -5.605 -17.191 -15.458 1.00 91.12 337 LEU A O 1
ATOM 2749 N N . THR A 1 338 ? -4.366 -16.920 -13.608 1.00 92.50 338 THR A N 1
ATOM 2750 C CA . THR A 1 338 ? -3.915 -18.309 -13.536 1.00 92.50 338 THR A CA 1
ATOM 2751 C C . THR A 1 338 ? -4.347 -18.945 -12.223 1.00 92.50 338 THR A C 1
ATOM 2753 O O . THR A 1 338 ? -4.314 -18.306 -11.173 1.00 92.50 338 THR A O 1
ATOM 2756 N N . ASN A 1 339 ? -4.764 -20.206 -12.289 1.00 94.19 339 ASN A N 1
ATOM 2757 C CA . ASN A 1 339 ? -5.352 -20.911 -11.156 1.00 94.19 339 ASN A CA 1
ATOM 2758 C C . ASN A 1 339 ? -4.462 -22.074 -10.728 1.00 94.19 339 ASN A C 1
ATOM 2760 O O . ASN A 1 339 ? -4.070 -22.899 -11.554 1.00 94.19 339 ASN A O 1
ATOM 2764 N N . PHE A 1 340 ? -4.201 -22.193 -9.432 1.00 95.81 340 PHE A N 1
ATOM 2765 C CA . PHE A 1 340 ? -3.489 -23.318 -8.836 1.00 95.81 340 PHE A CA 1
ATOM 2766 C C . PHE A 1 340 ? -4.307 -23.937 -7.710 1.00 95.81 340 PHE A C 1
ATOM 2768 O O . PHE A 1 340 ? -5.029 -23.255 -6.999 1.00 95.81 340 PHE A O 1
ATOM 2775 N N . THR A 1 341 ? -4.185 -25.238 -7.505 1.00 95.25 341 THR A N 1
ATOM 2776 C CA . THR A 1 341 ? -4.628 -25.871 -6.256 1.00 95.25 341 THR A CA 1
ATOM 2777 C C . THR A 1 341 ? -3.555 -25.731 -5.172 1.00 95.25 341 THR A C 1
ATOM 2779 O O . THR A 1 341 ? -2.379 -25.504 -5.468 1.00 95.25 341 THR A O 1
ATOM 2782 N N . THR A 1 342 ? -3.924 -25.918 -3.904 1.00 94.06 342 THR A N 1
ATOM 2783 C CA . THR A 1 342 ? -2.997 -25.869 -2.750 1.00 94.06 342 THR A CA 1
ATOM 2784 C C . THR A 1 342 ? -1.907 -26.958 -2.742 1.00 94.06 342 THR A C 1
ATOM 2786 O O . THR A 1 342 ? -0.933 -26.856 -1.987 1.00 94.06 342 THR A O 1
ATOM 2789 N N . ASP A 1 343 ? -2.018 -27.985 -3.587 1.00 93.38 343 ASP A N 1
ATOM 2790 C CA . ASP A 1 343 ? -0.983 -28.992 -3.879 1.00 93.38 343 ASP A CA 1
ATOM 2791 C C . ASP A 1 343 ? -0.146 -28.669 -5.138 1.00 93.38 343 ASP A C 1
ATOM 2793 O O . ASP A 1 343 ? 0.771 -29.413 -5.489 1.00 93.38 343 ASP A O 1
ATOM 2797 N N . GLY A 1 344 ? -0.400 -27.531 -5.791 1.00 93.19 344 GLY A N 1
ATOM 2798 C CA . GLY A 1 344 ? 0.426 -26.997 -6.874 1.00 93.19 344 GLY A CA 1
ATOM 2799 C C . GLY A 1 344 ? 0.059 -27.502 -8.273 1.00 93.19 344 GLY A C 1
ATOM 2800 O O . GLY A 1 344 ? 0.916 -27.510 -9.162 1.00 93.19 344 GLY A O 1
ATOM 2801 N N . ILE A 1 345 ? -1.185 -27.934 -8.505 1.00 94.31 345 ILE A N 1
ATOM 2802 C CA . ILE A 1 345 ? -1.675 -28.279 -9.848 1.00 94.31 345 ILE A CA 1
ATOM 2803 C C . ILE A 1 345 ? -2.163 -27.003 -10.539 1.00 94.31 345 ILE A C 1
ATOM 2805 O O . ILE A 1 345 ? -3.118 -26.380 -10.083 1.00 94.31 345 ILE A O 1
ATOM 2809 N N . ASN A 1 346 ? -1.540 -26.641 -11.665 1.00 94.19 346 ASN A N 1
ATOM 2810 C CA . ASN A 1 346 ? -2.008 -25.554 -12.528 1.00 94.19 346 ASN A CA 1
ATOM 2811 C C . ASN A 1 346 ? -3.308 -25.984 -13.239 1.00 94.19 346 ASN A C 1
ATOM 2813 O O . ASN A 1 346 ? -3.320 -26.980 -13.965 1.00 94.19 346 ASN A O 1
ATOM 2817 N N . LYS A 1 347 ? -4.403 -25.254 -13.009 1.00 94.44 347 LYS A N 1
ATOM 2818 C CA . LYS A 1 347 ? -5.734 -25.489 -13.596 1.00 94.44 347 LYS A CA 1
ATOM 2819 C C . LYS A 1 347 ? -5.967 -24.720 -14.899 1.00 94.44 347 LYS A C 1
ATOM 2821 O O . LYS A 1 347 ? -6.998 -24.923 -15.534 1.00 94.44 347 LYS A O 1
ATOM 2826 N N . GLY A 1 348 ? -5.014 -23.891 -15.312 1.00 91.00 348 GLY A N 1
ATOM 2827 C CA . GLY A 1 348 ? -5.029 -23.140 -16.560 1.00 91.00 348 GLY A CA 1
ATOM 2828 C C . GLY A 1 348 ? -4.897 -21.635 -16.348 1.00 91.00 348 GLY A C 1
ATOM 2829 O O . GLY A 1 348 ? -5.075 -21.118 -15.243 1.00 91.00 348 GLY A O 1
ATOM 2830 N N . THR A 1 349 ? -4.612 -20.945 -17.450 1.00 91.50 349 THR A N 1
ATOM 2831 C CA . THR A 1 349 ? -4.492 -19.489 -17.525 1.00 91.50 349 THR A CA 1
ATOM 2832 C C . THR A 1 349 ? -5.510 -18.947 -18.518 1.00 91.50 349 THR A C 1
ATOM 2834 O O . THR A 1 349 ? -5.630 -19.466 -19.626 1.00 91.50 349 THR A O 1
ATOM 2837 N N . THR A 1 350 ? -6.235 -17.906 -18.121 1.00 91.12 350 THR A N 1
ATOM 2838 C CA . THR A 1 350 ? -7.153 -17.148 -18.980 1.00 91.12 350 THR A CA 1
ATOM 2839 C C . THR A 1 350 ? -6.604 -15.742 -19.173 1.00 91.12 350 THR A C 1
ATOM 2841 O O . THR A 1 350 ? -6.068 -15.168 -18.228 1.00 91.12 350 THR A O 1
ATOM 2844 N N . PHE A 1 351 ? -6.741 -15.199 -20.381 1.00 88.31 351 PHE A N 1
ATOM 2845 C CA . PHE A 1 351 ? -6.333 -13.835 -20.706 1.00 88.31 351 PHE A CA 1
ATOM 2846 C C . PHE A 1 351 ? -7.554 -12.955 -20.938 1.00 88.31 351 PHE A C 1
ATOM 2848 O O . PHE A 1 351 ? -8.542 -13.396 -21.527 1.00 88.31 351 PHE A O 1
ATOM 2855 N N . TYR A 1 352 ? -7.445 -11.709 -20.503 1.00 85.75 352 TYR A N 1
ATOM 2856 C CA . TYR A 1 352 ? -8.429 -10.655 -20.682 1.00 85.75 352 TYR A CA 1
ATOM 2857 C C . TYR A 1 352 ? -7.735 -9.431 -21.279 1.00 85.75 352 TYR A C 1
ATOM 2859 O O . TYR A 1 352 ? -6.525 -9.256 -21.106 1.00 85.75 352 TYR A O 1
ATOM 2867 N N . SER A 1 353 ? -8.503 -8.585 -21.963 1.00 83.88 353 SER A N 1
ATOM 2868 C CA . SER A 1 353 ? -8.045 -7.240 -22.316 1.00 83.88 353 SER A CA 1
ATOM 2869 C C . SER A 1 353 ? -7.607 -6.492 -21.060 1.00 83.88 353 SER A C 1
ATOM 2871 O O . SER A 1 353 ? -8.209 -6.677 -19.996 1.00 83.88 353 SER A O 1
ATOM 2873 N N . GLU A 1 354 ? -6.564 -5.673 -21.183 1.00 82.62 354 GLU A N 1
ATOM 2874 C CA . GLU A 1 354 ? -6.139 -4.802 -20.094 1.00 82.62 354 GLU A CA 1
ATOM 2875 C C . GLU A 1 354 ? -7.305 -3.924 -19.631 1.00 82.62 354 GLU A C 1
ATOM 2877 O O . GLU A 1 354 ? -8.075 -3.381 -20.425 1.00 82.62 354 GLU A O 1
ATOM 2882 N N . ASN A 1 355 ? -7.448 -3.819 -18.314 1.00 73.81 355 ASN A N 1
ATOM 2883 C CA . ASN A 1 355 ? -8.372 -2.894 -17.692 1.00 73.81 355 ASN A CA 1
ATOM 2884 C C . ASN A 1 355 ? -7.598 -2.079 -16.661 1.00 73.81 355 ASN A C 1
ATOM 2886 O O . ASN A 1 355 ? -7.124 -2.603 -15.652 1.00 73.81 355 ASN A O 1
ATOM 2890 N N . GLU A 1 356 ? -7.472 -0.787 -16.931 1.00 71.62 356 GLU A N 1
ATOM 2891 C CA . GLU A 1 356 ? -6.710 0.141 -16.101 1.00 71.62 356 GLU A CA 1
ATOM 2892 C C . GLU A 1 356 ? -7.356 0.409 -14.742 1.00 71.62 356 GLU A C 1
ATOM 2894 O O . GLU A 1 356 ? -6.681 0.858 -13.824 1.00 71.62 356 GLU A O 1
ATOM 2899 N N . SER A 1 357 ? -8.658 0.148 -14.604 1.00 66.00 357 SER A N 1
ATOM 2900 C CA . SER A 1 357 ? -9.384 0.238 -13.332 1.00 66.00 357 SER A CA 1
ATOM 2901 C C . SER A 1 357 ? -9.331 -1.067 -12.536 1.00 66.00 357 SER A C 1
ATOM 2903 O O . SER A 1 357 ? -9.987 -1.196 -11.501 1.00 66.00 357 SER A O 1
ATOM 2905 N N . TYR A 1 358 ? -8.618 -2.080 -13.033 1.00 63.19 358 TYR A N 1
ATOM 2906 C CA . TYR A 1 358 ? -8.524 -3.360 -12.356 1.00 63.19 358 TYR A CA 1
ATOM 2907 C C . TYR A 1 358 ? -7.543 -3.275 -11.184 1.00 63.19 358 TYR A C 1
ATOM 2909 O O . TYR A 1 358 ? -6.334 -3.307 -11.376 1.00 63.19 358 TYR A O 1
ATOM 2917 N N . ASN A 1 359 ? -8.067 -3.216 -9.960 1.00 63.28 359 ASN A N 1
ATOM 2918 C CA . ASN A 1 359 ? -7.248 -3.061 -8.750 1.00 63.28 359 ASN A CA 1
ATOM 2919 C C . ASN A 1 359 ? -6.905 -4.395 -8.057 1.00 63.28 359 ASN A C 1
ATOM 2921 O O . ASN A 1 359 ? -6.125 -4.418 -7.111 1.00 63.28 359 ASN A O 1
ATOM 2925 N N . ASN A 1 360 ? -7.445 -5.522 -8.536 1.00 69.12 360 ASN A N 1
ATOM 2926 C CA . ASN A 1 360 ? -7.319 -6.832 -7.882 1.00 69.12 360 ASN A CA 1
ATOM 2927 C C . ASN A 1 360 ? -6.159 -7.679 -8.433 1.00 69.12 360 ASN A C 1
ATOM 2929 O O . ASN A 1 360 ? -6.314 -8.870 -8.708 1.00 69.12 360 ASN A O 1
ATOM 2933 N N . TYR A 1 361 ? -4.997 -7.070 -8.660 1.00 81.06 361 TYR A N 1
ATOM 2934 C CA . TYR A 1 361 ? -3.793 -7.839 -8.971 1.00 81.06 361 TYR A CA 1
ATOM 2935 C C . TYR A 1 361 ? -3.272 -8.540 -7.706 1.00 81.06 361 TYR A C 1
ATOM 2937 O O . TYR A 1 361 ? -3.476 -8.072 -6.590 1.00 81.06 361 TYR A O 1
ATOM 2945 N N . GLY A 1 362 ? -2.559 -9.652 -7.869 1.00 86.88 362 GLY A N 1
ATOM 2946 C CA . GLY A 1 362 ? -1.920 -10.356 -6.761 1.00 86.88 362 GLY A CA 1
ATOM 2947 C C . GLY A 1 362 ? -2.315 -11.821 -6.665 1.00 86.88 362 GLY A C 1
ATOM 2948 O O . GLY A 1 362 ? -2.579 -12.482 -7.671 1.00 86.88 362 GLY A O 1
ATOM 2949 N N . LEU A 1 363 ? -2.276 -12.338 -5.442 1.00 91.88 363 LEU A N 1
ATOM 2950 C CA . LEU A 1 363 ? -2.536 -13.732 -5.114 1.00 91.88 363 LEU A CA 1
ATOM 2951 C C . LEU A 1 363 ? -3.704 -13.800 -4.141 1.00 91.88 363 LEU A C 1
ATOM 2953 O O . LEU A 1 363 ? -3.692 -13.117 -3.126 1.00 91.88 363 LEU A O 1
ATOM 2957 N N . TYR A 1 364 ? -4.673 -14.656 -4.435 1.00 92.38 364 TYR A N 1
ATOM 2958 C CA . TYR A 1 364 ? -5.858 -14.853 -3.613 1.00 92.38 364 TYR A CA 1
ATOM 2959 C C . TYR A 1 364 ? -6.054 -16.335 -3.358 1.00 92.38 364 TYR A C 1
ATOM 2961 O O . TYR A 1 364 ? -5.945 -17.143 -4.277 1.00 92.38 364 TYR A O 1
ATOM 2969 N N . LEU A 1 365 ? -6.375 -16.695 -2.123 1.00 92.56 365 LEU A N 1
ATOM 2970 C CA . LEU A 1 365 ? -6.792 -18.043 -1.764 1.00 92.56 365 LEU A CA 1
ATOM 2971 C C . LEU A 1 365 ? -8.294 -18.020 -1.494 1.00 92.56 365 LEU A C 1
ATOM 2973 O O . LEU A 1 365 ? -8.744 -17.292 -0.613 1.00 92.56 365 LEU A O 1
ATOM 2977 N N . ASN A 1 366 ? -9.069 -18.806 -2.238 1.00 89.62 366 ASN A N 1
ATOM 2978 C CA . ASN A 1 366 ? -10.490 -18.951 -1.947 1.00 89.62 366 ASN A CA 1
ATOM 2979 C C . ASN A 1 366 ? -10.739 -20.026 -0.863 1.00 89.62 366 ASN A C 1
ATOM 2981 O O . ASN A 1 366 ? -9.872 -20.873 -0.617 1.00 89.62 366 ASN A O 1
ATOM 2985 N N . PRO A 1 367 ? -11.939 -20.049 -0.251 1.00 84.62 367 PRO A N 1
ATOM 2986 C CA . PRO A 1 367 ? -12.297 -21.050 0.759 1.00 84.62 367 PRO A CA 1
ATOM 2987 C C . PRO A 1 367 ? -12.216 -22.510 0.279 1.00 84.62 367 PRO A C 1
ATOM 2989 O O . PRO A 1 367 ? -11.995 -23.405 1.090 1.00 84.62 367 PRO A O 1
ATOM 2992 N N . ASP A 1 368 ? -12.341 -22.757 -1.030 1.00 84.94 368 ASP A N 1
ATOM 2993 C CA . ASP A 1 368 ? -12.258 -24.099 -1.627 1.00 84.94 368 ASP A CA 1
ATOM 2994 C C . ASP A 1 368 ? -10.813 -24.598 -1.828 1.00 84.94 368 ASP A C 1
ATOM 2996 O O . ASP A 1 368 ? -10.596 -25.704 -2.329 1.00 84.94 368 ASP A O 1
ATOM 3000 N N . GLY A 1 369 ? -9.801 -23.800 -1.472 1.00 85.44 369 GLY A N 1
ATOM 3001 C CA . GLY A 1 369 ? -8.394 -24.171 -1.634 1.00 85.44 369 GLY A CA 1
ATOM 3002 C C . GLY A 1 369 ? -7.854 -23.993 -3.059 1.00 85.44 369 GLY A C 1
ATOM 3003 O O . GLY A 1 369 ? -6.918 -24.694 -3.462 1.00 85.44 369 GLY A O 1
ATOM 3004 N N . LEU A 1 370 ? -8.434 -23.074 -3.832 1.00 93.38 370 LEU A N 1
ATOM 3005 C CA . LEU A 1 370 ? -7.909 -22.593 -5.107 1.00 93.38 370 LEU A CA 1
ATOM 3006 C C . LEU A 1 370 ? -7.191 -21.255 -4.919 1.00 93.38 370 LEU A C 1
ATOM 3008 O O . LEU A 1 370 ? -7.703 -20.321 -4.305 1.00 93.38 370 LEU A O 1
ATOM 3012 N N . LEU A 1 371 ? -5.998 -21.184 -5.493 1.00 95.12 371 LEU A N 1
ATOM 3013 C CA . LEU A 1 371 ? -5.132 -20.022 -5.562 1.00 95.12 371 LEU A CA 1
ATOM 3014 C C . LEU A 1 371 ? -5.341 -19.342 -6.914 1.00 95.12 371 LEU A C 1
ATOM 3016 O O . LEU A 1 371 ? -5.077 -19.944 -7.956 1.00 95.12 371 LEU A O 1
ATOM 3020 N N . TYR A 1 372 ? -5.786 -18.095 -6.887 1.00 93.31 372 TYR A N 1
ATOM 3021 C CA . TYR A 1 372 ? -5.968 -17.242 -8.053 1.00 93.31 372 TYR A CA 1
ATOM 3022 C C . TYR A 1 372 ? -4.818 -16.255 -8.094 1.00 93.31 372 TYR A C 1
ATOM 3024 O O . TYR A 1 372 ? -4.582 -15.518 -7.140 1.00 93.31 372 TYR A O 1
ATOM 3032 N N . LEU A 1 373 ? -4.097 -16.253 -9.201 1.00 91.75 373 LEU A N 1
ATOM 3033 C CA . LEU A 1 373 ? -2.989 -15.352 -9.437 1.00 91.75 373 LEU A CA 1
ATOM 3034 C C . LEU A 1 373 ? -3.348 -14.457 -10.619 1.00 91.75 373 LEU A C 1
ATOM 3036 O O . LEU A 1 373 ? -3.528 -14.941 -11.740 1.00 91.75 373 LEU A O 1
ATOM 3040 N N . ILE A 1 374 ? -3.464 -13.162 -10.344 1.00 88.44 374 ILE A N 1
ATOM 3041 C CA . ILE A 1 374 ? -3.940 -12.154 -11.285 1.00 88.44 374 ILE A CA 1
ATOM 3042 C C . ILE A 1 374 ? -2.837 -11.127 -11.501 1.00 88.44 374 ILE A C 1
ATOM 3044 O O . ILE A 1 374 ? -2.288 -10.573 -10.550 1.00 88.44 374 ILE A O 1
ATOM 3048 N N . GLY A 1 375 ? -2.502 -10.864 -12.756 1.00 83.94 375 GLY A N 1
ATOM 3049 C CA . GLY A 1 375 ? -1.444 -9.931 -13.125 1.00 83.94 375 GLY A CA 1
ATOM 3050 C C . GLY A 1 375 ? -1.649 -9.402 -14.535 1.00 83.94 375 GLY A C 1
ATOM 3051 O O . GLY A 1 375 ? -2.509 -9.881 -15.261 1.00 83.94 375 GLY A O 1
ATOM 3052 N N . SER A 1 376 ? -0.843 -8.432 -14.944 1.00 78.75 376 SER A N 1
ATOM 3053 C CA . SER A 1 376 ? -0.729 -8.025 -16.349 1.00 78.75 376 SER A CA 1
ATOM 3054 C C . SER A 1 376 ? 0.730 -8.114 -16.777 1.00 78.75 376 SER A C 1
ATOM 3056 O O . SER A 1 376 ? 1.618 -8.011 -15.929 1.00 78.75 376 SER A O 1
ATOM 3058 N N . PHE A 1 377 ? 1.009 -8.302 -18.064 1.00 72.19 377 PHE A N 1
ATOM 3059 C CA . PHE A 1 377 ? 2.379 -8.201 -18.577 1.00 72.19 377 PHE A CA 1
ATOM 3060 C C . PHE A 1 377 ? 2.948 -6.784 -18.408 1.00 72.19 377 PHE A C 1
ATOM 3062 O O . PHE A 1 377 ? 4.121 -6.654 -18.085 1.00 72.19 377 PHE A O 1
ATOM 3069 N N . SER A 1 378 ? 2.107 -5.745 -18.484 1.00 59.31 378 SER A N 1
ATOM 3070 C CA . SER A 1 378 ? 2.465 -4.359 -18.135 1.00 59.31 378 SER A CA 1
ATOM 3071 C C . SER A 1 378 ? 2.650 -4.151 -16.617 1.00 59.31 378 SER A C 1
ATOM 3073 O O . SER A 1 378 ? 3.512 -3.378 -16.194 1.00 59.31 378 SER A O 1
ATOM 3075 N N . ASN A 1 379 ? 1.908 -4.891 -15.777 1.00 53.84 379 ASN A N 1
ATOM 3076 C CA . ASN A 1 379 ? 1.809 -4.627 -14.325 1.00 53.84 379 ASN A CA 1
ATOM 3077 C C . ASN A 1 379 ? 2.601 -5.586 -13.445 1.00 53.84 379 ASN A C 1
ATOM 3079 O O . ASN A 1 379 ? 2.789 -5.327 -12.257 1.00 53.84 379 ASN A O 1
ATOM 3083 N N . THR A 1 380 ? 3.117 -6.685 -13.973 1.00 49.56 380 THR A N 1
ATOM 3084 C CA . THR A 1 380 ? 3.866 -7.639 -13.154 1.00 49.56 380 THR A CA 1
ATOM 3085 C C . THR A 1 380 ? 5.310 -7.199 -13.091 1.00 49.56 380 THR A C 1
ATOM 3087 O O . THR A 1 380 ? 5.947 -6.902 -14.099 1.00 49.56 380 THR A O 1
ATOM 3090 N N . THR A 1 381 ? 5.802 -6.987 -11.867 1.00 49.44 381 THR A N 1
ATOM 3091 C CA . THR A 1 381 ? 7.202 -6.629 -11.629 1.00 49.44 381 THR A CA 1
ATOM 3092 C C . THR A 1 381 ? 8.063 -7.574 -12.442 1.00 49.44 381 THR A C 1
ATOM 3094 O O . THR A 1 381 ? 7.851 -8.773 -12.382 1.00 49.44 381 THR A O 1
ATOM 3097 N N . GLY A 1 382 ? 8.978 -7.064 -13.259 1.00 51.22 382 GLY A N 1
ATOM 3098 C CA . GLY A 1 382 ? 9.866 -7.917 -14.037 1.00 51.22 382 GLY A CA 1
ATOM 3099 C C . GLY A 1 382 ? 9.205 -8.827 -15.081 1.00 51.22 382 GLY A C 1
ATOM 3100 O O . GLY A 1 382 ? 9.785 -9.872 -15.327 1.00 51.22 382 GLY A O 1
ATOM 3101 N N . LEU A 1 383 ? 8.081 -8.486 -15.729 1.00 48.97 383 LEU A N 1
ATOM 3102 C CA . LEU A 1 383 ? 7.740 -9.026 -17.062 1.00 48.97 383 LEU A CA 1
ATOM 3103 C C . LEU A 1 383 ? 7.935 -7.914 -18.125 1.00 48.97 383 LEU A C 1
ATOM 3105 O O . LEU A 1 383 ? 7.180 -6.959 -18.155 1.00 48.97 383 LEU A O 1
ATOM 3109 N N . ASN A 1 384 ? 8.979 -8.064 -18.958 1.00 50.91 384 ASN A N 1
ATOM 3110 C CA . ASN A 1 384 ? 9.357 -7.306 -20.178 1.00 50.91 384 ASN A CA 1
ATOM 3111 C C . ASN A 1 384 ? 9.609 -5.763 -20.074 1.00 50.91 384 ASN A C 1
ATOM 3113 O O . ASN A 1 384 ? 9.086 -5.087 -19.206 1.00 50.91 384 ASN A O 1
ATOM 3117 N N . LEU A 1 385 ? 10.488 -5.109 -20.859 1.00 49.75 385 LEU A N 1
ATOM 3118 C CA . LEU A 1 385 ? 10.715 -5.243 -22.303 1.00 49.75 385 LEU A CA 1
ATOM 3119 C C . LEU A 1 385 ? 12.177 -5.321 -22.779 1.00 49.75 385 LEU A C 1
ATOM 3121 O O . LEU A 1 385 ? 13.088 -4.609 -22.353 1.00 49.75 385 LEU A O 1
ATOM 3125 N N . SER A 1 386 ? 12.319 -6.186 -23.779 1.00 45.62 386 SER A N 1
ATOM 3126 C CA . SER A 1 386 ? 13.416 -6.376 -24.718 1.00 45.62 386 SER A CA 1
ATOM 3127 C C . SER A 1 386 ? 13.868 -5.116 -25.474 1.00 45.62 386 SER A C 1
ATOM 3129 O O . SER A 1 386 ? 13.057 -4.405 -26.055 1.00 45.62 386 SER A O 1
ATOM 3131 N N . LYS A 1 387 ? 15.202 -4.975 -25.550 1.00 43.12 387 LYS A N 1
ATOM 3132 C CA . LYS A 1 387 ? 16.050 -4.259 -26.529 1.00 43.12 387 LYS A CA 1
ATOM 3133 C C . LYS A 1 387 ? 15.538 -2.909 -27.049 1.00 43.12 387 LYS A C 1
ATOM 3135 O O . LYS A 1 387 ? 14.768 -2.842 -28.001 1.00 43.12 387 LYS A O 1
ATOM 3140 N N . LEU A 1 388 ? 16.171 -1.856 -26.531 1.00 41.47 388 LEU A N 1
ATOM 3141 C CA . LEU A 1 388 ? 16.343 -0.554 -27.174 1.00 41.47 388 LEU A CA 1
ATOM 3142 C C . LEU A 1 388 ? 16.529 -0.721 -28.701 1.00 41.47 388 LEU A C 1
ATOM 3144 O O . LEU A 1 388 ? 17.558 -1.226 -29.153 1.00 41.47 388 LEU A O 1
ATOM 3148 N N . ARG A 1 389 ? 15.547 -0.299 -29.501 1.00 44.12 389 ARG A N 1
ATOM 3149 C CA . ARG A 1 389 ? 15.750 0.036 -30.920 1.00 44.12 389 ARG A CA 1
ATOM 3150 C C . ARG A 1 389 ? 15.827 1.551 -31.046 1.00 44.12 389 ARG A C 1
ATOM 3152 O O . ARG A 1 389 ? 15.021 2.172 -31.725 1.00 44.12 389 ARG A O 1
ATOM 3159 N N . LEU A 1 390 ? 16.806 2.148 -30.376 1.00 45.84 390 LEU A N 1
ATOM 3160 C CA . LEU A 1 390 ? 17.292 3.444 -30.822 1.00 45.84 390 LEU A CA 1
ATOM 3161 C C . LEU A 1 390 ? 18.237 3.144 -31.979 1.00 45.84 390 LEU A C 1
ATOM 3163 O O . LEU A 1 390 ? 19.398 2.792 -31.777 1.00 45.84 390 LEU A O 1
ATOM 3167 N N . GLU A 1 391 ? 17.705 3.193 -33.201 1.00 41.16 391 GLU A N 1
ATOM 3168 C CA . GLU A 1 391 ? 18.528 3.278 -34.402 1.00 41.16 391 GLU A CA 1
ATOM 3169 C C . GLU A 1 391 ? 19.293 4.606 -34.347 1.00 41.16 391 GLU A C 1
ATOM 3171 O O . GLU A 1 391 ? 18.898 5.605 -34.946 1.00 41.16 391 GLU A O 1
ATOM 3176 N N . THR A 1 392 ? 20.413 4.646 -33.621 1.00 40.62 392 THR A N 1
ATOM 3177 C CA . THR A 1 392 ? 21.425 5.650 -33.925 1.00 40.62 392 THR A CA 1
ATOM 3178 C C . THR A 1 392 ? 21.939 5.275 -35.307 1.00 40.62 392 THR A C 1
ATOM 3180 O O . THR A 1 392 ? 22.500 4.199 -35.510 1.00 40.62 392 THR A O 1
ATOM 3183 N N . ARG A 1 393 ? 21.719 6.140 -36.298 1.00 40.38 393 ARG A N 1
ATOM 3184 C CA . ARG A 1 393 ? 22.158 5.900 -37.681 1.00 40.38 393 ARG A CA 1
ATOM 3185 C C . ARG A 1 393 ? 23.673 5.663 -37.834 1.00 40.38 393 ARG A C 1
ATOM 3187 O O . ARG A 1 393 ? 24.108 5.429 -38.952 1.00 40.38 393 ARG A O 1
ATOM 3194 N N . GLU A 1 394 ? 24.486 5.709 -36.773 1.00 43.66 394 GLU A N 1
ATOM 3195 C CA . GLU A 1 394 ? 25.953 5.709 -36.874 1.00 43.66 394 GLU A CA 1
ATOM 3196 C C . GLU A 1 394 ? 26.720 5.120 -35.665 1.00 43.66 394 GLU A C 1
ATOM 3198 O O . GLU A 1 394 ? 27.900 5.418 -35.505 1.00 43.66 394 GLU A O 1
ATOM 3203 N N . GLY A 1 395 ? 26.117 4.310 -34.783 1.00 46.03 395 GLY A N 1
ATOM 3204 C CA . GLY A 1 395 ? 26.884 3.652 -33.703 1.00 46.03 395 GLY A CA 1
ATOM 3205 C C . GLY A 1 395 ? 27.533 4.602 -32.677 1.00 46.03 395 GLY A C 1
ATOM 3206 O O . GLY A 1 395 ? 28.578 4.281 -32.114 1.00 46.03 395 GLY A O 1
ATOM 3207 N N . LYS A 1 396 ? 26.928 5.773 -32.443 1.00 52.69 396 LYS A N 1
ATOM 3208 C CA . LYS A 1 396 ? 27.327 6.738 -31.400 1.00 52.69 396 LYS A CA 1
ATOM 3209 C C . LYS A 1 396 ? 26.694 6.393 -30.043 1.00 52.69 396 LYS A C 1
ATOM 3211 O O . LYS A 1 396 ? 25.635 5.765 -30.006 1.00 52.69 396 LYS A O 1
ATOM 3216 N N . GLU A 1 397 ? 27.347 6.814 -28.953 1.00 61.59 397 GLU A N 1
ATOM 3217 C CA . GLU A 1 397 ? 26.802 6.761 -27.584 1.00 61.59 397 GLU A CA 1
ATOM 3218 C C . GLU A 1 397 ? 25.422 7.438 -27.510 1.00 61.59 397 GLU A C 1
ATOM 3220 O O . GLU A 1 397 ? 25.143 8.387 -28.245 1.00 61.59 397 GLU A O 1
ATOM 3225 N N . LEU A 1 398 ? 24.551 6.931 -26.630 1.00 70.88 398 LEU A N 1
ATOM 3226 C CA . LEU A 1 398 ? 23.213 7.475 -26.405 1.00 70.88 398 LEU A CA 1
ATOM 3227 C C . LEU A 1 398 ? 23.306 8.937 -25.941 1.00 70.88 398 LEU A C 1
ATOM 3229 O O . LEU A 1 398 ? 23.774 9.201 -24.837 1.00 70.88 398 LEU A O 1
ATOM 3233 N N . ASN A 1 399 ? 22.809 9.877 -26.746 1.00 86.69 399 ASN A N 1
ATOM 3234 C CA . ASN A 1 399 ? 22.597 11.251 -26.302 1.00 86.69 399 ASN A CA 1
ATOM 3235 C C . ASN A 1 399 ? 21.219 11.350 -25.632 1.00 86.69 399 ASN A C 1
ATOM 3237 O O . ASN A 1 399 ? 20.184 11.294 -26.304 1.00 86.69 399 ASN A O 1
ATOM 3241 N N . LEU A 1 400 ? 21.206 11.473 -24.302 1.00 87.06 400 LEU A N 1
ATOM 3242 C CA . LEU A 1 400 ? 19.969 11.527 -23.526 1.00 87.06 400 LEU A CA 1
ATOM 3243 C C . LEU A 1 400 ? 19.112 12.751 -23.885 1.00 87.06 400 LEU A C 1
ATOM 3245 O O . LEU A 1 400 ? 17.906 12.597 -24.051 1.00 87.06 400 LEU A O 1
ATOM 3249 N N . SER A 1 401 ? 19.706 13.939 -24.057 1.00 91.19 401 SER A N 1
ATOM 3250 C CA . SER A 1 401 ? 18.958 15.163 -24.391 1.00 91.19 401 SER A CA 1
ATOM 3251 C C . SER A 1 401 ? 18.242 15.052 -25.735 1.00 91.19 401 SER A C 1
ATOM 3253 O O . SER A 1 401 ? 17.066 15.398 -25.839 1.00 91.19 401 SER A O 1
ATOM 3255 N N . GLU A 1 402 ? 18.931 14.532 -26.753 1.00 90.88 402 GLU A N 1
ATOM 3256 C CA . GLU A 1 402 ? 18.336 14.302 -28.076 1.00 90.88 402 GLU A CA 1
ATOM 3257 C C . GLU A 1 402 ? 17.241 13.232 -28.019 1.00 90.88 402 GLU A C 1
ATOM 3259 O O . GLU A 1 402 ? 16.192 13.396 -28.639 1.00 90.88 402 GLU A O 1
ATOM 3264 N N . SER A 1 403 ? 17.450 12.167 -27.237 1.00 89.81 403 SER A N 1
ATOM 3265 C CA . SER A 1 403 ? 16.466 11.089 -27.068 1.00 89.81 403 SER A CA 1
ATOM 3266 C C . SER A 1 403 ? 15.203 11.580 -26.359 1.00 89.81 403 SER A C 1
ATOM 3268 O O . SER A 1 403 ? 14.098 11.292 -26.810 1.00 89.81 403 SER A O 1
ATOM 3270 N N . LEU A 1 404 ? 15.361 12.372 -25.291 1.00 92.38 404 LEU A N 1
ATOM 3271 C CA . LEU A 1 404 ? 14.250 12.991 -24.568 1.00 92.38 404 LEU A CA 1
ATOM 3272 C C . LEU A 1 404 ? 13.446 13.923 -25.480 1.00 92.38 404 LEU A C 1
ATOM 3274 O O . LEU A 1 404 ? 12.216 13.880 -25.468 1.00 92.38 404 LEU A O 1
ATOM 3278 N N . LYS A 1 405 ? 14.127 14.746 -26.290 1.00 94.50 405 LYS A N 1
ATOM 3279 C CA . LYS A 1 405 ? 13.470 15.655 -27.237 1.00 94.50 405 LYS A CA 1
ATOM 3280 C C . LYS A 1 405 ? 12.734 14.900 -28.343 1.00 94.50 405 LYS A C 1
ATOM 3282 O O . LYS A 1 405 ? 11.590 15.236 -28.632 1.00 94.50 405 LYS A O 1
ATOM 3287 N N . ALA A 1 406 ? 13.369 13.892 -28.938 1.00 93.38 406 ALA A N 1
ATOM 3288 C CA . ALA A 1 406 ? 12.770 13.101 -30.008 1.00 93.38 406 ALA A CA 1
ATOM 3289 C C . ALA A 1 406 ? 11.522 12.343 -29.531 1.00 93.38 406 ALA A C 1
ATOM 3291 O O . ALA A 1 406 ? 10.500 12.362 -30.213 1.00 93.38 406 ALA A O 1
ATOM 3292 N N . GLU A 1 407 ? 11.583 11.726 -28.348 1.00 93.19 407 GLU A N 1
ATOM 3293 C CA . GLU A 1 407 ? 10.426 11.048 -27.758 1.00 93.19 407 GLU A CA 1
ATOM 3294 C C . GLU A 1 407 ? 9.322 12.046 -27.385 1.00 93.19 407 GLU A C 1
ATOM 3296 O O . GLU A 1 407 ? 8.159 11.797 -27.676 1.00 93.19 407 GLU A O 1
ATOM 3301 N N . ASN A 1 408 ? 9.665 13.215 -26.832 1.00 95.56 408 ASN A N 1
ATOM 3302 C CA . ASN A 1 408 ? 8.691 14.276 -26.562 1.00 95.56 408 ASN A CA 1
ATOM 3303 C C . ASN A 1 408 ? 7.948 14.719 -27.835 1.00 95.56 408 ASN A C 1
ATOM 3305 O O . ASN A 1 408 ? 6.729 14.847 -27.821 1.00 95.56 408 ASN A O 1
ATOM 3309 N N . ASP A 1 409 ? 8.666 14.947 -28.938 1.00 96.00 409 ASP A N 1
ATOM 3310 C CA . ASP A 1 409 ? 8.056 15.373 -30.205 1.00 96.00 409 ASP A CA 1
ATOM 3311 C C . ASP A 1 409 ? 7.135 14.307 -30.790 1.00 96.00 409 ASP A C 1
ATOM 3313 O O . ASP A 1 409 ? 6.082 14.631 -31.337 1.00 96.00 409 ASP A O 1
ATOM 3317 N N . LYS A 1 410 ? 7.523 13.036 -30.648 1.00 95.50 410 LYS A N 1
ATOM 3318 C CA . LYS A 1 410 ? 6.686 11.905 -31.031 1.00 95.50 410 LYS A CA 1
ATOM 3319 C C . LYS A 1 410 ? 5.408 11.860 -30.193 1.00 95.50 410 LYS A C 1
ATOM 3321 O O . LYS A 1 410 ? 4.335 11.749 -30.764 1.00 95.50 410 LYS A O 1
ATOM 3326 N N . LEU A 1 411 ? 5.511 11.997 -28.872 1.00 95.88 411 LEU A N 1
ATOM 3327 C CA . LEU A 1 411 ? 4.351 11.981 -27.977 1.00 95.88 411 LEU A CA 1
ATOM 3328 C C . LEU A 1 411 ? 3.371 13.118 -28.296 1.00 95.88 411 LEU A C 1
ATOM 3330 O O . LEU A 1 411 ? 2.173 12.880 -28.367 1.00 95.88 411 LEU A O 1
ATOM 3334 N N . ILE A 1 412 ? 3.867 14.330 -28.570 1.00 96.69 412 ILE A N 1
ATOM 3335 C CA . ILE A 1 412 ? 3.016 15.450 -29.010 1.00 96.69 412 ILE A CA 1
ATOM 3336 C C . ILE A 1 412 ? 2.332 15.133 -30.350 1.00 96.69 412 ILE A C 1
ATOM 3338 O O . ILE A 1 412 ? 1.169 15.477 -30.539 1.00 96.69 412 ILE A O 1
ATOM 3342 N N . ALA A 1 413 ? 3.038 14.491 -31.286 1.00 96.94 413 ALA A N 1
ATOM 3343 C CA . ALA A 1 413 ? 2.452 14.059 -32.556 1.00 96.94 413 ALA A CA 1
ATOM 3344 C C . ALA A 1 413 ? 1.422 12.923 -32.391 1.00 96.94 413 ALA A C 1
ATOM 3346 O O . ALA A 1 413 ? 0.542 12.791 -33.237 1.00 96.94 413 ALA A O 1
ATOM 3347 N N . ASP A 1 414 ? 1.525 12.150 -31.307 1.00 95.12 414 ASP A N 1
ATOM 3348 C CA . ASP A 1 414 ? 0.596 11.093 -30.892 1.00 95.12 414 ASP A CA 1
ATOM 3349 C C . ASP A 1 414 ? -0.497 11.627 -29.923 1.00 95.12 414 ASP A C 1
ATOM 3351 O O . ASP A 1 414 ? -1.061 10.866 -29.132 1.00 95.12 414 ASP A O 1
ATOM 3355 N N . ASP A 1 415 ? -0.787 12.935 -29.977 1.00 96.75 415 ASP A N 1
ATOM 3356 C CA . ASP A 1 415 ? -1.844 13.645 -29.235 1.00 96.75 415 ASP A CA 1
ATOM 3357 C C . ASP A 1 415 ? -1.709 13.635 -27.692 1.00 96.75 415 ASP A C 1
ATOM 3359 O O . ASP A 1 415 ? -2.697 13.794 -26.973 1.00 96.75 415 ASP A O 1
ATOM 3363 N N . TYR A 1 416 ? -0.493 13.488 -27.152 1.00 96.69 416 TYR A N 1
ATOM 3364 C CA . TYR A 1 416 ? -0.247 13.707 -25.719 1.00 96.69 416 TYR A CA 1
ATOM 3365 C C . TYR A 1 416 ? -0.324 15.198 -25.361 1.00 96.69 416 TYR A C 1
ATOM 3367 O O . TYR A 1 416 ? 0.138 16.062 -26.112 1.00 96.69 416 TYR A O 1
ATOM 3375 N N . GLU A 1 417 ? -0.831 15.500 -24.164 1.00 95.69 417 GLU A N 1
ATOM 3376 C CA . GLU A 1 417 ? -0.907 16.865 -23.645 1.00 95.69 417 GLU A CA 1
ATOM 3377 C C . GLU A 1 417 ? 0.500 17.490 -23.530 1.00 95.69 417 GLU A C 1
ATOM 3379 O O . GLU A 1 417 ? 1.446 16.919 -22.973 1.00 95.69 417 GLU A O 1
ATOM 3384 N N . VAL A 1 418 ? 0.652 18.684 -24.112 1.00 93.62 418 VAL A N 1
ATOM 3385 C CA . VAL A 1 418 ? 1.954 19.307 -24.389 1.00 93.62 418 VAL A CA 1
ATOM 3386 C C . VAL A 1 418 ? 2.740 19.695 -23.134 1.00 93.62 418 VAL A C 1
ATOM 3388 O O . VAL A 1 418 ? 3.971 19.659 -23.151 1.00 93.62 418 VAL A O 1
ATOM 3391 N N . ASN A 1 419 ? 2.065 20.063 -22.043 1.00 89.50 419 ASN A N 1
ATOM 3392 C CA . ASN A 1 419 ? 2.711 20.470 -20.796 1.00 89.50 419 ASN A CA 1
ATOM 3393 C C . ASN A 1 419 ? 3.284 19.271 -20.031 1.00 89.50 419 ASN A C 1
ATOM 3395 O O . ASN A 1 419 ? 4.188 19.459 -19.213 1.00 89.50 419 ASN A O 1
ATOM 3399 N N . ILE A 1 420 ? 2.820 18.051 -20.322 1.00 92.31 420 ILE A N 1
ATOM 3400 C CA . ILE A 1 420 ? 3.290 16.830 -19.658 1.00 92.31 420 ILE A CA 1
ATOM 3401 C C . ILE A 1 420 ? 4.013 15.834 -20.579 1.00 92.31 420 ILE A C 1
ATOM 3403 O O . ILE A 1 420 ? 4.613 14.877 -20.086 1.00 92.31 420 ILE A O 1
ATOM 3407 N N . ALA A 1 421 ? 4.039 16.056 -21.897 1.00 94.62 421 ALA A N 1
ATOM 3408 C CA . ALA A 1 421 ? 4.732 15.185 -22.855 1.00 94.62 421 ALA A CA 1
ATOM 3409 C C . ALA A 1 421 ? 6.216 14.949 -22.495 1.00 94.62 421 ALA A C 1
ATOM 3411 O O . ALA A 1 421 ? 6.733 13.837 -22.634 1.00 94.62 421 ALA A O 1
ATOM 3412 N N . GLY A 1 422 ? 6.892 15.960 -21.937 1.00 94.31 422 GLY A N 1
ATOM 3413 C CA . GLY A 1 422 ? 8.274 15.837 -21.462 1.00 94.31 422 GLY A CA 1
ATOM 3414 C C . GLY A 1 422 ? 8.431 14.878 -20.274 1.00 94.31 422 GLY A C 1
ATOM 3415 O O . GLY A 1 422 ? 9.437 14.172 -20.181 1.00 94.31 422 GLY A O 1
ATOM 3416 N N . LEU A 1 423 ? 7.426 14.801 -19.394 1.00 94.00 423 LEU A N 1
ATOM 3417 C CA . LEU A 1 423 ? 7.389 13.830 -18.299 1.00 94.00 423 LEU A CA 1
ATOM 3418 C C . LEU A 1 423 ? 7.203 12.413 -18.852 1.00 94.00 423 LEU A C 1
ATOM 3420 O O . LEU A 1 423 ? 7.978 11.525 -18.502 1.00 94.00 423 LEU A O 1
ATOM 3424 N N . PHE A 1 424 ? 6.252 12.207 -19.768 1.00 94.12 424 PHE A N 1
ATOM 3425 C CA . PHE A 1 424 ? 6.062 10.914 -20.437 1.00 94.12 424 PHE A CA 1
ATOM 3426 C C . PHE A 1 424 ? 7.310 10.453 -21.197 1.00 94.12 424 PHE A C 1
ATOM 3428 O O . PHE A 1 424 ? 7.655 9.274 -21.136 1.00 94.12 424 PHE A O 1
ATOM 3435 N N . SER A 1 425 ? 8.031 11.373 -21.840 1.00 94.38 425 SER A N 1
ATOM 3436 C CA . SER A 1 425 ? 9.311 11.082 -22.493 1.00 94.38 425 SER A CA 1
ATOM 3437 C C . SER A 1 425 ? 10.330 10.498 -21.508 1.00 94.38 425 SER A C 1
ATOM 3439 O O . SER A 1 425 ? 10.901 9.430 -21.754 1.00 94.38 425 SER A O 1
ATOM 3441 N N . LEU A 1 426 ? 10.493 11.122 -20.334 1.00 93.69 426 LEU A N 1
ATOM 3442 C CA . LEU A 1 426 ? 11.346 10.579 -19.277 1.00 93.69 426 LEU A CA 1
ATOM 3443 C C . LEU A 1 426 ? 10.847 9.210 -18.794 1.00 93.69 426 LEU A C 1
ATOM 3445 O O . LEU A 1 426 ? 11.653 8.292 -18.658 1.00 93.69 426 LEU A O 1
ATOM 3449 N N . LEU A 1 427 ? 9.541 9.044 -18.561 1.00 91.31 427 LEU A N 1
ATOM 3450 C CA . LEU A 1 427 ? 8.969 7.772 -18.104 1.00 91.31 427 LEU A CA 1
ATOM 3451 C C . LEU A 1 427 ? 9.189 6.642 -19.120 1.00 91.31 427 LEU A C 1
ATOM 3453 O O . LEU A 1 427 ? 9.575 5.539 -18.734 1.00 91.31 427 LEU A O 1
ATOM 3457 N N . ASN A 1 428 ? 9.006 6.915 -20.413 1.00 86.88 428 ASN A N 1
ATOM 3458 C CA . ASN A 1 428 ? 9.226 5.951 -21.489 1.00 86.88 428 ASN A CA 1
ATOM 3459 C C . ASN A 1 428 ? 10.692 5.530 -21.586 1.00 86.88 428 ASN A C 1
ATOM 3461 O O . ASN A 1 428 ? 10.969 4.338 -21.727 1.00 86.88 428 ASN A O 1
ATOM 3465 N N . LEU A 1 429 ? 11.633 6.468 -21.443 1.00 86.00 429 LEU A N 1
ATOM 3466 C CA . LEU A 1 429 ? 13.055 6.130 -21.391 1.00 86.00 429 LEU A CA 1
ATOM 3467 C C . LEU A 1 429 ? 13.408 5.352 -20.118 1.00 86.00 429 LEU A C 1
ATOM 3469 O O . LEU A 1 429 ? 14.120 4.351 -20.177 1.00 86.00 429 LEU A O 1
ATOM 3473 N N . MET A 1 430 ? 12.880 5.742 -18.959 1.00 86.81 430 MET A N 1
ATOM 3474 C CA . MET A 1 430 ? 13.196 5.083 -17.691 1.00 86.81 430 MET A CA 1
ATOM 3475 C C . MET A 1 430 ? 12.732 3.624 -17.612 1.00 86.81 430 MET A C 1
ATOM 3477 O O . MET A 1 430 ? 13.172 2.919 -16.709 1.00 86.81 430 MET A O 1
ATOM 3481 N N . LYS A 1 431 ? 11.931 3.119 -18.558 1.00 77.69 431 LYS A N 1
ATOM 3482 C CA . LYS A 1 431 ? 11.603 1.685 -18.686 1.00 77.69 431 LYS A CA 1
ATOM 3483 C C . LYS A 1 431 ? 12.793 0.820 -19.113 1.00 77.69 431 LYS A C 1
ATOM 3485 O O . LYS A 1 431 ? 12.778 -0.387 -18.873 1.00 77.69 431 LYS A O 1
ATOM 3490 N N . TYR A 1 432 ? 13.828 1.401 -19.719 1.00 75.25 432 TYR A N 1
ATOM 3491 C CA . TYR A 1 432 ? 14.988 0.639 -20.175 1.00 75.25 432 TYR A CA 1
ATOM 3492 C C . TYR A 1 432 ? 15.877 0.212 -19.007 1.00 75.25 432 TYR A C 1
ATOM 3494 O O . TYR A 1 432 ? 16.405 1.034 -18.257 1.00 75.25 432 TYR A O 1
ATOM 3502 N N . ASN A 1 433 ? 16.081 -1.099 -18.889 1.00 75.62 433 ASN A N 1
ATOM 3503 C CA . ASN A 1 433 ? 16.951 -1.673 -17.873 1.00 75.62 433 ASN A CA 1
ATOM 3504 C C . ASN A 1 433 ? 18.392 -1.148 -17.993 1.00 75.62 433 ASN A C 1
ATOM 3506 O O . ASN A 1 433 ? 18.963 -1.110 -19.084 1.00 75.62 433 ASN A O 1
ATOM 3510 N N . GLY A 1 434 ? 18.983 -0.781 -16.861 1.00 76.19 434 GLY A N 1
ATOM 3511 C CA . GLY A 1 434 ? 20.327 -0.230 -16.754 1.00 76.19 434 GLY A CA 1
ATOM 3512 C C . GLY A 1 434 ? 20.430 1.252 -17.115 1.00 76.19 434 GLY A C 1
ATOM 3513 O O . GLY A 1 434 ? 21.513 1.819 -16.944 1.00 76.19 434 GLY A O 1
ATOM 3514 N N . LEU A 1 435 ? 19.348 1.893 -17.588 1.00 83.38 435 LEU A N 1
ATOM 3515 C CA . LEU A 1 435 ? 19.371 3.318 -17.900 1.00 83.38 435 LEU A CA 1
ATOM 3516 C C . LEU A 1 435 ? 19.588 4.131 -16.623 1.00 83.38 435 LEU A C 1
ATOM 3518 O O . LEU A 1 435 ? 18.947 3.911 -15.590 1.00 83.38 435 LEU A O 1
ATOM 3522 N N . LYS A 1 436 ? 20.507 5.086 -16.738 1.00 89.50 436 LYS A N 1
ATOM 3523 C CA . LYS A 1 436 ? 20.851 6.065 -15.718 1.00 89.50 436 LYS A CA 1
ATOM 3524 C C . LYS A 1 436 ? 20.515 7.447 -16.250 1.00 89.50 436 LYS A C 1
ATOM 3526 O O . LYS A 1 436 ? 20.898 7.760 -17.371 1.00 89.50 436 LYS A O 1
ATOM 3531 N N . VAL A 1 437 ? 19.813 8.239 -15.450 1.00 92.94 437 VAL A N 1
ATOM 3532 C CA . VAL A 1 437 ? 19.470 9.626 -15.782 1.00 92.94 437 VAL A CA 1
ATOM 3533 C C . VAL A 1 437 ? 19.831 10.516 -14.606 1.00 92.94 437 VAL A C 1
ATOM 3535 O O . VAL A 1 437 ? 19.339 10.307 -13.493 1.00 92.94 437 VAL A O 1
ATOM 3538 N N . GLU A 1 438 ? 20.682 11.511 -14.838 1.00 94.94 438 GLU A N 1
ATOM 3539 C CA . GLU A 1 438 ? 21.006 12.516 -13.826 1.00 94.94 438 GLU A CA 1
ATOM 3540 C C . GLU A 1 438 ? 20.072 13.726 -13.940 1.00 94.94 438 GLU A C 1
ATOM 3542 O O . GLU A 1 438 ? 19.793 14.218 -15.035 1.00 94.94 438 GLU A O 1
ATOM 3547 N N . GLY A 1 439 ? 19.638 14.295 -12.810 1.00 95.06 439 GLY A N 1
ATOM 3548 C CA . GLY A 1 439 ? 18.793 15.497 -12.831 1.00 95.06 439 GLY A CA 1
ATOM 3549 C C . GLY A 1 439 ? 19.463 16.692 -13.520 1.00 95.06 439 GLY A C 1
ATOM 3550 O O . GLY A 1 439 ? 18.790 17.517 -14.135 1.00 95.06 439 GLY A O 1
ATOM 3551 N N . LYS A 1 440 ? 20.802 16.757 -13.509 1.00 95.06 440 LYS A N 1
ATOM 3552 C CA . LYS A 1 440 ? 21.568 17.765 -14.261 1.00 95.06 440 LYS A CA 1
ATOM 3553 C C . LYS A 1 440 ? 21.454 17.603 -15.776 1.00 95.06 440 LYS A C 1
ATOM 3555 O O . LYS A 1 440 ? 21.449 18.604 -16.484 1.00 95.06 440 LYS A O 1
ATOM 3560 N N . GLU A 1 441 ? 21.363 16.377 -16.280 1.00 93.94 441 GLU A N 1
ATOM 3561 C CA . GLU A 1 441 ? 21.168 16.125 -17.712 1.00 93.94 441 GLU A CA 1
ATOM 3562 C C . GLU A 1 441 ? 19.754 16.531 -18.142 1.00 93.94 441 GLU A C 1
ATOM 3564 O O . GLU A 1 441 ? 19.574 17.137 -19.201 1.00 93.94 441 GLU A O 1
ATOM 3569 N N . VAL A 1 442 ? 18.757 16.296 -17.281 1.00 96.12 442 VAL A N 1
ATOM 3570 C CA . VAL A 1 442 ? 17.389 16.802 -17.479 1.00 96.12 442 VAL A CA 1
ATOM 3571 C C . VAL A 1 442 ? 17.385 18.335 -17.502 1.00 96.12 442 VAL A C 1
ATOM 3573 O O . VAL A 1 442 ? 16.850 18.931 -18.434 1.00 96.12 442 VAL A O 1
ATOM 3576 N N . GLN A 1 443 ? 18.060 18.988 -16.551 1.00 96.88 443 GLN A N 1
ATOM 3577 C CA . GLN A 1 443 ? 18.227 20.447 -16.539 1.00 96.88 443 GLN A CA 1
ATOM 3578 C C . GLN A 1 443 ? 18.908 20.977 -17.811 1.00 96.88 443 GLN A C 1
ATOM 3580 O O . GLN A 1 443 ? 18.450 21.962 -18.385 1.00 96.88 443 GLN A O 1
ATOM 3585 N N . SER A 1 444 ? 19.977 20.332 -18.287 1.00 95.94 444 SER A N 1
ATOM 3586 C CA . SER A 1 444 ? 20.639 20.698 -19.547 1.00 95.94 444 SER A CA 1
ATOM 3587 C C . SER A 1 444 ? 19.715 20.557 -20.756 1.00 95.94 444 SER A C 1
ATOM 3589 O O . SER A 1 444 ? 19.723 21.420 -21.632 1.00 95.94 444 SER A O 1
ATOM 3591 N N . THR A 1 445 ? 18.881 19.517 -20.777 1.00 96.12 445 THR A N 1
ATOM 3592 C CA . THR A 1 445 ? 17.882 19.296 -21.833 1.00 96.12 445 THR A CA 1
ATOM 3593 C C . THR A 1 445 ? 16.829 20.403 -21.827 1.00 96.12 445 THR A C 1
ATOM 3595 O O . THR A 1 445 ? 16.540 20.977 -22.877 1.00 96.12 445 THR A O 1
ATOM 3598 N N . LEU A 1 446 ? 16.320 20.771 -20.645 1.00 96.75 446 LEU A N 1
ATOM 3599 C CA . LEU A 1 446 ? 15.409 21.905 -20.482 1.00 96.75 446 LEU A CA 1
ATOM 3600 C C . LEU A 1 446 ? 16.060 23.206 -20.962 1.00 96.75 446 LEU A C 1
ATOM 3602 O O . LEU A 1 446 ? 15.479 23.900 -21.781 1.00 96.75 446 LEU A O 1
ATOM 3606 N N . ASN A 1 447 ? 17.298 23.502 -20.562 1.00 96.69 447 ASN A N 1
ATOM 3607 C CA . ASN A 1 447 ? 17.993 24.711 -21.021 1.00 96.69 447 ASN A CA 1
ATOM 3608 C C . ASN A 1 447 ? 18.167 24.766 -22.550 1.00 96.69 447 ASN A C 1
ATOM 3610 O O . ASN A 1 447 ? 18.200 25.853 -23.120 1.00 96.69 447 ASN A O 1
ATOM 3614 N N . MET A 1 448 ? 18.308 23.614 -23.209 1.00 96.31 448 MET A N 1
ATOM 3615 C CA . MET A 1 448 ? 18.526 23.537 -24.653 1.00 96.31 448 MET A CA 1
ATOM 3616 C C . MET A 1 448 ? 17.231 23.683 -25.459 1.00 96.31 448 MET A C 1
ATOM 3618 O O . MET A 1 448 ? 17.229 24.359 -26.485 1.00 96.31 448 MET A O 1
ATOM 3622 N N . TYR A 1 449 ? 16.145 23.047 -25.013 1.00 95.81 449 TYR A N 1
ATOM 3623 C CA . TYR A 1 449 ? 14.914 22.916 -25.803 1.00 95.81 449 TYR A CA 1
ATOM 3624 C C . TYR A 1 449 ? 13.695 23.628 -25.205 1.00 95.81 449 TYR A C 1
ATOM 3626 O O . TYR A 1 449 ? 12.695 23.790 -25.899 1.00 95.81 449 TYR A O 1
ATOM 3634 N N . ASN A 1 450 ? 13.770 24.062 -23.947 1.00 94.38 450 ASN A N 1
ATOM 3635 C CA . ASN A 1 450 ? 12.744 24.834 -23.246 1.00 94.38 450 ASN A CA 1
ATOM 3636 C C . ASN A 1 450 ? 13.386 25.833 -22.248 1.00 94.38 450 ASN A C 1
ATOM 3638 O O . ASN A 1 450 ? 13.203 25.711 -21.032 1.00 94.38 450 ASN A O 1
ATOM 3642 N N . PRO A 1 451 ? 14.198 26.796 -22.731 1.00 94.88 451 PRO A N 1
ATOM 3643 C CA . PRO A 1 451 ? 15.006 27.668 -21.872 1.00 94.88 451 PRO A CA 1
ATOM 3644 C C . PRO A 1 451 ? 14.178 28.524 -20.902 1.00 94.88 451 PRO A C 1
ATOM 3646 O O . PRO A 1 451 ? 14.650 28.840 -19.810 1.00 94.88 451 PRO A O 1
ATOM 3649 N N . GLU A 1 452 ? 12.934 28.852 -21.258 1.00 94.94 452 GLU A N 1
ATOM 3650 C CA . GLU A 1 452 ? 12.019 29.634 -20.417 1.00 94.94 452 GLU A CA 1
ATOM 3651 C C . GLU A 1 452 ? 11.565 28.869 -19.160 1.00 94.94 452 GLU A C 1
ATOM 3653 O O . GLU A 1 452 ? 11.212 29.494 -18.160 1.00 94.94 452 GLU A O 1
ATOM 3658 N N . PHE A 1 453 ? 11.630 27.527 -19.157 1.00 93.50 453 PHE A N 1
ATOM 3659 C CA . PHE A 1 453 ? 11.202 26.693 -18.025 1.00 93.50 453 PHE A CA 1
ATOM 3660 C C . PHE A 1 453 ? 11.913 27.072 -16.726 1.00 93.50 453 PHE A C 1
ATOM 3662 O O . PHE A 1 453 ? 11.298 27.146 -15.667 1.00 93.50 453 PHE A O 1
ATOM 3669 N N . ARG A 1 454 ? 13.222 27.335 -16.799 1.00 94.56 454 ARG A N 1
ATOM 3670 C CA . ARG A 1 454 ? 14.030 27.678 -15.625 1.00 94.56 454 ARG A CA 1
ATOM 3671 C C . ARG A 1 454 ? 13.587 28.992 -14.984 1.00 94.56 454 ARG A C 1
ATOM 3673 O O . ARG A 1 454 ? 13.666 29.124 -13.765 1.00 94.56 454 ARG A O 1
ATOM 3680 N N . GLU A 1 455 ? 13.209 29.968 -15.801 1.00 93.81 455 GLU A N 1
ATOM 3681 C CA . GLU A 1 455 ? 12.794 31.287 -15.325 1.00 93.81 455 GLU A CA 1
ATOM 3682 C C . GLU A 1 455 ? 11.359 31.243 -14.808 1.00 93.81 455 GLU A C 1
ATOM 3684 O O . GLU A 1 455 ? 11.078 31.779 -13.738 1.00 93.81 455 GLU A O 1
ATOM 3689 N N . LYS A 1 456 ? 10.477 30.547 -15.532 1.00 92.12 456 LYS A N 1
ATOM 3690 C CA . LYS A 1 456 ? 9.058 30.450 -15.199 1.00 92.12 456 LYS A CA 1
ATOM 3691 C C . LYS A 1 456 ? 8.787 29.546 -13.991 1.00 92.12 456 LYS A C 1
ATOM 3693 O O . LYS A 1 456 ? 7.957 29.891 -13.162 1.00 92.12 456 LYS A O 1
ATOM 3698 N N . TYR A 1 457 ? 9.515 28.436 -13.864 1.00 92.06 457 TYR A N 1
ATOM 3699 C CA . TYR A 1 457 ? 9.280 27.383 -12.866 1.00 92.06 457 TYR A CA 1
ATOM 3700 C C . TYR A 1 457 ? 10.555 27.086 -12.067 1.00 92.06 457 TYR A C 1
ATOM 3702 O O . TYR A 1 457 ? 11.060 25.959 -12.019 1.00 92.06 457 TYR A O 1
ATOM 3710 N N . SER A 1 458 ? 11.133 28.137 -11.482 1.00 93.50 458 SER A N 1
ATOM 3711 C CA . SER A 1 458 ? 12.484 28.084 -10.917 1.00 93.50 458 SER A CA 1
ATOM 3712 C C . SER A 1 458 ? 12.650 27.068 -9.783 1.00 93.50 458 SER A C 1
ATOM 3714 O O . SER A 1 458 ? 13.653 26.352 -9.777 1.00 93.50 458 SER A O 1
ATOM 3716 N N . ASP A 1 459 ? 11.671 26.946 -8.883 1.00 93.00 459 ASP A N 1
ATOM 3717 C CA . ASP A 1 459 ? 11.713 25.996 -7.767 1.00 93.00 459 ASP A CA 1
ATOM 3718 C C . ASP A 1 459 ? 11.716 24.551 -8.276 1.00 93.00 459 ASP A C 1
ATOM 3720 O O . ASP A 1 459 ? 12.663 23.806 -8.009 1.00 93.00 459 ASP A O 1
ATOM 3724 N N . VAL A 1 460 ? 10.755 24.202 -9.141 1.00 93.12 460 VAL A N 1
ATOM 3725 C CA . VAL A 1 460 ? 10.673 22.880 -9.785 1.00 93.12 460 VAL A CA 1
ATOM 3726 C C . VAL A 1 460 ? 11.960 22.560 -10.546 1.00 93.12 460 VAL A C 1
ATOM 3728 O O . VAL A 1 460 ? 12.514 21.468 -10.409 1.00 93.12 460 VAL A O 1
ATOM 3731 N N . TYR A 1 461 ? 12.503 23.520 -11.304 1.00 95.88 461 TYR A N 1
ATOM 3732 C CA . TYR A 1 461 ? 13.780 23.349 -11.996 1.00 95.88 461 TYR A CA 1
ATOM 3733 C C . TYR A 1 461 ? 14.931 23.058 -11.020 1.00 95.88 461 TYR A C 1
ATOM 3735 O O . TYR A 1 461 ? 15.767 22.194 -11.304 1.00 95.88 461 TYR A O 1
ATOM 3743 N N . GLN A 1 462 ? 15.009 23.747 -9.873 1.00 95.62 462 GLN A N 1
ATOM 3744 C CA . GLN A 1 462 ? 16.027 23.459 -8.857 1.00 95.62 462 GLN A CA 1
ATOM 3745 C C . GLN A 1 462 ? 15.835 22.073 -8.237 1.00 95.62 462 GLN A C 1
ATOM 3747 O O . GLN A 1 462 ? 16.825 21.369 -8.032 1.00 95.62 462 GLN A O 1
ATOM 3752 N N . ASP A 1 463 ? 14.597 21.669 -7.954 1.00 95.62 463 ASP A N 1
ATOM 3753 C CA . ASP A 1 463 ? 14.279 20.368 -7.366 1.00 95.62 463 ASP A CA 1
ATOM 3754 C C . ASP A 1 463 ? 14.602 19.203 -8.309 1.00 95.62 463 ASP A C 1
ATOM 3756 O O . ASP A 1 463 ? 15.202 18.219 -7.866 1.00 95.62 463 ASP A O 1
ATOM 3760 N N . ILE A 1 464 ? 14.379 19.357 -9.621 1.00 95.69 464 ILE A N 1
ATOM 3761 C CA . ILE A 1 464 ? 14.882 18.418 -10.641 1.00 95.69 464 ILE A CA 1
ATOM 3762 C C . ILE A 1 464 ? 16.403 18.244 -10.506 1.00 95.69 464 ILE A C 1
ATOM 3764 O O . ILE A 1 464 ? 16.901 17.122 -10.473 1.00 95.69 464 ILE A O 1
ATOM 3768 N N . GLY A 1 465 ? 17.157 19.335 -10.340 1.00 95.75 465 GLY A N 1
ATOM 3769 C CA . GLY A 1 465 ? 18.612 19.283 -10.143 1.00 95.75 465 GLY A CA 1
ATOM 3770 C C . GLY A 1 465 ? 19.064 18.669 -8.810 1.00 95.75 465 GLY A C 1
ATOM 3771 O O . GLY A 1 465 ? 20.239 18.315 -8.663 1.00 95.75 465 GLY A O 1
ATOM 3772 N N . LYS A 1 466 ? 18.165 18.540 -7.824 1.00 96.75 466 LYS A N 1
ATOM 3773 C CA . LYS A 1 466 ? 18.429 17.836 -6.556 1.00 96.75 466 LYS A CA 1
ATOM 3774 C C . LYS A 1 466 ? 18.214 16.327 -6.678 1.00 96.75 466 LYS A C 1
ATOM 3776 O O . LYS A 1 466 ? 18.741 15.588 -5.840 1.00 96.75 466 LYS A O 1
ATOM 3781 N N . ILE A 1 467 ? 17.512 15.852 -7.708 1.00 96.75 467 ILE A N 1
ATOM 3782 C CA . ILE A 1 467 ? 17.536 14.439 -8.094 1.00 96.75 467 ILE A CA 1
ATOM 3783 C C . ILE A 1 467 ? 18.911 14.158 -8.699 1.00 96.75 467 ILE A C 1
ATOM 3785 O O . ILE A 1 467 ? 19.234 14.575 -9.806 1.00 96.75 467 ILE A O 1
ATOM 3789 N N . ASN A 1 468 ? 19.763 13.481 -7.934 1.00 95.25 468 ASN A N 1
ATOM 3790 C CA . ASN A 1 468 ? 21.125 13.201 -8.365 1.00 95.25 468 ASN A CA 1
ATOM 3791 C C . ASN A 1 468 ? 21.130 12.150 -9.473 1.00 95.25 468 ASN A C 1
ATOM 3793 O O . ASN A 1 468 ? 21.813 12.323 -10.473 1.00 95.25 468 ASN A O 1
ATOM 3797 N N . LEU A 1 469 ? 20.385 11.060 -9.276 1.00 95.44 469 LEU A N 1
ATOM 3798 C CA . LEU A 1 469 ? 20.425 9.921 -10.180 1.00 95.44 469 LEU A CA 1
ATOM 3799 C C . LEU A 1 469 ? 19.148 9.080 -10.091 1.00 95.44 469 LEU A C 1
ATOM 3801 O O . LEU A 1 469 ? 18.734 8.689 -8.999 1.00 95.44 469 LEU A O 1
ATOM 3805 N N . LEU A 1 470 ? 18.582 8.760 -11.248 1.00 94.88 470 LEU A N 1
ATOM 3806 C CA . LEU A 1 470 ? 17.577 7.722 -11.451 1.00 94.88 470 LEU A CA 1
ATOM 3807 C C . LEU A 1 470 ? 18.261 6.509 -12.079 1.00 94.88 470 LEU A C 1
ATOM 3809 O O . LEU A 1 470 ? 19.033 6.669 -13.023 1.00 94.88 470 LEU A O 1
ATOM 3813 N N . ILE A 1 471 ? 17.994 5.307 -11.568 1.00 90.12 471 ILE A N 1
ATOM 3814 C CA . ILE A 1 471 ? 18.551 4.061 -12.116 1.00 90.12 471 ILE A CA 1
ATOM 3815 C C . ILE A 1 471 ? 17.440 3.032 -12.217 1.00 90.12 471 ILE A C 1
ATOM 3817 O O . ILE A 1 471 ? 16.872 2.678 -11.185 1.00 90.12 471 ILE A O 1
ATOM 3821 N N . ASN A 1 472 ? 17.162 2.533 -13.419 1.00 85.94 472 ASN A N 1
ATOM 3822 C CA . ASN A 1 472 ? 16.327 1.348 -13.580 1.00 85.94 472 ASN A CA 1
ATOM 3823 C C . ASN A 1 472 ? 17.195 0.090 -13.487 1.00 85.94 472 ASN A C 1
ATOM 3825 O O . ASN A 1 472 ? 18.074 -0.124 -14.318 1.00 85.94 472 ASN A O 1
ATOM 3829 N N . GLU A 1 473 ? 16.928 -0.749 -12.496 1.00 79.56 473 GLU A N 1
ATOM 3830 C CA . GLU A 1 473 ? 17.516 -2.079 -12.378 1.00 79.56 473 GLU A CA 1
ATOM 3831 C C . GLU A 1 473 ? 16.377 -3.091 -12.495 1.00 79.56 473 GLU A C 1
ATOM 3833 O O . GLU A 1 473 ? 15.516 -3.173 -11.624 1.00 79.56 473 GLU A O 1
ATOM 3838 N N . ASP A 1 474 ? 16.329 -3.824 -13.605 1.00 75.25 474 ASP A N 1
ATOM 3839 C CA . ASP A 1 474 ? 15.349 -4.853 -13.966 1.00 75.25 474 ASP A CA 1
ATOM 3840 C C . ASP A 1 474 ? 13.873 -4.461 -13.702 1.00 75.25 474 ASP A C 1
ATOM 3842 O O . ASP A 1 474 ? 13.085 -5.266 -13.206 1.00 75.25 474 ASP A O 1
ATOM 3846 N N . GLY A 1 475 ? 13.479 -3.222 -13.997 1.00 77.81 475 GLY A N 1
ATOM 3847 C CA . GLY A 1 475 ? 12.101 -2.729 -13.873 1.00 77.81 475 GLY A CA 1
ATOM 3848 C C . GLY A 1 475 ? 11.771 -2.028 -12.554 1.00 77.81 475 GLY A C 1
ATOM 3849 O O . GLY A 1 475 ? 10.616 -1.665 -12.346 1.00 77.81 475 GLY A O 1
ATOM 3850 N N . ILE A 1 476 ? 12.753 -1.824 -11.669 1.00 85.06 476 ILE A N 1
ATOM 3851 C CA . ILE A 1 476 ? 12.592 -0.997 -10.467 1.00 85.06 476 ILE A CA 1
ATOM 3852 C C . ILE A 1 476 ? 13.531 0.193 -10.560 1.00 85.06 476 ILE A C 1
ATOM 3854 O O . ILE A 1 476 ? 14.748 0.040 -10.668 1.00 85.06 476 ILE A O 1
ATOM 3858 N N . ILE A 1 477 ? 12.954 1.385 -10.476 1.00 89.88 477 ILE A N 1
ATOM 3859 C CA . ILE A 1 477 ? 13.686 2.638 -10.548 1.00 89.88 477 ILE A CA 1
ATOM 3860 C C . ILE A 1 477 ? 14.026 3.087 -9.135 1.00 89.88 477 ILE A C 1
ATOM 3862 O O . ILE A 1 477 ? 13.144 3.343 -8.318 1.00 89.88 477 ILE A O 1
ATOM 3866 N N . SER A 1 478 ? 15.320 3.193 -8.850 1.00 92.31 478 SER A N 1
ATOM 3867 C CA . SER A 1 478 ? 15.820 3.778 -7.610 1.00 92.31 478 SER A CA 1
ATOM 3868 C C . SER A 1 478 ? 16.144 5.256 -7.819 1.00 92.31 478 SER A C 1
ATOM 3870 O O . SER A 1 478 ? 16.856 5.613 -8.758 1.00 92.31 478 SER A O 1
ATOM 3872 N N . ILE A 1 479 ? 15.667 6.103 -6.907 1.00 95.75 479 ILE A N 1
ATOM 3873 C CA . ILE A 1 479 ? 15.884 7.552 -6.918 1.00 95.75 479 ILE A CA 1
ATOM 3874 C C . ILE A 1 479 ? 16.930 7.904 -5.861 1.00 95.75 479 ILE A C 1
ATOM 3876 O O . ILE A 1 479 ? 16.723 7.706 -4.663 1.00 95.75 479 ILE A O 1
ATOM 3880 N N . LYS A 1 480 ? 18.070 8.442 -6.287 1.00 95.94 480 LYS A N 1
ATOM 3881 C CA . LYS A 1 480 ? 19.103 8.988 -5.401 1.00 95.94 480 LYS A CA 1
ATOM 3882 C C . LYS A 1 480 ? 19.021 10.502 -5.433 1.00 95.94 480 LYS A C 1
ATOM 3884 O O . LYS A 1 480 ? 19.095 11.115 -6.497 1.00 95.94 480 LYS A O 1
ATOM 3889 N N . THR A 1 481 ? 18.926 11.110 -4.263 1.00 96.25 481 THR A N 1
ATOM 3890 C CA . THR A 1 481 ? 18.908 12.565 -4.129 1.00 96.25 481 THR A CA 1
ATOM 3891 C C . THR A 1 481 ? 20.288 13.089 -3.741 1.00 96.25 481 THR A C 1
ATOM 3893 O O . THR A 1 481 ? 21.133 12.368 -3.196 1.00 96.25 481 THR A O 1
ATOM 3896 N N . LYS A 1 482 ? 20.540 14.364 -4.036 1.00 92.69 482 LYS A N 1
ATOM 3897 C CA . LYS A 1 482 ? 21.801 15.035 -3.721 1.00 92.69 482 LYS A CA 1
ATOM 3898 C C . LYS A 1 482 ? 22.054 15.018 -2.210 1.00 92.69 482 LYS A C 1
ATOM 3900 O O . LYS A 1 482 ? 21.190 15.397 -1.423 1.00 92.69 482 LYS A O 1
ATOM 3905 N N . GLU A 1 483 ? 23.246 14.567 -1.812 1.00 92.06 483 GLU A N 1
ATOM 3906 C CA . GLU A 1 483 ? 23.660 14.428 -0.400 1.00 92.06 483 GLU A CA 1
ATOM 3907 C C . GLU A 1 483 ? 22.718 13.547 0.451 1.00 92.06 483 GLU A C 1
ATOM 3909 O O . GLU A 1 483 ? 22.739 13.620 1.676 1.00 92.06 483 GLU A O 1
ATOM 3914 N N . GLY A 1 484 ? 21.862 12.732 -0.178 1.00 90.81 484 GLY A N 1
ATOM 3915 C CA . GLY A 1 484 ? 20.868 11.915 0.521 1.00 90.81 484 GLY A CA 1
ATOM 3916 C C . GLY A 1 484 ? 19.706 12.695 1.152 1.00 90.81 484 GLY A C 1
ATOM 3917 O O . GLY A 1 484 ? 18.899 12.100 1.864 1.00 90.81 484 GLY A O 1
ATOM 3918 N N . LYS A 1 485 ? 19.595 14.006 0.905 1.00 94.12 485 LYS A N 1
ATOM 3919 C CA . LYS A 1 485 ? 18.536 14.864 1.461 1.00 94.12 485 LYS A CA 1
ATOM 3920 C C . LYS A 1 485 ? 17.230 14.707 0.689 1.00 94.12 485 LYS A C 1
ATOM 3922 O O . LYS A 1 485 ? 17.257 14.505 -0.520 1.00 94.12 485 LYS A O 1
ATOM 3927 N N . SER A 1 486 ? 16.087 14.819 1.359 1.00 94.38 486 SER A N 1
ATOM 3928 C CA . SER A 1 486 ? 14.790 14.801 0.670 1.00 94.38 486 SER A CA 1
ATOM 3929 C C . SER A 1 486 ? 14.644 15.970 -0.310 1.00 94.38 486 SER A C 1
ATOM 3931 O O . SER A 1 486 ? 15.181 17.053 -0.073 1.00 94.38 486 SER A O 1
ATOM 3933 N N . VAL A 1 487 ? 13.890 15.742 -1.382 1.00 95.50 487 VAL A N 1
ATOM 3934 C CA . VAL A 1 487 ? 13.481 16.746 -2.374 1.00 95.50 487 VAL A CA 1
ATOM 3935 C C . VAL A 1 487 ? 11.972 16.926 -2.262 1.00 95.50 487 VAL A C 1
ATOM 3937 O O . VAL A 1 487 ? 11.267 15.934 -2.087 1.00 95.50 487 VAL A O 1
ATOM 3940 N N . ASN A 1 488 ? 11.486 18.163 -2.329 1.00 91.81 488 ASN A N 1
ATOM 3941 C CA . ASN A 1 488 ? 10.057 18.456 -2.269 1.00 91.81 488 ASN A CA 1
ATOM 3942 C C . ASN A 1 488 ? 9.611 19.015 -3.622 1.00 91.81 488 ASN A C 1
ATOM 3944 O O . ASN A 1 488 ? 10.282 19.890 -4.147 1.00 91.81 488 ASN A O 1
ATOM 3948 N N . PHE A 1 489 ? 8.503 18.520 -4.155 1.00 89.19 489 PHE A N 1
ATOM 3949 C CA . PHE A 1 489 ? 7.806 19.048 -5.324 1.00 89.19 489 PHE A CA 1
ATOM 3950 C C . PHE A 1 489 ? 6.406 19.456 -4.851 1.00 89.19 489 PHE A C 1
ATOM 3952 O O . PHE A 1 489 ? 5.534 18.599 -4.706 1.00 89.19 489 PHE A O 1
ATOM 3959 N N . ASP A 1 490 ? 6.229 20.735 -4.504 1.00 86.38 490 ASP A N 1
ATOM 3960 C CA . ASP A 1 490 ? 5.061 21.236 -3.755 1.00 86.38 490 ASP A CA 1
ATOM 3961 C C . ASP A 1 490 ? 4.763 20.366 -2.509 1.00 86.38 490 ASP A C 1
ATOM 3963 O O . ASP A 1 490 ? 5.582 20.283 -1.586 1.00 86.38 490 ASP A O 1
ATOM 3967 N N . LYS A 1 491 ? 3.617 19.675 -2.492 1.00 85.62 491 LYS A N 1
ATOM 3968 C CA . LYS A 1 491 ? 3.143 18.804 -1.405 1.00 85.62 491 LYS A CA 1
ATOM 3969 C C . LYS A 1 491 ? 3.662 17.372 -1.500 1.00 85.62 491 LYS A C 1
ATOM 3971 O O . LYS A 1 491 ? 3.272 16.535 -0.692 1.00 85.62 491 LYS A O 1
ATOM 3976 N N . MET A 1 492 ? 4.518 17.055 -2.469 1.00 91.50 492 MET A N 1
ATOM 3977 C CA . MET A 1 492 ? 5.140 15.738 -2.597 1.00 91.50 492 MET A CA 1
ATOM 3978 C C . MET A 1 492 ? 6.578 15.774 -2.100 1.00 91.50 492 MET A C 1
ATOM 3980 O O . MET A 1 492 ? 7.359 16.644 -2.467 1.00 91.50 492 MET A O 1
ATOM 3984 N N . LYS A 1 493 ? 6.961 14.790 -1.293 1.00 94.50 493 LYS A N 1
ATOM 3985 C CA . LYS A 1 493 ? 8.318 14.643 -0.768 1.00 94.50 493 LYS A CA 1
ATOM 3986 C C . LYS A 1 493 ? 8.910 13.324 -1.229 1.00 94.50 493 LYS A C 1
ATOM 3988 O O . LYS A 1 493 ? 8.345 12.265 -0.978 1.00 94.50 493 LYS A O 1
ATOM 3993 N N . VAL A 1 494 ? 10.091 13.398 -1.834 1.00 96.12 494 VAL A N 1
ATOM 3994 C CA . VAL A 1 494 ? 10.879 12.261 -2.316 1.00 96.12 494 VAL A CA 1
ATOM 3995 C C . VAL A 1 494 ? 12.121 12.116 -1.445 1.00 96.12 494 VAL A C 1
ATOM 3997 O O . VAL A 1 494 ? 12.951 13.023 -1.346 1.00 96.12 494 VAL A O 1
ATOM 4000 N N . THR A 1 495 ? 12.270 10.973 -0.783 1.00 95.38 495 THR A N 1
ATOM 4001 C CA . THR A 1 495 ? 13.458 10.659 0.025 1.00 95.38 495 THR A CA 1
ATOM 4002 C C . THR A 1 495 ? 14.536 9.965 -0.810 1.00 95.38 495 THR A C 1
ATOM 4004 O O . THR A 1 495 ? 14.259 9.370 -1.853 1.00 95.38 495 THR A O 1
ATOM 4007 N N . SER A 1 496 ? 15.798 10.036 -0.378 1.00 94.81 496 SER A N 1
ATOM 4008 C CA . SER A 1 496 ? 16.852 9.272 -1.052 1.00 94.81 496 SER A CA 1
ATOM 4009 C C . SER A 1 496 ? 16.600 7.775 -0.910 1.00 94.81 496 SER A C 1
ATOM 4011 O O . SER A 1 496 ? 16.198 7.312 0.154 1.00 94.81 496 SER A O 1
ATOM 4013 N N . ASN A 1 497 ? 16.907 7.020 -1.963 1.00 90.31 497 ASN A N 1
ATOM 4014 C CA . ASN A 1 497 ? 16.616 5.594 -2.099 1.00 90.31 497 ASN A CA 1
ATOM 4015 C C . ASN A 1 497 ? 15.127 5.263 -2.234 1.00 90.31 497 ASN A C 1
ATOM 4017 O O . ASN A 1 497 ? 14.769 4.102 -2.041 1.00 90.31 497 ASN A O 1
ATOM 4021 N N . SER A 1 498 ? 14.286 6.238 -2.596 1.00 93.69 498 SER A N 1
ATOM 4022 C CA . SER A 1 498 ? 12.917 5.941 -3.025 1.00 93.69 498 SER A CA 1
ATOM 4023 C C . SER A 1 498 ? 12.937 4.953 -4.185 1.00 93.69 498 SER A C 1
ATOM 4025 O O . SER A 1 498 ? 13.851 4.978 -5.018 1.00 93.69 498 SER A O 1
ATOM 4027 N N . LYS A 1 499 ? 11.935 4.081 -4.229 1.00 91.75 499 LYS A N 1
ATOM 4028 C CA . LYS A 1 499 ? 11.809 3.042 -5.249 1.00 91.75 499 LYS A CA 1
ATOM 4029 C C . LYS A 1 499 ? 10.452 3.146 -5.901 1.00 91.75 499 LYS A C 1
ATOM 4031 O O . LYS A 1 499 ? 9.446 3.204 -5.201 1.00 91.75 499 LYS A O 1
ATOM 4036 N N . VAL A 1 500 ? 10.445 3.148 -7.226 1.00 91.88 500 VAL A N 1
ATOM 4037 C CA . VAL A 1 500 ? 9.221 3.223 -8.015 1.00 91.88 500 VAL A CA 1
ATOM 4038 C C . VAL A 1 500 ? 9.245 2.221 -9.152 1.00 91.88 500 VAL A C 1
ATOM 4040 O O . VAL A 1 500 ? 10.309 1.767 -9.584 1.00 91.88 500 VAL A O 1
ATOM 4043 N N . LYS A 1 501 ? 8.065 1.904 -9.661 1.00 87.00 501 LYS A N 1
ATOM 4044 C CA . LYS A 1 501 ? 7.880 1.137 -10.883 1.00 87.00 501 LYS A CA 1
ATOM 4045 C C . LYS A 1 501 ? 7.021 1.946 -11.845 1.00 87.00 501 LYS A C 1
ATOM 4047 O O . LYS A 1 501 ? 6.095 2.617 -11.415 1.00 87.00 501 LYS A O 1
ATOM 4052 N N . ILE A 1 502 ? 7.339 1.877 -13.135 1.00 86.38 502 ILE A N 1
ATOM 4053 C CA . ILE A 1 502 ? 6.521 2.481 -14.186 1.00 86.38 502 ILE A CA 1
ATOM 4054 C C . ILE A 1 502 ? 5.706 1.389 -14.861 1.00 86.38 502 ILE A C 1
ATOM 4056 O O . ILE A 1 502 ? 6.248 0.369 -15.292 1.00 86.38 502 ILE A O 1
ATOM 4060 N N . THR A 1 503 ? 4.423 1.670 -14.987 1.00 82.62 503 THR A N 1
ATOM 4061 C CA . THR A 1 503 ? 3.424 0.900 -15.706 1.00 82.62 503 THR A CA 1
ATOM 4062 C C . THR A 1 503 ? 2.888 1.772 -16.838 1.00 82.62 503 THR A C 1
ATOM 4064 O O . THR A 1 503 ? 2.762 2.990 -16.697 1.00 82.62 503 THR A O 1
ATOM 4067 N N . SER A 1 504 ? 2.607 1.178 -17.991 1.00 81.88 504 SER A N 1
ATOM 4068 C CA . SER A 1 504 ? 1.974 1.889 -19.102 1.00 81.88 504 SER A CA 1
ATOM 4069 C C . SER A 1 504 ? 0.865 1.065 -19.688 1.00 81.88 504 SER A C 1
ATOM 4071 O O . SER A 1 504 ? 0.983 -0.157 -19.755 1.00 81.88 504 SER A O 1
ATOM 4073 N N . PHE A 1 505 ? -0.164 1.774 -20.119 1.00 84.00 505 PHE A N 1
ATOM 4074 C CA . PHE A 1 505 ? -1.417 1.183 -20.535 1.00 84.00 505 PHE A CA 1
ATOM 4075 C C . PHE A 1 505 ? -1.624 1.334 -22.041 1.00 84.00 505 PHE A C 1
ATOM 4077 O O . PHE A 1 505 ? -0.973 2.160 -22.689 1.00 84.00 505 PHE A O 1
ATOM 4084 N N . GLU A 1 506 ? -2.531 0.533 -22.596 1.00 84.56 506 GLU A N 1
ATOM 4085 C CA . GLU A 1 506 ? -2.901 0.569 -24.015 1.00 84.56 506 GLU A CA 1
ATOM 4086 C C . GLU A 1 506 ? -3.452 1.940 -24.430 1.00 84.56 506 GLU A C 1
ATOM 4088 O O . GLU A 1 506 ? -3.212 2.391 -25.550 1.00 84.56 506 GLU A O 1
ATOM 4093 N N . SER A 1 507 ? -4.131 2.643 -23.516 1.00 87.94 507 SER A N 1
ATOM 4094 C CA . SER A 1 507 ? -4.603 4.015 -23.746 1.00 87.94 507 SER A CA 1
ATOM 4095 C C . SER A 1 507 ? -3.469 4.995 -24.044 1.00 87.94 507 SER A C 1
ATOM 4097 O O . SER A 1 507 ? -3.693 6.004 -24.711 1.00 87.94 507 SER A O 1
ATOM 4099 N N . GLY A 1 508 ? -2.253 4.697 -23.582 1.00 88.50 508 GLY A N 1
ATOM 4100 C CA . GLY A 1 508 ? -1.104 5.593 -23.552 1.00 88.50 508 GLY A CA 1
ATOM 4101 C C . GLY A 1 508 ? -0.908 6.310 -22.211 1.00 88.50 508 GLY A C 1
ATOM 4102 O O . GLY A 1 508 ? 0.109 6.990 -22.045 1.00 88.50 508 GLY A O 1
ATOM 4103 N N . ASP A 1 509 ? -1.807 6.116 -21.245 1.00 92.06 509 ASP A N 1
ATOM 4104 C CA . ASP A 1 509 ? -1.615 6.555 -19.864 1.00 92.06 509 ASP A CA 1
ATOM 4105 C C . ASP A 1 509 ? -0.429 5.836 -19.202 1.00 92.06 509 ASP A C 1
ATOM 4107 O O . ASP A 1 509 ? 0.019 4.757 -19.618 1.00 92.06 509 ASP A O 1
ATOM 4111 N N . ALA A 1 510 ? 0.074 6.422 -18.116 1.00 89.81 510 ALA A N 1
ATOM 4112 C CA . ALA A 1 510 ? 1.117 5.816 -17.299 1.00 89.81 510 ALA A CA 1
ATOM 4113 C C . ALA A 1 510 ? 0.761 5.839 -15.817 1.00 89.81 510 ALA A C 1
ATOM 4115 O O . ALA A 1 510 ? 0.089 6.743 -15.333 1.00 89.81 510 ALA A O 1
ATOM 4116 N N . GLN A 1 511 ? 1.269 4.858 -15.080 1.00 90.50 511 GLN A N 1
ATOM 4117 C CA . GLN A 1 511 ? 1.199 4.817 -13.626 1.00 90.50 511 GLN A CA 1
ATOM 4118 C C . GLN A 1 511 ? 2.589 4.609 -13.039 1.00 90.50 511 GLN A C 1
ATOM 4120 O O . GLN A 1 511 ? 3.398 3.842 -13.560 1.00 90.50 511 GLN A O 1
ATOM 4125 N N . ILE A 1 512 ? 2.863 5.314 -11.949 1.00 91.69 512 ILE A N 1
ATOM 4126 C CA . ILE A 1 512 ? 4.071 5.190 -11.151 1.00 91.69 512 ILE A CA 1
ATOM 4127 C C . ILE A 1 512 ? 3.672 4.560 -9.819 1.00 91.69 512 ILE A C 1
ATOM 4129 O O . ILE A 1 512 ? 3.121 5.241 -8.956 1.00 91.69 512 ILE A O 1
ATOM 4133 N N . ASP A 1 513 ? 3.957 3.272 -9.650 1.00 89.44 513 ASP A N 1
ATOM 4134 C CA . ASP A 1 513 ? 3.761 2.578 -8.377 1.00 89.44 513 ASP A CA 1
ATOM 4135 C C . ASP A 1 513 ? 4.901 2.944 -7.428 1.00 89.44 513 ASP A C 1
ATOM 4137 O O . ASP A 1 513 ? 6.084 2.823 -7.771 1.00 89.44 513 ASP A O 1
ATOM 4141 N N . ILE A 1 514 ? 4.560 3.393 -6.225 1.00 91.88 514 ILE A N 1
ATOM 4142 C CA . ILE A 1 514 ? 5.525 3.882 -5.245 1.00 91.88 514 ILE A CA 1
ATOM 4143 C C . ILE A 1 514 ? 5.852 2.766 -4.261 1.00 91.88 514 ILE A C 1
ATOM 4145 O O . ILE A 1 514 ? 5.148 2.560 -3.284 1.00 91.88 514 ILE A O 1
ATOM 4149 N N . LEU A 1 515 ? 6.949 2.055 -4.491 1.00 89.19 515 LEU A N 1
ATOM 4150 C CA . LEU A 1 515 ? 7.350 0.933 -3.636 1.00 89.19 515 LEU A CA 1
ATOM 4151 C C . LEU A 1 515 ? 7.927 1.400 -2.293 1.00 89.19 515 LEU A C 1
ATOM 4153 O O . LEU A 1 515 ? 7.987 0.634 -1.340 1.00 89.19 515 LEU A O 1
ATOM 4157 N N . SER A 1 516 ? 8.471 2.622 -2.226 1.00 90.31 516 SER A N 1
ATOM 4158 C CA . SER A 1 516 ? 8.872 3.269 -0.966 1.00 90.31 516 SER A CA 1
ATOM 4159 C C . SER A 1 516 ? 9.351 4.705 -1.169 1.00 90.31 516 SER A C 1
ATOM 4161 O O . SER A 1 516 ? 9.872 5.064 -2.228 1.00 90.31 516 SER A O 1
ATOM 4163 N N . GLY A 1 517 ? 9.301 5.485 -0.085 1.00 91.19 517 GLY A N 1
ATOM 4164 C CA . GLY A 1 517 ? 10.105 6.698 0.080 1.00 91.19 517 GLY A CA 1
ATOM 4165 C C . GLY A 1 517 ? 9.490 7.983 -0.471 1.00 91.19 517 GLY A C 1
ATOM 4166 O O . GLY A 1 517 ? 10.142 9.029 -0.376 1.00 91.19 517 GLY A O 1
ATOM 4167 N N . ILE A 1 518 ? 8.261 7.924 -0.991 1.00 94.56 518 ILE A N 1
ATOM 4168 C CA . ILE A 1 518 ? 7.537 9.084 -1.515 1.00 94.56 518 ILE A CA 1
ATOM 4169 C C . ILE A 1 518 ? 6.234 9.270 -0.737 1.00 94.56 518 ILE A C 1
ATOM 4171 O O . ILE A 1 518 ? 5.461 8.331 -0.560 1.00 94.56 518 ILE A O 1
ATOM 4175 N N . THR A 1 519 ? 6.019 10.493 -0.260 1.00 93.38 519 THR A N 1
ATOM 4176 C CA . THR A 1 519 ? 4.874 10.873 0.578 1.00 93.38 519 THR A CA 1
ATOM 4177 C C . THR A 1 519 ? 4.209 12.144 0.056 1.00 93.38 519 THR A C 1
ATOM 4179 O O . THR A 1 519 ? 4.917 13.034 -0.419 1.00 93.38 519 THR A O 1
ATOM 4182 N N . ALA A 1 520 ? 2.893 12.276 0.218 1.00 90.31 520 ALA A N 1
ATOM 4183 C CA . ALA A 1 520 ? 2.129 13.490 -0.072 1.00 90.31 520 ALA A CA 1
ATOM 4184 C C . ALA A 1 520 ? 1.576 14.113 1.217 1.00 90.31 520 ALA A C 1
ATOM 4186 O O . ALA A 1 520 ? 1.162 13.398 2.129 1.00 90.31 520 ALA A O 1
ATOM 4187 N N . GLY A 1 521 ? 1.559 15.441 1.308 1.00 84.50 521 GLY A N 1
ATOM 4188 C CA . GLY A 1 521 ? 0.957 16.135 2.440 1.00 84.50 521 GLY A CA 1
ATOM 4189 C C . GLY A 1 521 ? 1.404 17.582 2.608 1.00 84.50 521 GLY A C 1
ATOM 4190 O O . GLY A 1 521 ? 2.084 18.160 1.762 1.00 84.50 521 GLY A O 1
ATOM 4191 N N . LYS A 1 522 ? 0.994 18.193 3.721 1.00 72.75 522 LYS A N 1
ATOM 4192 C CA . LYS A 1 522 ? 1.305 19.586 4.054 1.00 72.75 522 LYS A CA 1
ATOM 4193 C C . LYS A 1 522 ? 1.659 19.704 5.532 1.00 72.75 522 LYS A C 1
ATOM 4195 O O . LYS A 1 522 ? 1.091 19.029 6.390 1.00 72.75 522 LYS A O 1
ATOM 4200 N N . PHE A 1 523 ? 2.591 20.604 5.838 1.00 74.44 523 PHE A N 1
ATOM 4201 C CA . PHE A 1 523 ? 3.071 20.849 7.200 1.00 74.44 523 PHE A CA 1
ATOM 4202 C C . PHE A 1 523 ? 3.585 19.561 7.876 1.00 74.44 523 PHE A C 1
ATOM 4204 O O . PHE A 1 523 ? 4.602 19.007 7.454 1.00 74.44 523 PHE A O 1
ATOM 4211 N N . PHE A 1 524 ? 2.911 19.101 8.932 1.00 70.19 524 PHE A N 1
ATOM 4212 C CA . PHE A 1 524 ? 3.305 17.944 9.741 1.00 70.19 524 PHE A CA 1
ATOM 4213 C C . PHE A 1 524 ? 2.525 16.669 9.389 1.00 70.19 524 PHE A C 1
ATOM 4215 O O . PHE A 1 524 ? 2.746 15.636 10.017 1.00 70.19 524 PHE A O 1
ATOM 4222 N N . ILE A 1 525 ? 1.624 16.731 8.406 1.00 77.25 525 ILE A N 1
ATOM 4223 C CA . ILE A 1 525 ? 0.794 15.604 7.980 1.00 77.25 525 ILE A CA 1
ATOM 4224 C C . ILE A 1 525 ? 1.346 15.107 6.647 1.00 77.25 525 ILE A C 1
ATOM 4226 O O . ILE A 1 525 ? 1.356 15.850 5.669 1.00 77.25 525 ILE A O 1
ATOM 4230 N N . TRP A 1 526 ? 1.828 13.866 6.631 1.00 84.56 526 TRP A N 1
ATOM 4231 C CA . TRP A 1 526 ? 2.404 13.214 5.457 1.00 84.56 526 TRP A CA 1
ATOM 4232 C C . TRP A 1 526 ? 1.864 11.793 5.355 1.00 84.56 526 TRP A C 1
ATOM 4234 O O . TRP A 1 526 ? 1.971 11.022 6.310 1.00 84.56 526 TRP A O 1
ATOM 4244 N N . PHE A 1 527 ? 1.322 11.459 4.192 1.00 87.50 527 PHE A N 1
ATOM 4245 C CA . PHE A 1 527 ? 0.789 10.146 3.861 1.00 87.50 527 PHE A CA 1
ATOM 4246 C C . PHE A 1 527 ? 1.698 9.465 2.847 1.00 87.50 527 PHE A C 1
ATOM 4248 O O . PHE A 1 527 ? 2.247 10.128 1.965 1.00 87.50 527 PHE A O 1
ATOM 4255 N N . ASP A 1 528 ? 1.870 8.152 2.969 1.00 89.81 528 ASP A N 1
ATOM 4256 C CA . ASP A 1 528 ? 2.572 7.379 1.946 1.00 89.81 528 ASP A CA 1
ATOM 4257 C C . ASP A 1 528 ? 1.745 7.410 0.655 1.00 89.81 528 ASP A C 1
ATOM 4259 O O . ASP A 1 528 ? 0.523 7.275 0.701 1.00 89.81 528 ASP A O 1
ATOM 4263 N N . ILE A 1 529 ? 2.396 7.637 -0.485 1.00 92.56 529 ILE A N 1
ATOM 4264 C CA . ILE A 1 529 ? 1.735 7.529 -1.790 1.00 92.56 529 ILE A CA 1
ATOM 4265 C C . ILE A 1 529 ? 1.782 6.061 -2.208 1.00 92.56 529 ILE A C 1
ATOM 4267 O O . ILE A 1 529 ? 2.840 5.444 -2.108 1.00 92.56 529 ILE A O 1
ATOM 4271 N N . ASN A 1 530 ? 0.667 5.524 -2.698 1.00 89.50 530 ASN A N 1
ATOM 4272 C CA . ASN A 1 530 ? 0.587 4.175 -3.253 1.00 89.50 530 ASN A CA 1
ATOM 4273 C C . ASN A 1 530 ? 0.926 4.198 -4.746 1.00 89.50 530 ASN A C 1
ATOM 4275 O O . ASN A 1 530 ? 1.789 3.449 -5.204 1.00 89.50 530 ASN A O 1
ATOM 4279 N N . PHE A 1 531 ? 0.297 5.088 -5.514 1.00 91.81 531 PHE A N 1
ATOM 4280 C CA . PHE A 1 531 ? 0.640 5.299 -6.917 1.00 91.81 531 PHE A CA 1
ATOM 4281 C C . PHE A 1 531 ? 0.295 6.712 -7.391 1.00 91.81 531 PHE A C 1
ATOM 4283 O O . PHE A 1 531 ? -0.518 7.418 -6.793 1.00 91.81 531 PHE A O 1
ATOM 4290 N N . VAL A 1 532 ? 0.912 7.110 -8.503 1.00 93.44 532 VAL A N 1
ATOM 4291 C CA . VAL A 1 532 ? 0.532 8.295 -9.279 1.00 93.44 532 VAL A CA 1
ATOM 4292 C C . VAL A 1 532 ? 0.192 7.849 -10.693 1.00 93.44 532 VAL A C 1
ATOM 4294 O O . VAL A 1 532 ? 1.072 7.373 -11.408 1.00 93.44 532 VAL A O 1
ATOM 4297 N N . LYS A 1 533 ? -1.068 7.988 -11.102 1.00 93.38 533 LYS A N 1
ATOM 4298 C CA . LYS A 1 533 ? -1.507 7.765 -12.483 1.00 93.38 533 LYS A CA 1
ATOM 4299 C C . LYS A 1 533 ? -1.539 9.096 -13.227 1.00 93.38 533 LYS A C 1
ATOM 4301 O O . LYS A 1 533 ? -1.966 10.093 -12.663 1.00 93.38 533 LYS A O 1
ATOM 4306 N N . ILE A 1 534 ? -1.072 9.108 -14.468 1.00 94.19 534 ILE A N 1
ATOM 4307 C CA . ILE A 1 534 ? -0.925 10.292 -15.313 1.00 94.19 534 ILE A CA 1
ATOM 4308 C C . ILE A 1 534 ? -1.720 10.047 -16.594 1.00 94.19 534 ILE A C 1
ATOM 4310 O O . ILE A 1 534 ? -1.464 9.063 -17.295 1.00 94.19 534 ILE A O 1
ATOM 4314 N N . PHE A 1 535 ? -2.665 10.941 -16.882 1.00 94.94 535 PHE A N 1
ATOM 4315 C CA . PHE A 1 535 ? -3.560 10.839 -18.033 1.00 94.94 535 PHE A CA 1
ATOM 4316 C C . PHE A 1 535 ? -2.972 11.572 -19.235 1.00 94.94 5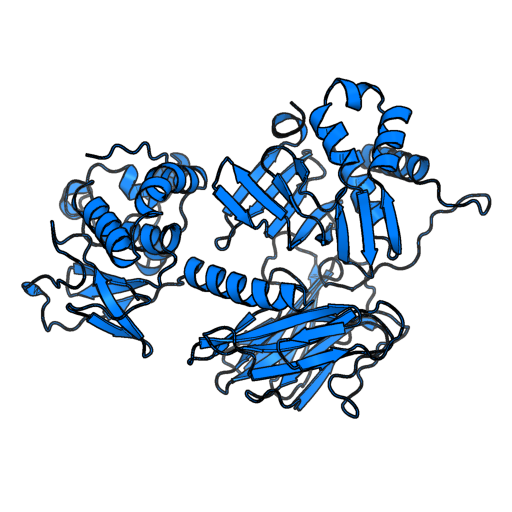35 PHE A C 1
ATOM 4318 O O . PHE A 1 535 ? -2.701 12.774 -19.160 1.00 94.94 535 PHE A O 1
ATOM 4325 N N . LYS A 1 536 ? -2.781 10.867 -20.356 1.00 94.75 536 LYS A N 1
ATOM 4326 C CA . LYS A 1 536 ? -2.114 11.442 -21.534 1.00 94.75 536 LYS A CA 1
ATOM 4327 C C . LYS A 1 536 ? -2.886 12.607 -22.149 1.00 94.75 536 LYS A C 1
ATOM 4329 O O . LYS A 1 536 ? -2.267 13.515 -22.691 1.00 94.75 536 LYS A O 1
ATOM 4334 N N . GLU A 1 537 ? -4.219 12.550 -22.098 1.00 93.69 537 GLU A N 1
ATOM 4335 C CA . GLU A 1 537 ? -5.093 13.470 -22.833 1.00 93.69 537 GLU A CA 1
ATOM 4336 C C . GLU A 1 537 ? -5.291 14.788 -22.083 1.00 93.69 537 GLU A C 1
ATOM 4338 O O . GLU A 1 537 ? -5.306 15.851 -22.700 1.00 93.69 537 GLU A O 1
ATOM 4343 N N . THR A 1 538 ? -5.443 14.732 -20.755 1.00 93.19 538 THR A N 1
ATOM 4344 C CA . THR A 1 538 ? -5.769 15.916 -19.943 1.00 93.19 538 THR A CA 1
ATOM 4345 C C . THR A 1 538 ? -4.557 16.555 -19.285 1.00 93.19 538 THR A C 1
ATOM 4347 O O . THR A 1 538 ? -4.600 17.735 -18.944 1.00 93.19 538 THR A O 1
ATOM 4350 N N . GLY A 1 539 ? -3.471 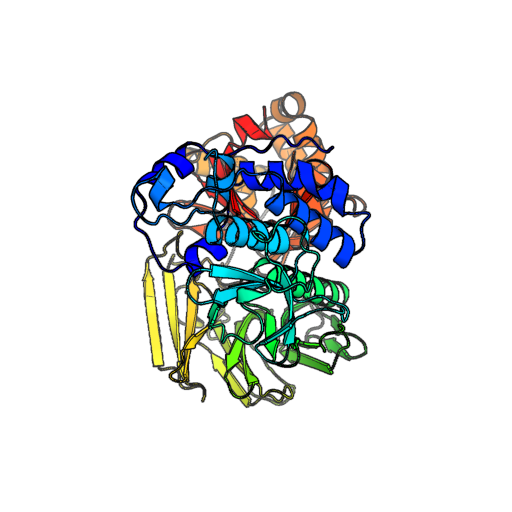15.804 -19.093 1.00 89.56 539 GLY A N 1
ATOM 4351 C CA . GLY A 1 539 ? -2.342 16.273 -18.299 1.00 89.56 539 GLY A CA 1
ATOM 4352 C C . GLY A 1 539 ? -2.501 16.058 -16.790 1.00 89.56 539 GLY A C 1
ATOM 4353 O O . GLY A 1 539 ? -1.586 16.376 -16.024 1.00 89.56 539 GLY A O 1
ATOM 4354 N N . ASP A 1 540 ? -3.649 15.538 -16.352 1.00 94.44 540 ASP A N 1
ATOM 4355 C CA . ASP A 1 540 ? -3.955 15.379 -14.936 1.00 94.44 540 ASP A CA 1
ATOM 4356 C C . ASP A 1 540 ? -3.210 14.192 -14.323 1.00 94.44 540 ASP A C 1
ATOM 4358 O O . ASP A 1 540 ? -2.886 13.198 -14.983 1.00 94.44 540 ASP A O 1
ATOM 4362 N N . MET A 1 541 ? -2.984 14.283 -13.017 1.00 93.50 541 MET A N 1
ATOM 4363 C CA . MET A 1 541 ? -2.416 13.219 -12.206 1.00 93.50 541 MET A CA 1
ATOM 4364 C C . MET A 1 541 ? -3.397 12.810 -11.110 1.00 93.50 541 MET A C 1
ATOM 4366 O O . MET A 1 541 ? -3.784 13.625 -10.276 1.00 93.50 541 MET A O 1
ATOM 4370 N N . LEU A 1 542 ? -3.767 11.533 -11.082 1.00 93.44 542 LEU A N 1
ATOM 4371 C CA . LEU A 1 542 ? -4.488 10.911 -9.977 1.00 93.44 542 LEU A CA 1
ATOM 4372 C C . LEU A 1 542 ? -3.475 10.330 -8.992 1.00 93.44 542 LEU A C 1
ATOM 4374 O O . LEU A 1 542 ? -2.745 9.394 -9.315 1.00 93.44 542 LEU A O 1
ATOM 4378 N N . ILE A 1 543 ? -3.442 10.883 -7.787 1.00 92.62 543 ILE A N 1
ATOM 4379 C CA . ILE A 1 543 ? -2.607 10.407 -6.688 1.00 92.62 543 ILE A CA 1
ATOM 4380 C C . ILE A 1 543 ? -3.474 9.573 -5.754 1.00 92.62 543 ILE A C 1
ATOM 4382 O O . ILE A 1 543 ? -4.467 10.078 -5.232 1.00 92.62 543 ILE A O 1
ATOM 4386 N N . ASP A 1 544 ? -3.061 8.334 -5.515 1.00 91.44 544 ASP A N 1
ATOM 4387 C CA . ASP A 1 544 ? -3.622 7.437 -4.505 1.00 91.44 544 ASP A CA 1
ATOM 4388 C C . ASP A 1 544 ? -2.659 7.370 -3.319 1.00 91.44 544 ASP A C 1
ATOM 4390 O O . ASP A 1 544 ? -1.457 7.147 -3.499 1.00 91.44 544 ASP A O 1
ATOM 4394 N N . PHE A 1 545 ? -3.152 7.623 -2.112 1.00 89.12 545 PHE A N 1
ATOM 4395 C CA . PHE A 1 545 ? -2.322 7.725 -0.918 1.00 89.12 545 PHE A CA 1
ATOM 4396 C C . PHE A 1 545 ? -3.026 7.173 0.316 1.00 89.12 545 PHE A C 1
ATOM 4398 O O . PHE A 1 545 ? -4.252 7.106 0.395 1.00 89.12 545 PHE A O 1
ATOM 4405 N N . ASP A 1 546 ? -2.206 6.853 1.314 1.00 85.81 546 ASP A N 1
ATOM 4406 C CA . ASP A 1 546 ? -2.610 6.271 2.587 1.00 85.81 546 ASP A CA 1
ATOM 4407 C C . ASP A 1 546 ? -3.274 4.887 2.441 1.00 85.81 546 ASP A C 1
ATOM 4409 O O . ASP A 1 546 ? -3.513 4.346 1.367 1.00 85.81 546 ASP A O 1
ATOM 4413 N N . THR A 1 547 ? -3.528 4.271 3.580 1.00 83.19 547 THR A N 1
ATOM 4414 C CA . THR A 1 547 ? -4.004 2.896 3.752 1.00 83.19 547 THR A CA 1
ATOM 4415 C C . THR A 1 547 ? -5.490 2.712 3.437 1.00 83.19 547 THR A C 1
ATOM 4417 O O . THR A 1 547 ? -5.956 1.579 3.382 1.00 83.19 547 THR A O 1
ATOM 4420 N N . ASP A 1 548 ? -6.232 3.803 3.229 1.00 82.56 548 ASP A N 1
ATOM 4421 C CA . ASP A 1 548 ? -7.627 3.798 2.764 1.00 82.56 548 ASP A CA 1
ATOM 4422 C C . ASP A 1 548 ? -7.763 4.031 1.256 1.00 82.56 548 ASP A C 1
ATOM 4424 O O . ASP A 1 548 ? -8.889 4.100 0.771 1.00 82.56 548 ASP A O 1
ATOM 4428 N N . HIS A 1 549 ? -6.651 4.156 0.519 1.00 85.19 549 HIS A N 1
ATOM 4429 C CA . HIS A 1 549 ? -6.671 4.489 -0.908 1.00 85.19 549 HIS A CA 1
ATOM 4430 C C . HIS A 1 549 ? -7.438 5.789 -1.199 1.00 85.19 549 HIS A C 1
ATOM 4432 O O . HIS A 1 549 ? -8.193 5.899 -2.168 1.00 85.19 549 HIS A O 1
ATOM 4438 N N . SER A 1 550 ? -7.253 6.799 -0.340 1.00 85.31 550 SER A N 1
ATOM 4439 C CA . SER A 1 550 ? -7.725 8.155 -0.613 1.00 85.31 550 SER A CA 1
ATOM 4440 C C . SER A 1 550 ? -7.122 8.651 -1.925 1.00 85.31 550 SER A C 1
ATOM 4442 O O . SER A 1 550 ? -5.920 8.517 -2.159 1.00 85.31 550 SER A O 1
ATOM 4444 N N . GLN A 1 551 ? -7.949 9.269 -2.767 1.00 88.19 551 GLN A N 1
ATOM 4445 C CA . GLN A 1 551 ? -7.541 9.719 -4.094 1.00 88.19 551 GLN A CA 1
ATOM 4446 C C . GLN A 1 551 ? -7.714 11.222 -4.282 1.00 88.19 551 GLN A C 1
ATOM 4448 O O . GLN A 1 551 ? -8.682 11.825 -3.811 1.00 88.19 551 GLN A O 1
ATOM 4453 N N . LYS A 1 552 ? -6.773 11.831 -5.007 1.00 87.94 552 LYS A N 1
ATOM 4454 C CA . LYS A 1 552 ? -6.812 13.244 -5.385 1.00 87.94 552 LYS A CA 1
ATOM 4455 C C . LYS A 1 552 ? -6.335 13.425 -6.816 1.00 87.94 552 LYS A C 1
ATOM 4457 O O . LYS A 1 552 ? -5.256 12.960 -7.168 1.00 87.94 552 LYS A O 1
ATOM 4462 N N . VAL A 1 553 ? -7.122 14.141 -7.612 1.00 91.31 553 VAL A N 1
ATOM 4463 C CA . VAL A 1 553 ? -6.698 14.605 -8.934 1.00 91.31 553 VAL A CA 1
ATOM 4464 C C . VAL A 1 553 ? -6.015 15.957 -8.776 1.00 91.31 553 VAL A C 1
ATOM 4466 O O . VAL A 1 553 ? -6.525 16.820 -8.059 1.00 91.31 553 VAL A O 1
ATOM 4469 N N . ILE A 1 554 ? -4.864 16.116 -9.417 1.00 90.06 554 ILE A N 1
ATOM 4470 C CA . ILE A 1 554 ? -4.153 17.386 -9.544 1.00 90.06 554 ILE A CA 1
ATOM 4471 C C . ILE A 1 554 ? -3.809 17.634 -11.009 1.00 90.06 554 ILE A C 1
ATOM 4473 O O . ILE A 1 554 ? -3.440 16.707 -11.730 1.00 90.06 554 ILE A O 1
ATOM 4477 N N . ASN A 1 555 ? -3.897 18.879 -11.448 1.00 89.94 555 ASN A N 1
ATOM 4478 C CA . ASN A 1 555 ? -3.461 19.287 -12.770 1.00 89.94 555 ASN A CA 1
ATOM 4479 C C . ASN A 1 555 ? -2.006 19.761 -12.690 1.00 89.94 555 ASN A C 1
ATOM 4481 O O . ASN A 1 555 ? -1.699 20.692 -11.950 1.00 89.94 555 ASN A O 1
ATOM 4485 N N . LEU A 1 556 ? -1.079 19.147 -13.441 1.00 84.38 556 LEU A N 1
ATOM 4486 C CA . LEU A 1 556 ? 0.343 19.510 -13.326 1.00 84.38 556 LEU A CA 1
ATOM 4487 C C . LEU A 1 556 ? 0.579 21.000 -13.614 1.00 84.38 556 LEU A C 1
ATOM 4489 O O . LEU A 1 556 ? 1.409 21.637 -12.968 1.00 84.38 556 LEU A O 1
ATOM 4493 N N . LYS A 1 557 ? -0.142 21.551 -14.591 1.00 83.81 557 LYS A N 1
ATOM 4494 C CA . LYS A 1 557 ? 0.028 22.936 -15.005 1.00 83.81 557 LYS A CA 1
ATOM 4495 C C . LYS A 1 557 ? -0.510 23.900 -13.949 1.00 83.81 557 LYS A C 1
ATOM 4497 O O . LYS A 1 557 ? 0.229 24.795 -13.572 1.00 83.81 557 LYS A O 1
ATOM 4502 N N . GLU A 1 558 ? -1.738 23.704 -13.478 1.00 85.25 558 GLU A N 1
ATOM 4503 C CA . GLU A 1 558 ? -2.410 24.627 -12.546 1.00 85.25 558 GLU A CA 1
ATOM 4504 C C . GLU A 1 558 ? -1.978 24.440 -11.081 1.00 85.25 558 GLU A C 1
ATOM 4506 O O . GLU A 1 558 ? -1.920 25.408 -10.333 1.00 85.25 558 GLU A O 1
ATOM 4511 N N . ASP A 1 559 ? -1.664 23.213 -10.653 1.00 83.56 559 ASP A N 1
ATOM 4512 C CA . ASP A 1 559 ? -1.404 22.915 -9.235 1.00 83.56 559 ASP A CA 1
ATOM 4513 C C . ASP A 1 559 ? 0.086 22.816 -8.873 1.00 83.56 559 ASP A C 1
ATOM 4515 O O . ASP A 1 559 ? 0.425 22.899 -7.690 1.00 83.56 559 ASP A O 1
ATOM 4519 N N . ILE A 1 560 ? 0.974 22.567 -9.847 1.00 80.81 560 ILE A N 1
ATOM 4520 C CA . ILE A 1 560 ? 2.420 22.378 -9.600 1.00 80.81 560 ILE A CA 1
ATOM 4521 C C . ILE A 1 560 ? 3.280 23.427 -10.308 1.00 80.81 560 ILE A C 1
ATOM 4523 O O . ILE A 1 560 ? 4.319 23.821 -9.773 1.00 80.81 560 ILE A O 1
ATOM 4527 N N . LEU A 1 561 ? 2.914 23.817 -11.532 1.00 81.06 561 LEU A N 1
ATOM 4528 C CA . LEU A 1 561 ? 3.711 24.737 -12.342 1.00 81.06 561 LEU A CA 1
ATOM 4529 C C . LEU A 1 561 ? 3.251 26.202 -12.230 1.00 81.06 561 LEU A C 1
ATOM 4531 O O . LEU A 1 561 ? 4.071 27.086 -12.456 1.00 81.06 561 LEU A O 1
ATOM 4535 N N . GLU A 1 562 ? 1.994 26.489 -11.897 1.00 72.00 562 GLU A N 1
ATOM 4536 C CA . GLU A 1 562 ? 1.521 27.847 -11.560 1.00 72.00 562 GLU A CA 1
ATOM 4537 C C . GLU A 1 562 ? 1.827 28.229 -10.106 1.00 72.00 562 GLU A C 1
ATOM 4539 O O . GLU A 1 562 ? 2.158 29.423 -9.894 1.00 72.00 562 GLU A O 1
#

Sequence (562 aa):
PYSLNIKYNQNLINFYRDYPQVNINIYFDAAVSLETKESIVEGLKPIINNMTETEALSFLLYFVQTSFDYQTDEKQFNKEKFFFPEEVFYYPYSDCEDRSVLFAYLVKELLNNKVIGIEYPGHIATAVKLNQDSEGDYLVYDGEKYIIADATFENAPLGMTMPEYRGKEAKIIELDNYKYKGHNNKYFWDIVRKSGGYHGNNLQDVVFDDEGNAYLTGYFMGEAEFGDQTKKTDSTQAVRGVFLVKYDKNGNILWAKNASGNKSATAYAIVRDNNNNLYITGSFSSKLEFEKGSTVLQCKNDNNDVFIAKYNNEGKFIWAKKAGLDTFPQDNYLTYLTNFTTDGINKGTTFYSENESYNNYGLYLNPDGLLYLIGSFSNTTGLNLSKLRLETREGKELNLSESLKAENDKLIADDYEVNIAGLFSLLNLMKYNGLKVEGKEVQSTLNMYNPEFREKYSDVYQDIGKINLLINEDGIISIKTKEGKSVNFDKMKVTSNSKVKITSFESGDAQIDILSGITAGKFFIWFDINFVKIFKETGDMLIDFDTDHSQKVINLKEDILE

Foldseek 3Di:
DADFDADADVVVLVVLVPDDDDDLLCLLADDGAPSRLVRCCVRLQVPCVPDDLQRSLQVLLQCLQPVAAADACCVVPVDDGEDRLRCRVVDRHDYQSNSQSVSSVCCLSRVLWDKKWKDDPVGIFIWTFDPDDDDAAWDADLNGTTWTRGSNPHPDGIRDDDPVCVPGDIDIHDHPSLSNVQVLVVVLQVLQVVQQFFAQALPAQWDADSQGKIKGKWKGWQWGHQDPDIDGAPDPDRAIKMKIFIAGNVSHTPDIWIKYDPHHKIWHHWDADPQRKIKIKTKDWAWIDGDVPHDIDGAPPRAMWMKIWIAHNSRHTDDMDTQNCSPDPLPAQKKKKWKAAQNGDTPHIDIDHHDPPDPPAAWDADPVRMIIHIAHSLGGQQGDDDDDPPPPVPPDDDLLLVQLVVQLVVLVVVQFDNVCSSVLSVLVVLQDAFDKDALVSVLVSCCVPPVCLCVQQVLVNVLSNQFGMWHHHSFKIFTAGHVQCWGDQDQKIAGHRWIWGWGAHPQRKIKIATRDGMWGDDDPDTWAWGMWIADRNQQKIWTQTHSVRNIDIDRCCVHRRD

Secondary structure (DSSP, 8-state):
---------HHHHHHHHHPPP--HHHHHT----HHHHHHHHHHHHHHHTTS-HHHHHHHHHHHHHHHSEE--HHHHHSS--PPPTTGGGTSSEE-HHHHHHHHHHHIIIII---EEEEEETTEEEEEE--SS---S-EEEETTEEEEEE-SSSTTPPTT---TTTTT---EEE----HHHHHHHHHHHHHHHHHTTEE-SSSSS-EEE-TT--EEEEEEEESEEEETTEEEE-S-SSS-EEEEEEEE-TTS-EEEEEEEB-SS-EEEEEEEE-TT--EEEEEEESSEEESSTTSPEEE-STT--EEEEEEE-TT--EEEEEE--GGGS-TTS-EEEEEEEETT--EEEEEEEE--TT----EEEE-TTSEEEEEEETTTSTT----------TT-----HHHHHHHHHHHHHHTT--TTTHHHHHHHHHHTSTT-EE-HHHHHHHHHHH-TTHHHHTHHHHHHHHHEEEEEEETTEEEEEEGGG--EEETTEEEEEEEEEEEEE-TTS-EEEEEEEEEEEEETTEEEEEEEEEE-TTT-EEEEEETTTTEEEEEEIIIIII-

pLDDT: mean 89.33, std 10.31, range [40.38, 98.25]